Protein 4WKS (pdb70)

Structure (mmCIF, N/CA/C/O backbone):
data_4WKS
#
_entry.id   4WKS
#
_cell.length_a   121.862
_cell.length_b   167.471
_cell.length_c   94.450
_cell.angle_alpha   90.00
_cell.angle_beta   90.00
_cell.angle_gamma   90.00
#
_symmetry.space_group_name_H-M   'C 2 2 21'
#
loop_
_entity.id
_entity.type
_entity.pdbx_description
1 polymer 'Acyl-homoserine lactone acylase PvdQ'
2 polymer 'Acyl-homoserine lactone acylase PvdQ'
3 non-polymer 'ethylboronic acid'
4 water water
#
loop_
_atom_site.group_PDB
_atom_site.id
_atom_site.type_symbol
_atom_site.label_atom_id
_atom_site.label_alt_id
_atom_site.label_comp_id
_atom_site.label_asym_id
_atom_site.label_entity_id
_atom_site.label_seq_id
_atom_site.pdbx_PDB_ins_code
_atom_site.Cartn_x
_atom_site.Cartn_y
_atom_site.Cartn_z
_atom_site.occupancy
_atom_site.B_iso_or_equiv
_atom_site.auth_seq_id
_atom_site.auth_comp_id
_atom_site.auth_asym_id
_atom_site.auth_atom_id
_atom_site.pdbx_PDB_model_num
ATOM 1 N N . SER A 1 1 ? 25.005 23.915 1.623 1.00 16.88 217 SER C N 1
ATOM 2 C CA . SER A 1 1 ? 25.472 23.371 2.872 1.00 19.34 217 SER C CA 1
ATOM 3 C C . SER A 1 1 ? 24.844 21.999 3.099 1.00 17.41 217 SER C C 1
ATOM 4 O O . SER A 1 1 ? 23.685 21.766 2.721 1.00 17.97 217 SER C O 1
ATOM 7 N N . ASN A 1 2 ? 25.572 21.141 3.828 1.00 17.52 218 ASN C N 1
ATOM 8 C CA . ASN A 1 2 ? 24.992 19.882 4.303 1.00 19.40 218 ASN C CA 1
ATOM 9 C C . ASN A 1 2 ? 25.139 19.838 5.813 1.00 17.75 218 ASN C C 1
ATOM 10 O O . ASN A 1 2 ? 26.108 20.381 6.369 1.00 16.30 218 ASN C O 1
ATOM 15 N N . ALA A 1 3 ? 24.247 19.103 6.480 1.00 15.00 219 ALA C N 1
ATOM 16 C CA . ALA A 1 3 ? 24.461 18.822 7.900 1.00 16.43 219 ALA C CA 1
ATOM 17 C C . ALA A 1 3 ? 23.784 17.496 8.231 1.00 15.93 219 ALA C C 1
ATOM 18 O O . ALA A 1 3 ? 22.693 17.199 7.718 1.00 17.18 219 ALA C O 1
ATOM 20 N N . ILE A 1 4 ? 24.415 16.744 9.127 1.00 17.39 220 ILE C N 1
ATOM 21 C CA . ILE A 1 4 ? 23.810 15.490 9.596 1.00 17.14 220 ILE C CA 1
ATOM 22 C C . ILE A 1 4 ? 24.025 15.397 11.094 1.00 18.97 220 ILE C C 1
ATOM 23 O O . ILE A 1 4 ? 25.204 15.452 11.560 1.00 18.89 220 ILE C O 1
ATOM 28 N N . ALA A 1 5 ? 22.940 15.222 11.861 1.00 17.36 221 ALA C N 1
ATOM 29 C CA . ALA A 1 5 ? 23.094 14.966 13.299 1.00 16.77 221 ALA C CA 1
ATOM 30 C C . ALA A 1 5 ? 22.584 13.540 13.570 1.00 17.08 221 ALA C C 1
ATOM 31 O O . ALA A 1 5 ? 21.533 13.178 13.040 1.00 20.47 221 ALA C O 1
ATOM 33 N N . VAL A 1 6 ? 23.352 12.770 14.331 1.00 20.02 222 VAL C N 1
ATOM 34 C CA . VAL A 1 6 ? 23.005 11.384 14.628 1.00 18.71 222 VAL C CA 1
ATOM 35 C C . VAL A 1 6 ? 22.833 11.243 16.115 1.00 20.35 222 VAL C C 1
ATOM 36 O O . VAL A 1 6 ? 23.651 11.765 16.893 1.00 21.91 222 VAL C O 1
ATOM 40 N N . GLY A 1 7 ? 21.790 10.518 16.529 1.00 21.92 223 GLY C N 1
ATOM 41 C CA . GLY A 1 7 ? 21.603 10.301 17.955 1.00 25.20 223 GLY C CA 1
ATOM 42 C C . GLY A 1 7 ? 21.915 8.902 18.447 1.00 26.62 223 GLY C C 1
ATOM 43 O O . GLY A 1 7 ? 22.464 8.056 17.741 1.00 24.01 223 GLY C O 1
ATOM 44 N N . SER A 1 8 ? 21.518 8.656 19.693 1.00 24.53 224 SER C N 1
ATOM 45 C CA . SER A 1 8 ? 21.915 7.470 20.411 1.00 25.09 224 SER C CA 1
ATOM 46 C C . SER A 1 8 ? 21.368 6.166 19.806 1.00 26.26 224 SER C C 1
ATOM 47 O O . SER A 1 8 ? 21.945 5.140 20.029 1.00 29.66 224 SER C O 1
ATOM 50 N N . GLU A 1 9 ? 20.276 6.228 19.050 1.00 28.42 225 GLU C N 1
ATOM 51 C CA . GLU A 1 9 ? 19.712 5.038 18.430 1.00 31.20 225 GLU C CA 1
ATOM 52 C C . GLU A 1 9 ? 20.414 4.598 17.145 1.00 28.39 225 GLU C C 1
ATOM 53 O O . GLU A 1 9 ? 20.173 3.494 16.663 1.00 32.28 225 GLU C O 1
ATOM 59 N N . ARG A 1 10 ? 21.265 5.442 16.581 1.00 29.04 226 ARG C N 1
ATOM 60 C CA . ARG A 1 10 ? 21.971 5.065 15.355 1.00 29.93 226 ARG C CA 1
ATOM 61 C C . ARG A 1 10 ? 23.492 5.203 15.440 1.00 35.90 226 ARG C C 1
ATOM 62 O O . ARG A 1 10 ? 24.194 4.629 14.629 1.00 34.10 226 ARG C O 1
ATOM 70 N N . SER A 1 11 ? 24.031 5.980 16.386 1.00 28.78 227 SER C N 1
ATOM 71 C CA . SER A 1 11 ? 25.492 6.118 16.442 1.00 25.80 227 SER C CA 1
ATOM 72 C C . SER A 1 11 ? 26.140 4.824 16.951 1.00 28.58 227 SER C C 1
ATOM 73 O O . SER A 1 11 ? 25.568 4.096 17.772 1.00 31.63 227 SER C O 1
ATOM 76 N N . ALA A 1 12 ? 27.356 4.560 16.497 1.00 31.04 228 ALA C N 1
ATOM 77 C CA . ALA A 1 12 ? 28.057 3.365 16.887 1.00 30.30 228 ALA C CA 1
ATOM 78 C C . ALA A 1 12 ? 28.356 3.371 18.396 1.00 27.97 228 ALA C C 1
ATOM 79 O O . ALA A 1 12 ? 28.349 2.341 19.003 1.00 32.06 228 ALA C O 1
ATOM 81 N N . ASP A 1 13 ? 28.546 4.547 18.989 1.00 32.35 229 ASP C N 1
ATOM 82 C CA . ASP A 1 13 ? 28.872 4.622 20.404 1.00 36.88 229 ASP C CA 1
ATOM 83 C C . ASP A 1 13 ? 27.668 4.905 21.303 1.00 33.62 229 ASP C C 1
ATOM 84 O O . ASP A 1 13 ? 27.823 4.928 22.512 1.00 33.74 229 ASP C O 1
ATOM 89 N N . GLY A 1 14 ? 26.481 5.094 20.735 1.00 29.05 230 GLY C N 1
ATOM 90 C CA . GLY A 1 14 ? 25.305 5.382 21.549 1.00 29.31 230 GLY C CA 1
ATOM 91 C C . GLY A 1 14 ? 25.239 6.838 22.028 1.00 34.68 230 GLY C C 1
ATOM 92 O O . GLY A 1 14 ? 24.453 7.172 22.916 1.00 35.79 230 GLY C O 1
ATOM 93 N N . LYS A 1 15 ? 26.089 7.705 21.484 1.00 28.72 231 LYS C N 1
ATOM 94 C CA . LYS A 1 15 ? 26.088 9.119 21.892 1.00 27.54 231 LYS C CA 1
ATOM 95 C C . LYS A 1 15 ? 25.846 9.981 20.679 1.00 28.93 231 LYS C C 1
ATOM 96 O O . LYS A 1 15 ? 25.692 9.440 19.592 1.00 32.87 231 LYS C O 1
ATOM 102 N N . GLY A 1 16 ? 25.753 11.296 20.817 1.00 24.37 232 GLY C N 1
ATOM 103 C CA . GLY A 1 16 ? 25.491 12.079 19.612 1.00 19.82 232 GLY C CA 1
ATOM 104 C C . GLY A 1 16 ? 26.718 12.280 18.716 1.00 22.92 232 GLY C C 1
ATOM 105 O O . GLY A 1 16 ? 27.894 12.174 19.116 1.00 24.38 232 GLY C O 1
ATOM 106 N N . MET A 1 17 ? 26.442 12.621 17.484 1.00 20.15 233 MET C N 1
ATOM 107 C CA . MET A 1 17 ? 27.497 12.907 16.526 1.00 21.28 233 MET C CA 1
ATOM 108 C C . MET A 1 17 ? 26.957 13.975 15.543 1.00 20.41 233 MET C C 1
ATOM 109 O O . MET A 1 17 ? 25.775 13.956 15.190 1.00 20.87 233 MET C O 1
ATOM 114 N N . LEU A 1 18 ? 27.817 14.898 15.085 1.00 20.67 234 LEU C N 1
ATOM 115 C CA . LEU A 1 18 ? 27.366 15.910 14.132 1.00 17.47 234 LEU C CA 1
ATOM 116 C C . LEU A 1 18 ? 28.394 16.090 13.021 1.00 17.53 234 LEU C C 1
ATOM 117 O O . LEU A 1 18 ? 29.575 16.266 13.304 1.00 19.25 234 LEU C O 1
ATOM 122 N N . LEU A 1 19 ? 27.922 16.038 11.781 1.00 15.25 235 LEU C N 1
ATOM 123 C CA . LEU A 1 19 ? 28.743 16.458 10.619 1.00 17.87 235 LEU C CA 1
ATOM 124 C C . LEU A 1 19 ? 28.270 17.823 10.157 1.00 18.73 235 LEU C C 1
ATOM 125 O O . LEU A 1 19 ? 27.086 18.003 9.803 1.00 18.74 235 LEU C O 1
ATOM 130 N N . ALA A 1 20 ? 29.191 18.781 10.121 1.00 17.64 236 ALA C N 1
ATOM 131 C CA . ALA A 1 20 ? 28.929 20.112 9.624 1.00 17.06 236 ALA C CA 1
ATOM 132 C C . ALA A 1 20 ? 29.694 20.358 8.339 1.00 18.06 236 ALA C C 1
ATOM 133 O O . ALA A 1 20 ? 30.912 20.322 8.387 1.00 19.22 236 ALA C O 1
ATOM 135 N N . ASN A 1 21 ? 28.982 20.584 7.225 1.00 16.19 237 ASN C N 1
ATOM 136 C CA . ASN A 1 21 ? 29.614 20.814 5.915 1.00 15.81 237 ASN C CA 1
ATOM 137 C C . ASN A 1 21 ? 28.943 22.001 5.222 1.00 14.32 237 ASN C C 1
ATOM 138 O O . ASN A 1 21 ? 28.320 21.869 4.147 1.00 16.46 237 ASN C O 1
ATOM 143 N N . PRO A 1 22 ? 29.073 23.199 5.804 1.00 16.27 238 PRO C N 1
ATOM 144 C CA . PRO A 1 22 ? 28.601 24.388 5.089 1.00 17.61 238 PRO C CA 1
ATOM 145 C C . PRO A 1 22 ? 29.339 24.647 3.760 1.00 17.98 238 PRO C C 1
ATOM 146 O O . PRO A 1 22 ? 30.544 24.405 3.636 1.00 16.34 238 PRO C O 1
ATOM 150 N N . HIS A 1 23 ? 28.589 25.136 2.784 1.00 15.53 239 HIS C N 1
ATOM 151 C CA . HIS A 1 23 ? 29.184 25.468 1.474 1.00 15.24 239 HIS C CA 1
ATOM 152 C C . HIS A 1 23 ? 29.091 26.982 1.300 1.00 17.32 239 HIS C C 1
ATOM 153 O O . HIS A 1 23 ? 28.002 27.519 1.057 1.00 19.76 239 HIS C O 1
ATOM 160 N N . PHE A 1 24 ? 30.231 27.682 1.452 1.00 16.23 240 PHE C N 1
ATOM 161 C CA A PHE A 1 24 ? 30.243 29.137 1.525 0.49 16.00 240 PHE C CA 1
ATOM 162 C CA B PHE A 1 24 ? 30.216 29.138 1.486 0.51 14.45 240 PHE C CA 1
ATOM 163 C C . PHE A 1 24 ? 31.394 29.656 0.659 1.00 13.87 240 PHE C C 1
ATOM 164 O O . PHE A 1 24 ? 32.232 28.893 0.168 1.00 16.89 240 PHE C O 1
ATOM 179 N N . PRO A 1 25 ? 31.408 30.961 0.382 1.00 15.99 241 PRO C N 1
ATOM 180 C CA . PRO A 1 25 ? 32.483 31.473 -0.486 1.00 15.24 241 PRO C CA 1
ATOM 181 C C . PRO A 1 25 ? 33.881 31.253 0.106 1.00 14.87 241 PRO C C 1
ATOM 182 O O . PRO A 1 25 ? 34.059 31.264 1.301 1.00 16.97 241 PRO C O 1
ATOM 186 N N . TRP A 1 26 ? 34.853 31.154 -0.799 1.00 14.24 242 TRP C N 1
ATOM 187 C CA . TRP A 1 26 ? 36.252 31.005 -0.418 1.00 12.82 242 TRP C CA 1
ATOM 188 C C . TRP A 1 26 ? 36.926 32.355 -0.229 1.00 15.74 242 TRP C C 1
ATOM 189 O O . TRP A 1 26 ? 38.108 32.399 0.145 1.00 18.40 242 TRP C O 1
ATOM 200 N N . ASN A 1 27 ? 36.200 33.446 -0.460 1.00 15.68 243 ASN C N 1
ATOM 201 C CA . ASN A 1 27 ? 36.759 34.810 -0.295 1.00 17.54 243 ASN C CA 1
ATOM 202 C C . ASN A 1 27 ? 35.671 35.748 0.192 1.00 18.59 243 ASN C C 1
ATOM 203 O O . ASN A 1 27 ? 34.504 35.435 0.032 1.00 19.71 243 ASN C O 1
ATOM 208 N N . GLY A 1 28 ? 36.066 36.932 0.667 1.00 17.52 244 GLY C N 1
ATOM 209 C CA . GLY A 1 28 ? 35.074 37.947 0.948 1.00 16.80 244 GLY C CA 1
ATOM 210 C C . GLY A 1 28 ? 34.459 37.915 2.315 1.00 14.83 244 GLY C C 1
ATOM 211 O O . GLY A 1 28 ? 34.960 37.278 3.253 1.00 15.46 244 GLY C O 1
ATOM 212 N N . ALA A 1 29 ? 33.275 38.583 2.390 1.00 12.86 245 ALA C N 1
ATOM 213 C CA . ALA A 1 29 ? 32.663 38.845 3.692 1.00 14.80 245 ALA C CA 1
ATOM 214 C C . ALA A 1 29 ? 32.015 37.625 4.332 1.00 16.14 245 ALA C C 1
ATOM 215 O O . ALA A 1 29 ? 31.604 37.714 5.506 1.00 16.29 245 ALA C O 1
ATOM 217 N N . MET A 1 30 ? 31.913 36.516 3.596 1.00 14.94 246 MET C N 1
ATOM 218 C CA . MET A 1 30 ? 31.405 35.282 4.194 1.00 11.84 246 MET C CA 1
ATOM 219 C C . MET A 1 30 ? 32.491 34.182 4.284 1.00 12.90 246 MET C C 1
ATOM 220 O O . MET A 1 30 ? 32.201 33.026 4.348 1.00 14.00 246 MET C O 1
ATOM 225 N N . ARG A 1 31 ? 33.758 34.591 4.377 1.00 11.90 247 ARG C N 1
ATOM 226 C CA A ARG A 1 31 ? 34.855 33.628 4.488 0.36 13.09 247 ARG C CA 1
ATOM 227 C CA B ARG A 1 31 ? 34.847 33.630 4.489 0.64 13.29 247 ARG C CA 1
ATOM 228 C C . ARG A 1 31 ? 34.998 33.168 5.930 1.00 13.87 247 ARG C C 1
ATOM 229 O O . ARG A 1 31 ? 35.374 33.948 6.780 1.00 13.42 247 ARG C O 1
ATOM 244 N N . PHE A 1 32 ? 34.721 31.903 6.227 1.00 12.20 248 PHE C N 1
ATOM 245 C CA . PHE A 1 32 ? 34.848 31.410 7.608 1.00 12.87 248 PHE C CA 1
ATOM 246 C C . PHE A 1 32 ? 36.282 31.496 8.192 1.00 12.25 248 PHE C C 1
ATOM 247 O O . PHE A 1 32 ? 37.271 31.449 7.446 1.00 13.61 248 PHE C O 1
ATOM 255 N N . TYR A 1 33 ? 36.320 31.623 9.523 1.00 13.30 249 TYR C N 1
ATOM 256 C CA . TYR A 1 33 ? 37.573 31.724 10.237 1.00 13.10 249 TYR C CA 1
ATOM 257 C C . TYR A 1 33 ? 37.473 30.889 11.512 1.00 12.47 249 TYR C C 1
ATOM 258 O O . TYR A 1 33 ? 36.489 31.044 12.258 1.00 14.00 249 TYR C O 1
ATOM 267 N N . GLN A 1 34 ? 38.486 30.026 11.774 1.00 13.18 250 GLN C N 1
ATOM 268 C CA . GLN A 1 34 ? 38.420 29.189 12.989 1.00 12.61 250 GLN C CA 1
ATOM 269 C C . GLN A 1 34 ? 38.832 29.928 14.250 1.00 15.01 250 GLN C C 1
ATOM 270 O O . GLN A 1 34 ? 39.810 30.679 14.236 1.00 15.04 250 GLN C O 1
ATOM 276 N N . MET A 1 35 ? 38.108 29.723 15.349 1.00 13.63 251 MET C N 1
ATOM 277 C CA . MET A 1 35 ? 38.623 30.277 16.609 1.00 12.91 251 MET C CA 1
ATOM 278 C C . MET A 1 35 ? 37.943 29.526 17.772 1.00 14.34 251 MET C C 1
ATOM 279 O O . MET A 1 35 ? 36.892 28.891 17.612 1.00 16.73 251 MET C O 1
ATOM 284 N N . HIS A 1 36 ? 38.616 29.539 18.917 1.00 14.50 252 HIS C N 1
ATOM 285 C CA . HIS A 1 36 ? 38.119 28.939 20.168 1.00 15.07 252 HIS C CA 1
ATOM 286 C C . HIS A 1 36 ? 38.045 30.075 21.209 1.00 16.52 252 HIS C C 1
ATOM 287 O O . HIS A 1 36 ? 39.012 30.845 21.335 1.00 15.18 252 HIS C O 1
ATOM 294 N N . LEU A 1 37 ? 36.882 30.209 21.874 1.00 13.82 253 LEU C N 1
ATOM 295 C CA . LEU A 1 37 ? 36.617 31.344 22.780 1.00 16.41 253 LEU C CA 1
ATOM 296 C C . LEU A 1 37 ? 36.350 30.800 24.177 1.00 17.80 253 LEU C C 1
ATOM 297 O O . LEU A 1 37 ? 35.533 29.840 24.335 1.00 16.21 253 LEU C O 1
ATOM 302 N N . THR A 1 38 ? 37.024 31.364 25.177 1.00 14.95 254 THR C N 1
ATOM 303 C CA . THR A 1 38 ? 36.790 30.942 26.569 1.00 17.94 254 THR C CA 1
ATOM 304 C C . THR A 1 38 ? 36.721 32.098 27.557 1.00 18.53 254 THR C C 1
ATOM 305 O O . THR A 1 38 ? 37.656 32.929 27.607 1.00 18.44 254 THR C O 1
ATOM 309 N N . ILE A 1 39 ? 35.625 32.186 28.348 1.00 15.32 255 ILE C N 1
ATOM 310 C CA . ILE A 1 39 ? 35.619 33.026 29.510 1.00 14.84 255 ILE C CA 1
ATOM 311 C C . ILE A 1 39 ? 35.457 32.007 30.657 1.00 17.87 255 ILE C C 1
ATOM 312 O O . ILE A 1 39 ? 34.388 31.416 30.787 1.00 18.33 255 ILE C O 1
ATOM 317 N N . PRO A 1 40 ? 36.530 31.654 31.344 1.00 19.77 256 PRO C N 1
ATOM 318 C CA . PRO A 1 40 ? 36.515 30.474 32.222 1.00 17.42 256 PRO C CA 1
ATOM 319 C C . PRO A 1 40 ? 35.376 30.503 33.206 1.00 19.61 256 PRO C C 1
ATOM 320 O O . PRO A 1 40 ? 35.077 31.563 33.806 1.00 20.35 256 PRO C O 1
ATOM 324 N N . GLY A 1 41 ? 34.674 29.367 33.274 1.00 20.93 257 GLY C N 1
ATOM 325 C CA . GLY A 1 41 ? 33.544 29.260 34.192 1.00 22.39 257 GLY C CA 1
ATOM 326 C C . GLY A 1 41 ? 32.213 29.440 33.484 1.00 22.39 257 GLY C C 1
ATOM 327 O O . GLY A 1 41 ? 31.169 29.018 34.041 1.00 24.92 257 GLY C O 1
ATOM 328 N N . ARG A 1 42 ? 32.165 30.125 32.340 1.00 22.07 258 ARG C N 1
ATOM 329 C CA . ARG A 1 42 ? 30.859 30.353 31.740 1.00 19.78 258 ARG C CA 1
ATOM 330 C C . ARG A 1 42 ? 30.780 30.369 30.232 1.00 17.26 258 ARG C C 1
ATOM 331 O O . ARG A 1 42 ? 29.650 30.463 29.641 1.00 21.29 258 ARG C O 1
ATOM 339 N N . LEU A 1 43 ? 31.922 30.266 29.521 1.00 16.26 259 LEU C N 1
ATOM 340 C CA . LEU A 1 43 ? 31.863 30.249 28.045 1.00 16.43 259 LEU C CA 1
ATOM 341 C C . LEU A 1 43 ? 33.039 29.420 27.570 1.00 20.45 259 LEU C C 1
ATOM 342 O O . LEU A 1 43 ? 34.176 29.693 27.990 1.00 18.17 259 LEU C O 1
ATOM 347 N N . ASP A 1 44 ? 32.811 28.371 26.781 1.00 17.17 260 ASP C N 1
ATOM 348 C CA . ASP A 1 44 ? 33.950 27.621 26.237 1.00 14.95 260 ASP C CA 1
ATOM 349 C C . ASP A 1 44 ? 33.470 26.951 24.981 1.00 19.37 260 ASP C C 1
ATOM 350 O O . ASP A 1 44 ? 32.753 25.911 25.053 1.00 19.21 260 ASP C O 1
ATOM 355 N N . VAL A 1 45 ? 33.796 27.584 23.832 1.00 15.18 261 VAL C N 1
ATOM 356 C CA . VAL A 1 45 ? 33.172 27.143 22.577 1.00 14.87 261 VAL C CA 1
ATOM 357 C C . VAL A 1 45 ? 34.194 27.257 21.464 1.00 16.03 261 VAL C C 1
ATOM 358 O O . VAL A 1 45 ? 35.025 28.154 21.483 1.00 14.90 261 VAL C O 1
ATOM 362 N N . MET A 1 46 ? 34.152 26.353 20.515 1.00 14.18 262 MET C N 1
ATOM 363 C CA . MET A 1 46 ? 35.102 26.401 19.395 1.00 15.06 262 MET C CA 1
ATOM 364 C C . MET A 1 46 ? 34.422 26.130 18.070 1.00 17.39 262 MET C C 1
ATOM 365 O O . MET A 1 46 ? 33.463 25.378 18.032 1.00 17.12 262 MET C O 1
ATOM 370 N N . GLY A 1 47 ? 34.873 26.764 16.984 1.00 13.57 263 GLY C N 1
ATOM 371 C CA . GLY A 1 47 ? 34.280 26.474 15.687 1.00 14.27 263 GLY C CA 1
ATOM 372 C C . GLY A 1 47 ? 34.774 27.493 14.708 1.00 17.18 263 GLY C C 1
ATOM 373 O O . GLY A 1 47 ? 35.976 27.783 14.651 1.00 15.79 263 GLY C O 1
ATOM 374 N N . ALA A 1 48 ? 33.874 28.041 13.916 1.00 14.33 264 ALA C N 1
ATOM 375 C CA . ALA A 1 48 ? 34.307 29.008 12.927 1.00 15.48 264 ALA C CA 1
ATOM 376 C C . ALA A 1 48 ? 33.264 30.130 12.847 1.00 16.59 264 ALA C C 1
ATOM 377 O O . ALA A 1 48 ? 32.071 29.936 13.206 1.00 15.21 264 ALA C O 1
ATOM 379 N N . SER A 1 49 ? 33.740 31.296 12.426 1.00 16.67 265 SER C N 1
ATOM 380 C CA . SER A 1 49 ? 32.905 32.494 12.437 1.00 16.27 265 SER C CA 1
ATOM 381 C C . SER A 1 49 ? 33.099 33.259 11.130 1.00 15.13 265 SER C C 1
ATOM 382 O O . SER A 1 49 ? 34.002 32.985 10.390 1.00 16.94 265 SER C O 1
ATOM 385 N N . LEU A 1 50 ? 32.212 34.230 10.889 1.00 17.56 266 LEU C N 1
ATOM 386 C CA . LEU A 1 50 ? 32.302 35.047 9.688 1.00 15.99 266 LEU C CA 1
ATOM 387 C C . LEU A 1 50 ? 33.038 36.320 10.016 1.00 16.38 266 LEU C C 1
ATOM 388 O O . LEU A 1 50 ? 33.087 36.728 11.143 1.00 17.89 266 LEU C O 1
ATOM 393 N N . PRO A 1 51 ? 33.647 36.978 9.002 1.00 13.06 267 PRO C N 1
ATOM 394 C CA . PRO A 1 51 ? 34.487 38.177 9.234 1.00 13.64 267 PRO C CA 1
ATOM 395 C C . PRO A 1 51 ? 33.769 39.292 9.989 1.00 15.80 267 PRO C C 1
ATOM 396 O O . PRO A 1 51 ? 32.655 39.689 9.621 1.00 17.49 267 PRO C O 1
ATOM 400 N N . GLY A 1 52 ? 34.395 39.753 11.087 1.00 15.74 268 GLY C N 1
ATOM 401 C CA . GLY A 1 52 ? 33.896 40.890 11.824 1.00 16.47 268 GLY C CA 1
ATOM 402 C C . GLY A 1 52 ? 32.990 40.503 12.982 1.00 17.79 268 GLY C C 1
ATOM 403 O O . GLY A 1 52 ? 32.565 41.395 13.716 1.00 19.28 268 GLY C O 1
ATOM 404 N N . LEU A 1 53 ? 32.635 39.225 13.101 1.00 14.77 269 LEU C N 1
ATOM 405 C CA . LEU A 1 53 ? 31.656 38.806 14.178 1.00 15.81 269 LEU C CA 1
ATOM 406 C C . LEU A 1 53 ? 32.422 38.219 15.374 1.00 17.43 269 LEU C C 1
ATOM 407 O O . LEU A 1 53 ? 33.172 37.233 15.231 1.00 20.03 269 LEU C O 1
ATOM 412 N N . PRO A 1 54 ? 32.237 38.778 16.589 1.00 17.15 270 PRO C N 1
ATOM 413 C CA . PRO A 1 54 ? 33.006 38.301 17.740 1.00 15.76 270 PRO C CA 1
ATOM 414 C C . PRO A 1 54 ? 32.308 37.143 18.441 1.00 15.20 270 PRO C C 1
ATOM 415 O O . PRO A 1 54 ? 32.220 37.199 19.699 1.00 16.69 270 PRO C O 1
ATOM 419 N N . VAL A 1 55 ? 31.762 36.204 17.651 1.00 17.10 271 VAL C N 1
ATOM 420 C CA . VAL A 1 55 ? 31.050 35.038 18.170 1.00 15.99 271 VAL C CA 1
ATOM 421 C C . VAL A 1 55 ? 31.340 33.875 17.272 1.00 15.03 271 VAL C C 1
ATOM 422 O O . VAL A 1 55 ? 31.741 34.091 16.124 1.00 20.61 271 VAL C O 1
ATOM 426 N N . VAL A 1 56 ? 31.164 32.655 17.780 1.00 14.89 272 VAL C N 1
ATOM 427 C CA . VAL A 1 56 ? 31.333 31.447 16.965 1.00 13.57 272 VAL C CA 1
ATOM 428 C C . VAL A 1 56 ? 30.016 31.149 16.254 1.00 15.24 272 VAL C C 1
ATOM 429 O O . VAL A 1 56 ? 28.944 31.038 16.901 1.00 14.20 272 VAL C O 1
ATOM 433 N N . ASN A 1 57 ? 30.045 30.975 14.942 1.00 13.87 273 ASN C N 1
ATOM 434 C CA . ASN A 1 57 ? 28.778 30.736 14.235 1.00 15.15 273 ASN C CA 1
ATOM 435 C C . ASN A 1 57 ? 28.388 29.254 14.056 1.00 12.93 273 ASN C C 1
ATOM 436 O O . ASN A 1 57 ? 27.194 28.936 14.065 1.00 15.50 273 ASN C O 1
ATOM 441 N N . ILE A 1 58 ? 29.400 28.392 13.828 1.00 14.41 274 ILE C N 1
ATOM 442 C CA . ILE A 1 58 ? 29.229 26.921 13.709 1.00 13.98 274 ILE C CA 1
ATOM 443 C C . ILE A 1 58 ? 30.284 26.336 14.629 1.00 14.84 274 ILE C C 1
ATOM 444 O O . ILE A 1 58 ? 31.442 26.748 14.546 1.00 15.31 274 ILE C O 1
ATOM 449 N N . GLY A 1 59 ? 29.920 25.438 15.540 1.00 13.84 275 GLY C N 1
ATOM 450 C CA . GLY A 1 59 ? 30.957 25.011 16.461 1.00 14.43 275 GLY C CA 1
ATOM 451 C C . GLY A 1 59 ? 30.503 23.982 17.413 1.00 16.29 275 GLY C C 1
ATOM 452 O O . GLY A 1 59 ? 29.600 23.233 17.128 1.00 16.66 275 GLY C O 1
ATOM 453 N N . PHE A 1 60 ? 31.221 23.873 18.514 1.00 15.52 276 PHE C N 1
ATOM 454 C CA . PHE A 1 60 ? 30.919 22.864 19.506 1.00 17.77 276 PHE C CA 1
ATOM 455 C C . PHE A 1 60 ? 31.426 23.327 20.870 1.00 18.83 276 PHE C C 1
ATOM 456 O O . PHE A 1 60 ? 32.257 24.226 20.996 1.00 17.22 276 PHE C O 1
ATOM 464 N N . SER A 1 61 ? 30.887 22.692 21.900 1.00 17.01 277 SER C N 1
ATOM 465 C CA . SER A 1 61 ? 31.321 22.930 23.288 1.00 19.76 277 SER C CA 1
ATOM 466 C C . SER A 1 61 ? 31.388 21.570 24.010 1.00 21.94 277 SER C C 1
ATOM 467 O O . SER A 1 61 ? 31.424 20.528 23.360 1.00 20.36 277 SER C O 1
ATOM 470 N N . ARG A 1 62 ? 31.470 21.547 25.340 1.00 19.02 278 ARG C N 1
ATOM 471 C CA . ARG A 1 62 ? 31.780 20.312 26.005 1.00 21.46 278 ARG C CA 1
ATOM 472 C C . ARG A 1 62 ? 30.767 19.183 25.718 1.00 23.15 278 ARG C C 1
ATOM 473 O O . ARG A 1 62 ? 31.154 18.005 25.609 1.00 23.50 278 ARG C O 1
ATOM 481 N N . HIS A 1 63 ? 29.496 19.531 25.560 1.00 21.52 279 HIS C N 1
ATOM 482 C CA . HIS A 1 63 ? 28.484 18.480 25.455 1.00 22.46 279 HIS C CA 1
ATOM 483 C C . HIS A 1 63 ? 27.634 18.654 24.190 1.00 20.26 279 HIS C C 1
ATOM 484 O O . HIS A 1 63 ? 26.639 17.935 24.024 1.00 22.61 279 HIS C O 1
ATOM 491 N N . LEU A 1 64 ? 27.976 19.627 23.332 1.00 18.15 280 LEU C N 1
ATOM 492 C CA . LEU A 1 64 ? 27.047 20.042 22.256 1.00 19.76 280 LEU C CA 1
ATOM 493 C C . LEU A 1 64 ? 27.822 20.380 21.011 1.00 19.38 280 LEU C C 1
ATOM 494 O O . LEU A 1 64 ? 28.876 20.969 21.119 1.00 17.96 280 LEU C O 1
ATOM 499 N N . ALA A 1 65 ? 27.288 20.059 19.840 1.00 16.64 281 ALA C N 1
ATOM 500 C CA . ALA A 1 65 ? 27.811 20.558 18.578 1.00 15.62 281 ALA C CA 1
ATOM 501 C C . ALA A 1 65 ? 26.641 21.023 17.725 1.00 16.31 281 ALA C C 1
ATOM 502 O O . ALA A 1 65 ? 25.583 20.413 17.778 1.00 17.27 281 ALA C O 1
ATOM 504 N N . TRP A 1 66 ? 26.839 22.091 16.966 1.00 15.90 282 TRP C N 1
ATOM 505 C CA . TRP A 1 66 ? 25.729 22.625 16.128 1.00 15.23 282 TRP C CA 1
ATOM 506 C C . TRP A 1 66 ? 26.255 23.197 14.845 1.00 15.25 282 TRP C C 1
ATOM 507 O O . TRP A 1 66 ? 27.448 23.607 14.758 1.00 17.85 282 TRP C O 1
ATOM 518 N N . THR A 1 67 ? 25.348 23.244 13.836 1.00 14.31 283 THR C N 1
ATOM 519 C CA . THR A 1 67 ? 25.737 23.881 12.583 1.00 14.81 283 THR C CA 1
ATOM 520 C C . THR A 1 67 ? 24.495 24.409 11.928 1.00 15.86 283 THR C C 1
ATOM 521 O O . THR A 1 67 ? 23.395 24.344 12.526 1.00 15.76 283 THR C O 1
ATOM 525 N N . HIS A 1 68 ? 24.685 24.974 10.738 1.00 13.48 284 HIS C N 1
ATOM 526 C CA . HIS A 1 68 ? 23.606 25.621 10.039 1.00 13.30 284 HIS C CA 1
ATOM 527 C C . HIS A 1 68 ? 23.640 25.284 8.565 1.00 18.03 284 HIS C C 1
ATOM 528 O O . HIS A 1 68 ? 24.692 24.995 7.993 1.00 16.88 284 HIS C O 1
ATOM 535 N N . THR A 1 69 ? 22.471 25.368 7.951 1.00 14.26 285 THR C N 1
ATOM 536 C CA . THR A 1 69 ? 22.420 25.268 6.501 1.00 14.24 285 THR C CA 1
ATOM 537 C C . THR A 1 69 ? 21.419 26.329 6.019 1.00 16.39 285 THR C C 1
ATOM 538 O O . THR A 1 69 ? 20.487 26.645 6.738 1.00 17.01 285 THR C O 1
ATOM 542 N N . VAL A 1 70 ? 21.628 26.896 4.824 1.00 14.56 286 VAL C N 1
ATOM 543 C CA . VAL A 1 70 ? 20.664 27.866 4.305 1.00 13.71 286 VAL C CA 1
ATOM 544 C C . VAL A 1 70 ? 19.304 27.207 4.101 1.00 18.45 286 VAL C C 1
ATOM 545 O O . VAL A 1 70 ? 19.200 26.114 3.552 1.00 17.28 286 VAL C O 1
ATOM 549 N N . ASP A 1 71 ? 18.253 27.902 4.540 1.00 16.51 287 ASP C N 1
ATOM 550 C CA . ASP A 1 71 ? 16.946 27.257 4.530 1.00 15.28 287 ASP C CA 1
ATOM 551 C C . ASP A 1 71 ? 16.171 27.702 3.272 1.00 19.05 287 ASP C C 1
ATOM 552 O O . ASP A 1 71 ? 16.646 28.490 2.471 1.00 20.18 287 ASP C O 1
ATOM 557 N N . THR A 1 72 ? 14.998 27.131 3.116 1.00 17.98 288 THR C N 1
ATOM 558 C CA . THR A 1 72 ? 14.156 27.431 1.940 1.00 19.30 288 THR C CA 1
ATOM 559 C C . THR A 1 72 ? 13.047 28.419 2.283 1.00 18.78 288 THR C C 1
ATOM 560 O O . THR A 1 72 ? 12.230 28.760 1.433 1.00 23.45 288 THR C O 1
ATOM 564 N N . SER A 1 73 ? 12.970 28.838 3.528 1.00 18.08 289 SER C N 1
ATOM 565 C CA . SER A 1 73 ? 11.939 29.815 3.940 1.00 18.23 289 SER C CA 1
ATOM 566 C C . SER A 1 73 ? 12.173 31.170 3.347 1.00 18.06 289 SER C C 1
ATOM 567 O O . SER A 1 73 ? 13.302 31.535 2.968 1.00 19.33 289 SER C O 1
ATOM 570 N N . SER A 1 74 ? 11.085 31.952 3.244 1.00 17.91 290 SER C N 1
ATOM 571 C CA . SER A 1 74 ? 11.189 33.288 2.706 1.00 17.79 290 SER C CA 1
ATOM 572 C C . SER A 1 74 ? 11.502 34.205 3.866 1.00 19.16 290 SER C C 1
ATOM 573 O O . SER A 1 74 ? 10.941 34.038 4.967 1.00 21.07 290 SER C O 1
ATOM 576 N N . HIS A 1 75 ? 12.426 35.163 3.644 1.00 14.73 291 HIS C N 1
ATOM 577 C CA . HIS A 1 75 ? 12.746 36.080 4.715 1.00 13.98 291 HIS C CA 1
ATOM 578 C C . HIS A 1 75 ? 12.413 37.514 4.367 1.00 14.56 291 HIS C C 1
ATOM 579 O O . HIS A 1 75 ? 12.889 38.462 4.977 1.00 16.56 291 HIS C O 1
ATOM 586 N N . PHE A 1 76 ? 11.562 37.652 3.356 1.00 14.89 292 PHE C N 1
ATOM 587 C CA . PHE A 1 76 ? 11.086 38.963 2.906 1.00 15.38 292 PHE C CA 1
ATOM 588 C C . PHE A 1 76 ? 9.784 38.691 2.186 1.00 16.99 292 PHE C C 1
ATOM 589 O O . PHE A 1 76 ? 9.471 37.549 1.867 1.00 16.58 292 PHE C O 1
ATOM 597 N N . THR A 1 77 ? 9.017 39.752 1.912 1.00 16.26 293 THR C N 1
ATOM 598 C CA . THR A 1 77 ? 7.979 39.598 0.883 1.00 14.23 293 THR C CA 1
ATOM 599 C C . THR A 1 77 ? 8.067 40.769 -0.078 1.00 14.47 293 THR C C 1
ATOM 600 O O . THR A 1 77 ? 8.492 41.861 0.312 1.00 17.97 293 THR C O 1
ATOM 604 N N . LEU A 1 78 ? 7.615 40.559 -1.323 1.00 16.37 294 LEU C N 1
ATOM 605 C CA . LEU A 1 78 ? 7.440 41.652 -2.263 1.00 15.16 294 LEU C CA 1
ATOM 606 C C . LEU A 1 78 ? 5.995 42.105 -2.129 1.00 17.57 294 LEU C C 1
ATOM 607 O O . LEU A 1 78 ? 5.135 41.281 -1.781 1.00 20.18 294 LEU C O 1
ATOM 612 N N . TYR A 1 79 ? 5.760 43.363 -2.397 1.00 15.66 295 TYR C N 1
ATOM 613 C CA . TYR A 1 79 ? 4.381 43.897 -2.424 1.00 14.99 295 TYR C CA 1
ATOM 614 C C . TYR A 1 79 ? 4.177 44.536 -3.782 1.00 16.52 295 TYR C C 1
ATOM 615 O O . TYR A 1 79 ? 4.885 45.457 -4.134 1.00 15.18 295 TYR C O 1
ATOM 624 N N . ARG A 1 80 ? 3.162 44.075 -4.513 1.00 15.32 296 ARG C N 1
ATOM 625 C CA . ARG A 1 80 ? 2.801 44.718 -5.754 1.00 14.55 296 ARG C CA 1
ATOM 626 C C . ARG A 1 80 ? 1.969 45.958 -5.439 1.00 16.96 296 ARG C C 1
ATOM 627 O O . ARG A 1 80 ? 0.888 45.845 -4.805 1.00 18.25 296 ARG C O 1
ATOM 635 N N . LEU A 1 81 ? 2.458 47.131 -5.820 1.00 16.34 297 LEU C N 1
ATOM 636 C CA . LEU A 1 81 ? 1.762 48.365 -5.519 1.00 17.13 297 LEU C CA 1
ATOM 637 C C . LEU A 1 81 ? 0.817 48.711 -6.651 1.00 19.69 297 LEU C C 1
ATOM 638 O O . LEU A 1 81 ? 1.160 48.525 -7.817 1.00 20.52 297 LEU C O 1
ATOM 643 N N . ALA A 1 82 ? -0.369 49.234 -6.313 1.00 17.85 298 ALA C N 1
ATOM 644 C CA . ALA A 1 82 ? -1.245 49.837 -7.282 1.00 21.52 298 ALA C CA 1
ATOM 645 C C . ALA A 1 82 ? -0.978 51.340 -7.357 1.00 19.24 298 ALA C C 1
ATOM 646 O O . ALA A 1 82 ? -1.176 52.051 -6.386 1.00 23.38 298 ALA C O 1
ATOM 648 N N . LEU A 1 83 ? -0.429 51.799 -8.469 1.00 20.02 299 LEU C N 1
ATOM 649 C CA . LEU A 1 83 ? -0.038 53.196 -8.515 1.00 25.56 299 LEU C CA 1
ATOM 650 C C . LEU A 1 83 ? -1.289 54.088 -8.724 1.00 24.94 299 LEU C C 1
ATOM 651 O O . LEU A 1 83 ? -2.328 53.695 -9.320 1.00 25.22 299 LEU C O 1
ATOM 656 N N . ASP A 1 84 ? -1.201 55.286 -8.178 1.00 24.43 300 ASP C N 1
ATOM 657 C CA . ASP A 1 84 ? -2.207 56.332 -8.386 1.00 23.61 300 ASP C CA 1
ATOM 658 C C . ASP A 1 84 ? -2.218 56.619 -9.859 1.00 27.43 300 ASP C C 1
ATOM 659 O O . ASP A 1 84 ? -1.207 56.965 -10.449 1.00 26.47 300 ASP C O 1
ATOM 664 N N . PRO A 1 85 ? -3.402 56.490 -10.496 1.00 30.13 301 PRO C N 1
ATOM 665 C CA . PRO A 1 85 ? -3.373 56.709 -11.943 1.00 27.20 301 PRO C CA 1
ATOM 666 C C . PRO A 1 85 ? -2.964 58.148 -12.409 1.00 39.90 301 PRO C C 1
ATOM 667 O O . PRO A 1 85 ? -2.507 58.317 -13.526 1.00 42.38 301 PRO C O 1
ATOM 671 N N . LYS A 1 86 ? -3.044 59.140 -11.533 1.00 32.85 302 LYS C N 1
ATOM 672 C CA . LYS A 1 86 ? -2.548 60.487 -11.825 1.00 34.00 302 LYS C CA 1
ATOM 673 C C . LYS A 1 86 ? -1.071 60.778 -11.548 1.00 41.70 302 LYS C C 1
ATOM 674 O O . LYS A 1 86 ? -0.601 61.878 -11.870 1.00 38.80 302 LYS C O 1
ATOM 680 N N . ASP A 1 87 ? -0.339 59.833 -10.935 1.00 34.17 303 ASP C N 1
ATOM 681 C CA . ASP A 1 87 ? 0.987 60.144 -10.397 1.00 32.70 303 ASP C CA 1
ATOM 682 C C . ASP A 1 87 ? 1.670 58.848 -9.997 1.00 21.94 303 ASP C C 1
ATOM 683 O O . ASP A 1 87 ? 1.278 58.234 -8.992 1.00 25.14 303 ASP C O 1
ATOM 688 N N . PRO A 1 88 ? 2.652 58.424 -10.765 1.00 25.38 304 PRO C N 1
ATOM 689 C CA . PRO A 1 88 ? 3.351 57.159 -10.547 1.00 24.36 304 PRO C CA 1
ATOM 690 C C . PRO A 1 88 ? 4.308 57.168 -9.377 1.00 22.09 304 PRO C C 1
ATOM 691 O O . PRO A 1 88 ? 4.971 56.153 -9.160 1.00 21.35 304 PRO C O 1
ATOM 695 N N . ARG A 1 89 ? 4.380 58.288 -8.654 1.00 21.94 305 ARG C N 1
ATOM 696 C CA . ARG A 1 89 ? 5.149 58.328 -7.417 1.00 23.04 305 ARG C CA 1
ATOM 697 C C . ARG A 1 89 ? 4.213 58.292 -6.223 1.00 20.74 305 ARG C C 1
ATOM 698 O O . ARG A 1 89 ? 4.637 58.514 -5.126 1.00 21.51 305 ARG C O 1
ATOM 706 N N . ARG A 1 90 ? 2.937 57.972 -6.470 1.00 18.15 306 ARG C N 1
ATOM 707 C CA . ARG A 1 90 ? 1.986 57.706 -5.392 1.00 24.50 306 ARG C CA 1
ATOM 708 C C . ARG A 1 90 ? 1.333 56.309 -5.607 1.00 19.68 306 ARG C C 1
ATOM 709 O O . ARG A 1 90 ? 1.228 55.858 -6.723 1.00 21.43 306 ARG C O 1
ATOM 717 N N . TYR A 1 91 ? 0.945 55.676 -4.519 1.00 20.79 307 TYR C N 1
ATOM 718 C CA . TYR A 1 91 ? 0.389 54.326 -4.620 1.00 23.48 307 TYR C CA 1
ATOM 719 C C . TYR A 1 91 ? -0.841 54.239 -3.704 1.00 23.55 307 TYR C C 1
ATOM 720 O O . TYR A 1 91 ? -1.026 55.036 -2.796 1.00 21.48 307 TYR C O 1
ATOM 729 N N . LEU A 1 92 ? -1.724 53.300 -4.025 1.00 21.15 308 LEU C N 1
ATOM 730 C CA . LEU A 1 92 ? -3.037 53.248 -3.336 1.00 20.42 308 LEU C CA 1
ATOM 731 C C . LEU A 1 92 ? -3.100 52.127 -2.305 1.00 21.12 308 LEU C C 1
ATOM 732 O O . LEU A 1 92 ? -2.749 50.987 -2.635 1.00 24.65 308 LEU C O 1
ATOM 737 N N . VAL A 1 93 ? -3.586 52.417 -1.088 1.00 21.63 309 VAL C N 1
ATOM 738 C CA . VAL A 1 93 ? -3.784 51.380 -0.097 1.00 19.92 309 VAL C CA 1
ATOM 739 C C . VAL A 1 93 ? -5.183 51.599 0.424 1.00 20.91 309 VAL C C 1
ATOM 740 O O . VAL A 1 93 ? -5.522 52.736 0.859 1.00 21.61 309 VAL C O 1
ATOM 744 N N . ASP A 1 94 ? -6.037 50.575 0.310 1.00 21.95 310 ASP C N 1
ATOM 745 C CA . ASP A 1 94 ? -7.454 50.780 0.612 1.00 20.30 310 ASP C CA 1
ATOM 746 C C . ASP A 1 94 ? -8.060 51.986 -0.127 1.00 20.01 310 ASP C C 1
ATOM 747 O O . ASP A 1 94 ? -8.874 52.750 0.397 1.00 20.64 310 ASP C O 1
ATOM 752 N N . GLY A 1 95 ? -7.613 52.188 -1.376 1.00 19.82 311 GLY C N 1
ATOM 753 C CA . GLY A 1 95 ? -8.198 53.220 -2.218 1.00 20.38 311 GLY C CA 1
ATOM 754 C C . GLY A 1 95 ? -7.661 54.617 -1.957 1.00 20.48 311 GLY C C 1
ATOM 755 O O . GLY A 1 95 ? -8.080 55.550 -2.643 1.00 20.99 311 GLY C O 1
ATOM 756 N N . ARG A 1 96 ? -6.752 54.728 -0.980 1.00 22.50 312 ARG C N 1
ATOM 757 C CA . ARG A 1 96 ? -6.258 56.036 -0.575 1.00 26.03 312 ARG C CA 1
ATOM 758 C C . ARG A 1 96 ? -4.858 56.214 -1.176 1.00 23.11 312 ARG C C 1
ATOM 759 O O . ARG A 1 96 ? -4.026 55.313 -1.100 1.00 22.30 312 ARG C O 1
ATOM 767 N N . SER A 1 97 ? -4.654 57.347 -1.820 1.00 25.23 313 SER C N 1
ATOM 768 C CA . SER A 1 97 ? -3.370 57.619 -2.452 1.00 23.80 313 SER C CA 1
ATOM 769 C C . SER A 1 97 ? -2.303 58.160 -1.455 1.00 23.65 313 SER C C 1
ATOM 770 O O . SER A 1 97 ? -2.501 59.242 -0.786 1.00 27.04 313 SER C O 1
ATOM 773 N N . LEU A 1 98 ? -1.180 57.443 -1.392 1.00 20.63 314 LEU C N 1
ATOM 774 C CA . LEU A 1 98 ? -0.081 57.733 -0.455 1.00 20.03 314 LEU C CA 1
ATOM 775 C C . LEU A 1 98 ? 1.141 58.137 -1.287 1.00 21.99 314 LEU C C 1
ATOM 776 O O . LEU A 1 98 ? 1.414 57.566 -2.360 1.00 22.01 314 LEU C O 1
ATOM 781 N N . PRO A 1 99 ? 1.919 59.117 -0.792 1.00 26.16 315 PRO C N 1
ATOM 782 C CA . PRO A 1 99 ? 3.169 59.455 -1.487 1.00 23.49 315 PRO C CA 1
ATOM 783 C C . PRO A 1 99 ? 4.300 58.501 -1.139 1.00 21.07 315 PRO C C 1
ATOM 784 O O . PRO A 1 99 ? 4.442 58.064 0.006 1.00 21.45 315 PRO C O 1
ATOM 788 N N . LEU A 1 100 ? 5.093 58.131 -2.141 1.00 20.26 316 LEU C N 1
ATOM 789 C CA . LEU A 1 100 ? 6.409 57.510 -1.833 1.00 20.41 316 LEU C CA 1
ATOM 790 C C . LEU A 1 100 ? 7.297 58.490 -1.082 1.00 22.86 316 LEU C C 1
ATOM 791 O O . LEU A 1 100 ? 7.236 59.703 -1.329 1.00 28.34 316 LEU C O 1
ATOM 796 N N . GLU A 1 101 ? 8.094 57.969 -0.162 1.00 19.08 317 GLU C N 1
ATOM 797 C CA . GLU A 1 101 ? 9.133 58.784 0.460 1.00 22.12 317 GLU C CA 1
ATOM 798 C C . GLU A 1 101 ? 10.388 58.728 -0.441 1.00 25.99 317 GLU C C 1
ATOM 799 O O . GLU A 1 101 ? 10.630 57.721 -1.081 1.00 25.62 317 GLU C O 1
ATOM 805 N N . GLU A 1 102 ? 11.162 59.795 -0.491 1.00 27.27 318 GLU C N 1
ATOM 806 C CA . GLU A 1 102 ? 12.382 59.754 -1.290 1.00 28.36 318 GLU C CA 1
ATOM 807 C C . GLU A 1 102 ? 13.559 60.009 -0.341 1.00 30.08 318 GLU C C 1
ATOM 808 O O . GLU A 1 102 ? 13.567 61.020 0.335 1.00 36.53 318 GLU C O 1
ATOM 814 N N . LYS A 1 103 ? 14.491 59.076 -0.222 1.00 24.73 319 LYS C N 1
ATOM 815 C CA . LYS A 1 103 ? 15.651 59.275 0.674 1.00 25.69 319 LYS C CA 1
ATOM 816 C C . LYS A 1 103 ? 16.872 59.381 -0.253 1.00 29.34 319 LYS C C 1
ATOM 817 O O . LYS A 1 103 ? 17.131 58.446 -0.982 1.00 28.45 319 LYS C O 1
ATOM 823 N N . SER A 1 104 ? 17.610 60.492 -0.254 1.00 25.08 320 SER C N 1
ATOM 824 C CA A SER A 1 104 ? 18.739 60.570 -1.173 0.53 24.88 320 SER C CA 1
ATOM 825 C CA B SER A 1 104 ? 18.735 60.606 -1.176 0.47 26.63 320 SER C CA 1
ATOM 826 C C . SER A 1 104 ? 20.024 60.209 -0.453 1.00 25.82 320 SER C C 1
ATOM 827 O O . SER A 1 104 ? 20.180 60.521 0.723 1.00 25.93 320 SER C O 1
ATOM 832 N N . VAL A 1 105 ? 20.928 59.497 -1.148 1.00 21.23 321 VAL C N 1
ATOM 833 C CA . VAL A 1 105 ? 22.243 59.225 -0.574 1.00 22.06 321 VAL C CA 1
ATOM 834 C C . VAL A 1 105 ? 23.271 59.867 -1.479 1.00 19.86 321 VAL C C 1
ATOM 835 O O . VAL A 1 105 ? 23.039 60.078 -2.644 1.00 22.17 321 VAL C O 1
ATOM 839 N N . ALA A 1 106 ? 24.409 60.219 -0.904 1.00 19.97 322 ALA C N 1
ATOM 840 C CA . ALA A 1 106 ? 25.460 60.890 -1.660 1.00 23.74 322 ALA C CA 1
ATOM 841 C C . ALA A 1 106 ? 26.726 60.017 -1.594 1.00 23.56 322 ALA C C 1
ATOM 842 O O . ALA A 1 106 ? 27.144 59.587 -0.514 1.00 26.46 322 ALA C O 1
ATOM 844 N N . ILE A 1 107 ? 27.311 59.760 -2.770 1.00 20.33 323 ILE C N 1
ATOM 845 C CA . ILE A 1 107 ? 28.466 58.860 -2.853 1.00 20.10 323 ILE C CA 1
ATOM 846 C C . ILE A 1 107 ? 29.625 59.616 -3.481 1.00 20.34 323 ILE C C 1
ATOM 847 O O . ILE A 1 107 ? 29.420 60.356 -4.436 1.00 22.83 323 ILE C O 1
ATOM 852 N N . GLU A 1 108 ? 30.835 59.376 -3.000 1.00 19.70 324 GLU C N 1
ATOM 853 C CA . GLU A 1 108 ? 32.018 59.987 -3.658 1.00 22.84 324 GLU C CA 1
ATOM 854 C C . GLU A 1 108 ? 32.596 59.010 -4.644 1.00 18.34 324 GLU C C 1
ATOM 855 O O . GLU A 1 108 ? 32.747 57.832 -4.308 1.00 19.12 324 GLU C O 1
ATOM 861 N N . VAL A 1 109 ? 32.982 59.520 -5.819 1.00 20.04 325 VAL C N 1
ATOM 862 C CA . VAL A 1 109 ? 33.474 58.637 -6.860 1.00 20.97 325 VAL C CA 1
ATOM 863 C C . VAL A 1 109 ? 34.827 59.135 -7.339 1.00 20.73 325 VAL C C 1
ATOM 864 O O . VAL A 1 109 ? 34.975 60.307 -7.675 1.00 24.58 325 VAL C O 1
ATOM 868 N N . ARG A 1 110 ? 35.808 58.244 -7.334 1.00 20.38 326 ARG C N 1
ATOM 869 C CA . ARG A 1 110 ? 37.146 58.605 -7.863 1.00 22.20 326 ARG C CA 1
ATOM 870 C C . ARG A 1 110 ? 37.160 58.456 -9.387 1.00 27.16 326 ARG C C 1
ATOM 871 O O . ARG A 1 110 ? 36.871 57.368 -9.918 1.00 26.91 326 ARG C O 1
ATOM 879 N N . GLY A 1 111 ? 37.496 59.542 -10.068 1.00 29.76 327 GLY C N 1
ATOM 880 C CA . GLY A 1 111 ? 37.474 59.585 -11.537 1.00 32.96 327 GLY C CA 1
ATOM 881 C C . GLY A 1 111 ? 38.780 59.171 -12.218 1.00 35.96 327 GLY C C 1
ATOM 882 O O . GLY A 1 111 ? 39.799 58.887 -11.577 1.00 34.51 327 GLY C O 1
ATOM 883 N N . ALA A 1 112 ? 38.736 59.136 -13.550 1.00 42.38 328 ALA C N 1
ATOM 884 C CA . ALA A 1 112 ? 39.906 58.813 -14.379 1.00 45.35 328 ALA C CA 1
ATOM 885 C C . ALA A 1 112 ? 41.065 59.752 -14.085 1.00 43.01 328 ALA C C 1
ATOM 886 O O . ALA A 1 112 ? 42.230 59.363 -14.156 1.00 42.78 328 ALA C O 1
ATOM 888 N N . ASP A 1 113 ? 40.734 61.003 -13.782 1.00 45.56 329 ASP C N 1
ATOM 889 C CA . ASP A 1 113 ? 41.745 62.000 -13.434 1.00 41.66 329 ASP C CA 1
ATOM 890 C C . ASP A 1 113 ? 42.246 61.888 -11.981 1.00 46.76 329 ASP C C 1
ATOM 891 O O . ASP A 1 113 ? 43.127 62.639 -11.594 1.00 45.83 329 ASP C O 1
ATOM 896 N N . GLY A 1 114 ? 41.681 60.973 -11.189 1.00 43.27 330 GLY C N 1
ATOM 897 C CA . GLY A 1 114 ? 42.042 60.848 -9.766 1.00 39.27 330 GLY C CA 1
ATOM 898 C C . GLY A 1 114 ? 41.315 61.760 -8.770 1.00 39.39 330 GLY C C 1
ATOM 899 O O . GLY A 1 114 ? 41.532 61.673 -7.553 1.00 40.19 330 GLY C O 1
ATOM 900 N N . LYS A 1 115 ? 40.461 62.649 -9.272 1.00 35.28 331 LYS C N 1
ATOM 901 C CA . LYS A 1 115 ? 39.722 63.559 -8.390 1.00 30.58 331 LYS C CA 1
ATOM 902 C C . LYS A 1 115 ? 38.410 62.899 -7.955 1.00 33.93 331 LYS C C 1
ATOM 903 O O . LYS A 1 115 ? 37.908 61.988 -8.649 1.00 33.82 331 LYS C O 1
ATOM 909 N N . LEU A 1 116 ? 37.862 63.380 -6.839 1.00 29.14 332 LEU C N 1
ATOM 910 C CA . LEU A 1 116 ? 36.573 62.880 -6.372 1.00 30.62 332 LEU C CA 1
ATOM 911 C C . LEU A 1 116 ? 35.459 63.741 -6.905 1.00 32.58 332 LEU C C 1
ATOM 912 O O . LEU A 1 116 ? 35.594 64.960 -7.004 1.00 37.72 332 LEU C O 1
ATOM 917 N N . SER A 1 117 ? 34.354 63.102 -7.266 1.00 27.92 333 SER C N 1
ATOM 918 C CA A SER A 1 117 ? 33.118 63.794 -7.614 0.40 30.94 333 SER C CA 1
ATOM 919 C CA B SER A 1 117 ? 33.140 63.847 -7.567 0.60 31.95 333 SER C CA 1
ATOM 920 C C . SER A 1 117 ? 32.029 63.263 -6.724 1.00 27.05 333 SER C C 1
ATOM 921 O O . SER A 1 117 ? 32.114 62.139 -6.280 1.00 27.26 333 SER C O 1
ATOM 926 N N . ARG A 1 118 ? 31.007 64.064 -6.490 1.00 30.83 334 ARG C N 1
ATOM 927 C CA . ARG A 1 118 ? 29.872 63.647 -5.650 1.00 28.89 334 ARG C CA 1
ATOM 928 C C . ARG A 1 118 ? 28.701 63.192 -6.536 1.00 28.29 334 ARG C C 1
ATOM 929 O O . ARG A 1 118 ? 28.300 63.909 -7.451 1.00 30.93 334 ARG C O 1
ATOM 937 N N . VAL A 1 119 ? 28.183 61.987 -6.295 1.00 24.57 335 VAL C N 1
ATOM 938 C CA . VAL A 1 119 ? 27.007 61.490 -7.012 1.00 27.72 335 VAL C CA 1
ATOM 939 C C . VAL A 1 119 ? 25.857 61.390 -6.010 1.00 25.51 335 VAL C C 1
ATOM 940 O O . VAL A 1 119 ? 26.030 60.737 -4.965 1.00 25.63 335 VAL C O 1
ATOM 944 N N . GLU A 1 120 ? 24.677 61.950 -6.335 1.00 25.36 336 GLU C N 1
ATOM 945 C CA . GLU A 1 120 ? 23.525 61.783 -5.442 1.00 24.47 336 GLU C CA 1
ATOM 946 C C . GLU A 1 120 ? 22.543 60.845 -6.098 1.00 22.77 336 GLU C C 1
ATOM 947 O O . GLU A 1 120 ? 22.387 60.890 -7.306 1.00 26.96 336 GLU C O 1
ATOM 953 N N . HIS A 1 121 ? 21.848 60.078 -5.281 1.00 20.68 337 HIS C N 1
ATOM 954 C CA . HIS A 1 121 ? 20.931 59.056 -5.803 1.00 18.81 337 HIS C CA 1
ATOM 955 C C . HIS A 1 121 ? 19.719 58.987 -4.900 1.00 18.89 337 HIS C C 1
ATOM 956 O O . HIS A 1 121 ? 19.875 58.891 -3.695 1.00 23.48 337 HIS C O 1
ATOM 963 N N . LYS A 1 122 ? 18.526 58.983 -5.505 1.00 20.94 338 LYS C N 1
ATOM 964 C CA . LYS A 1 122 ? 17.244 58.883 -4.807 1.00 21.53 338 LYS C CA 1
ATOM 965 C C . LYS A 1 122 ? 16.780 57.477 -4.609 1.00 20.01 338 LYS C C 1
ATOM 966 O O . LYS A 1 122 ? 16.705 56.719 -5.571 1.00 21.33 338 LYS C O 1
ATOM 972 N N . VAL A 1 123 ? 16.468 57.106 -3.362 1.00 16.98 339 VAL C N 1
ATOM 973 C CA . VAL A 1 123 ? 15.907 55.760 -3.098 1.00 15.88 339 VAL C CA 1
ATOM 974 C C . VAL A 1 123 ? 14.433 55.953 -2.734 1.00 19.15 339 VAL C C 1
ATOM 975 O O . VAL A 1 123 ? 14.128 56.521 -1.696 1.00 22.17 339 VAL C O 1
ATOM 979 N N . TYR A 1 124 ? 13.528 55.493 -3.577 1.00 17.42 340 TYR C N 1
ATOM 980 C CA . TYR A 1 124 ? 12.113 55.567 -3.272 1.00 15.92 340 TYR C CA 1
ATOM 981 C C . TYR A 1 124 ? 11.653 54.473 -2.348 1.00 19.47 340 TYR C C 1
ATOM 982 O O . TYR A 1 124 ? 11.977 53.294 -2.543 1.00 18.70 340 TYR C O 1
ATOM 991 N N . GLN A 1 125 ? 10.792 54.863 -1.377 1.00 17.60 341 GLN C N 1
ATOM 992 C CA A GLN A 1 125 ? 10.351 53.959 -0.322 0.49 18.81 341 GLN C CA 1
ATOM 993 C CA B GLN A 1 125 ? 10.347 53.904 -0.369 0.51 13.92 341 GLN C CA 1
ATOM 994 C C . GLN A 1 125 ? 8.839 54.073 -0.141 1.00 17.05 341 GLN C C 1
ATOM 995 O O . GLN A 1 125 ? 8.288 55.168 -0.247 1.00 19.67 341 GLN C O 1
ATOM 1006 N N . SER A 1 126 ? 8.218 52.939 0.103 1.00 20.33 342 SER C N 1
ATOM 1007 C CA . SER A 1 126 ? 6.786 52.834 0.459 1.00 20.82 342 SER C CA 1
ATOM 1008 C C . SER A 1 126 ? 6.727 52.496 1.940 1.00 17.65 342 SER C C 1
ATOM 1009 O O . SER A 1 126 ? 7.743 52.234 2.591 1.00 18.62 342 SER C O 1
ATOM 1012 N N . ILE A 1 127 ? 5.487 52.391 2.465 1.00 18.20 343 ILE C N 1
ATOM 1013 C CA . ILE A 1 127 ? 5.286 51.928 3.831 1.00 18.32 343 ILE C CA 1
ATOM 1014 C C . ILE A 1 127 ? 5.824 50.529 4.085 1.00 16.94 343 ILE C C 1
ATOM 1015 O O . ILE A 1 127 ? 6.113 50.185 5.233 1.00 21.07 343 ILE C O 1
ATOM 1020 N N . TYR A 1 128 ? 6.041 49.751 3.003 1.00 17.72 344 TYR C N 1
ATOM 1021 C CA . TYR A 1 128 ? 6.551 48.368 3.113 1.00 15.81 344 TYR C CA 1
ATOM 1022 C C . TYR A 1 128 ? 8.087 48.311 3.100 1.00 18.45 344 TYR C C 1
ATOM 1023 O O . TYR A 1 128 ? 8.683 47.386 3.668 1.00 19.91 344 TYR C O 1
ATOM 1032 N N . GLY A 1 129 ? 8.695 49.290 2.438 1.00 17.04 345 GLY C N 1
ATOM 1033 C CA . GLY A 1 129 ? 10.137 49.192 2.139 1.00 15.21 345 GLY C CA 1
ATOM 1034 C C . GLY A 1 129 ? 10.441 49.796 0.782 1.00 15.20 345 GLY C C 1
ATOM 1035 O O . GLY A 1 129 ? 9.601 50.407 0.128 1.00 15.77 345 GLY C O 1
ATOM 1036 N N . PRO A 1 130 ? 11.694 49.704 0.361 1.00 16.44 346 PRO C N 1
ATOM 1037 C CA . PRO A 1 130 ? 12.121 50.355 -0.895 1.00 14.21 346 PRO C CA 1
ATOM 1038 C C . PRO A 1 130 ? 11.537 49.649 -2.124 1.00 13.37 346 PRO C C 1
ATOM 1039 O O . PRO A 1 130 ? 11.265 48.412 -2.089 1.00 15.16 346 PRO C O 1
ATOM 1043 N N . LEU A 1 131 ? 11.409 50.408 -3.189 1.00 14.39 347 LEU C N 1
ATOM 1044 C CA . LEU A 1 131 ? 10.961 49.855 -4.447 1.00 13.03 347 LEU C CA 1
ATOM 1045 C C . LEU A 1 131 ? 12.109 49.102 -5.136 1.00 14.62 347 LEU C C 1
ATOM 1046 O O . LEU A 1 131 ? 13.305 49.443 -4.913 1.00 15.96 347 LEU C O 1
ATOM 1051 N N . VAL A 1 132 ? 11.750 48.102 -5.944 1.00 13.80 348 VAL C N 1
ATOM 1052 C CA . VAL A 1 132 ? 12.784 47.310 -6.649 1.00 13.68 348 VAL C CA 1
ATOM 1053 C C . VAL A 1 132 ? 12.277 47.098 -8.050 1.00 16.50 348 VAL C C 1
ATOM 1054 O O . VAL A 1 132 ? 11.047 46.878 -8.285 1.00 17.78 348 VAL C O 1
ATOM 1058 N N . VAL A 1 133 ? 13.197 47.117 -8.991 1.00 17.24 349 VAL C N 1
ATOM 1059 C CA A VAL A 1 133 ? 12.890 46.884 -10.404 0.73 17.72 349 VAL C CA 1
ATOM 1060 C CA B VAL A 1 133 ? 12.814 46.763 -10.341 0.27 18.26 349 VAL C CA 1
ATOM 1061 C C . VAL A 1 133 ? 13.731 45.716 -10.966 1.00 17.79 349 VAL C C 1
ATOM 1062 O O . VAL A 1 133 ? 14.990 45.736 -10.845 1.00 20.96 349 VAL C O 1
ATOM 1069 N N . TRP A 1 134 ? 13.065 44.741 -11.614 1.00 20.88 350 TRP C N 1
ATOM 1070 C CA . TRP A 1 134 ? 13.697 43.667 -12.381 1.00 23.61 350 TRP C CA 1
ATOM 1071 C C . TRP A 1 134 ? 13.127 43.798 -13.786 1.00 20.90 350 TRP C C 1
ATOM 1072 O O . TRP A 1 134 ? 11.975 43.431 -14.023 1.00 21.03 350 TRP C O 1
ATOM 1083 N N . PRO A 1 135 ? 13.862 44.440 -14.712 1.00 19.07 351 PRO C N 1
ATOM 1084 C CA . PRO A 1 135 ? 13.283 44.749 -16.017 1.00 20.98 351 PRO C CA 1
ATOM 1085 C C . PRO A 1 135 ? 12.696 43.531 -16.694 1.00 20.23 351 PRO C C 1
ATOM 1086 O O . PRO A 1 135 ? 13.376 42.494 -16.747 1.00 22.92 351 PRO C O 1
ATOM 1090 N N . GLY A 1 136 ? 11.430 43.659 -17.088 1.00 22.70 352 GLY C N 1
ATOM 1091 C CA . GLY A 1 136 ? 10.757 42.569 -17.765 1.00 27.23 352 GLY C CA 1
ATOM 1092 C C . GLY A 1 136 ? 10.005 41.621 -16.838 1.00 35.79 352 GLY C C 1
ATOM 1093 O O . GLY A 1 136 ? 9.362 40.666 -17.312 1.00 33.45 352 GLY C O 1
ATOM 1094 N N . LYS A 1 137 ? 10.068 41.867 -15.522 1.00 26.55 353 LYS C N 1
ATOM 1095 C CA . LYS A 1 137 ? 9.375 40.986 -14.562 1.00 22.34 353 LYS C CA 1
ATOM 1096 C C . LYS A 1 137 ? 8.761 41.833 -13.439 1.00 22.98 353 LYS C C 1
ATOM 1097 O O . LYS A 1 137 ? 7.558 41.734 -13.195 1.00 28.07 353 LYS C O 1
ATOM 1103 N N . LEU A 1 138 ? 9.598 42.623 -12.760 1.00 20.29 354 LEU C N 1
ATOM 1104 C CA . LEU A 1 138 ? 9.070 43.573 -11.771 1.00 19.65 354 LEU C CA 1
ATOM 1105 C C . LEU A 1 138 ? 9.333 44.998 -12.232 1.00 20.94 354 LEU C C 1
ATOM 1106 O O . LEU A 1 138 ? 10.343 45.599 -11.864 1.00 21.12 354 LEU C O 1
ATOM 1111 N N . ASP A 1 139 ? 8.463 45.515 -13.074 1.00 20.93 355 ASP C N 1
ATOM 1112 C CA . ASP A 1 139 ? 8.732 46.828 -13.655 1.00 17.69 355 ASP C CA 1
ATOM 1113 C C . ASP A 1 139 ? 8.162 47.935 -12.743 1.00 19.26 355 ASP C C 1
ATOM 1114 O O . ASP A 1 139 ? 7.485 47.659 -11.760 1.00 24.54 355 ASP C O 1
ATOM 1119 N N . TRP A 1 140 ? 8.512 49.191 -13.021 1.00 19.43 356 TRP C N 1
ATOM 1120 C CA . TRP A 1 140 ? 7.811 50.298 -12.395 1.00 17.99 356 TRP C CA 1
ATOM 1121 C C . TRP A 1 140 ? 7.244 51.067 -13.576 1.00 22.56 356 TRP C C 1
ATOM 1122 O O . TRP A 1 140 ? 7.951 51.799 -14.270 1.00 23.33 356 TRP C O 1
ATOM 1133 N N . ASN A 1 141 ? 5.936 50.873 -13.819 1.00 20.60 357 ASN C N 1
ATOM 1134 C CA . ASN A 1 141 ? 5.303 51.558 -14.969 1.00 20.71 357 ASN C CA 1
ATOM 1135 C C . ASN A 1 141 ? 4.252 52.524 -14.470 1.00 23.71 357 ASN C C 1
ATOM 1136 O O . ASN A 1 141 ? 4.370 52.982 -13.341 1.00 24.74 357 ASN C O 1
ATOM 1141 N N . ARG A 1 142 ? 3.210 52.880 -15.267 1.00 23.48 358 ARG C N 1
ATOM 1142 C CA . ARG A 1 142 ? 2.224 53.812 -14.734 1.00 23.98 358 ARG C CA 1
ATOM 1143 C C . ARG A 1 142 ? 1.106 53.125 -13.950 1.00 23.69 358 ARG C C 1
ATOM 1144 O O . ARG A 1 142 ? 0.254 53.811 -13.398 1.00 27.71 358 ARG C O 1
ATOM 1152 N N . SER A 1 143 ? 1.126 51.772 -13.901 1.00 23.02 359 SER C N 1
ATOM 1153 C CA . SER A 1 143 ? 0.070 51.003 -13.236 1.00 25.58 359 SER C CA 1
ATOM 1154 C C . SER A 1 143 ? 0.503 50.352 -11.950 1.00 22.88 359 SER C C 1
ATOM 1155 O O . SER A 1 143 ? -0.278 50.265 -11.019 1.00 21.95 359 SER C O 1
ATOM 1158 N N . GLU A 1 144 ? 1.741 49.858 -11.959 1.00 23.18 360 GLU C N 1
ATOM 1159 C CA . GLU A 1 144 ? 2.249 49.090 -10.850 1.00 20.39 360 GLU C CA 1
ATOM 1160 C C . GLU A 1 144 ? 3.723 49.290 -10.612 1.00 19.29 360 GLU C C 1
ATOM 1161 O O . GLU A 1 144 ? 4.473 49.669 -11.523 1.00 20.10 360 GLU C O 1
ATOM 1167 N N . ALA A 1 145 ? 4.098 49.040 -9.372 1.00 15.76 361 ALA C N 1
ATOM 1168 C CA . ALA A 1 145 ? 5.522 48.903 -8.994 1.00 16.13 361 ALA C CA 1
ATOM 1169 C C . ALA A 1 145 ? 5.614 47.859 -7.892 1.00 16.03 361 ALA C C 1
ATOM 1170 O O . ALA A 1 145 ? 4.592 47.359 -7.412 1.00 17.12 361 ALA C O 1
ATOM 1172 N N . TYR A 1 146 ? 6.839 47.553 -7.447 1.00 14.23 362 TYR C N 1
ATOM 1173 C CA . TYR A 1 146 ? 7.033 46.522 -6.441 1.00 14.31 362 TYR C CA 1
ATOM 1174 C C . TYR A 1 146 ? 7.885 47.063 -5.331 1.00 17.35 362 TYR C C 1
ATOM 1175 O O . TYR A 1 146 ? 8.913 47.670 -5.580 1.00 16.99 362 TYR C O 1
ATOM 1184 N N . ALA A 1 147 ? 7.462 46.837 -4.094 1.00 15.49 363 ALA C N 1
ATOM 1185 C CA . ALA A 1 147 ? 8.285 47.207 -2.924 1.00 13.88 363 ALA C CA 1
ATOM 1186 C C . ALA A 1 147 ? 8.694 45.922 -2.189 1.00 16.52 363 ALA C C 1
ATOM 1187 O O . ALA A 1 147 ? 8.092 44.864 -2.357 1.00 17.85 363 ALA C O 1
ATOM 1189 N N . LEU A 1 148 ? 9.754 45.974 -1.381 1.00 15.55 364 LEU C N 1
ATOM 1190 C CA . LEU A 1 148 ? 10.258 44.769 -0.752 1.00 14.15 364 LEU C CA 1
ATOM 1191 C C . LEU A 1 148 ? 10.365 45.001 0.768 1.00 16.49 364 LEU C C 1
ATOM 1192 O O . LEU A 1 148 ? 11.002 45.950 1.179 1.00 17.10 364 LEU C O 1
ATOM 1197 N N . ARG A 1 149 ? 9.680 44.178 1.568 1.00 14.01 365 ARG C N 1
ATOM 1198 C CA . ARG A 1 149 ? 9.822 44.270 3.045 1.00 15.67 365 ARG C CA 1
ATOM 1199 C C . ARG A 1 149 ? 10.706 43.147 3.544 1.00 14.06 365 ARG C C 1
ATOM 1200 O O . ARG A 1 149 ? 10.375 41.994 3.409 1.00 14.77 365 ARG C O 1
ATOM 1208 N N . ASP A 1 150 ? 11.884 43.488 4.086 1.00 15.66 366 ASP C N 1
ATOM 1209 C CA . ASP A 1 150 ? 12.863 42.492 4.549 1.00 15.15 366 ASP C CA 1
ATOM 1210 C C . ASP A 1 150 ? 12.691 42.248 6.061 1.00 14.29 366 ASP C C 1
ATOM 1211 O O . ASP A 1 150 ? 12.733 43.197 6.821 1.00 19.19 366 ASP C O 1
ATOM 1216 N N . ALA A 1 151 ? 12.419 41.002 6.460 1.00 15.71 367 ALA C N 1
ATOM 1217 C CA . ALA A 1 151 ? 12.089 40.769 7.860 1.00 16.13 367 ALA C CA 1
ATOM 1218 C C . ALA A 1 151 ? 13.307 40.941 8.752 1.00 19.43 367 ALA C C 1
ATOM 1219 O O . ALA A 1 151 ? 13.184 41.315 9.883 1.00 20.32 367 ALA C O 1
ATOM 1221 N N . ASN A 1 152 ? 14.490 40.792 8.202 1.00 16.06 368 ASN C N 1
ATOM 1222 C CA . ASN A 1 152 ? 15.680 40.917 9.104 1.00 15.93 368 ASN C CA 1
ATOM 1223 C C . ASN A 1 152 ? 16.179 42.354 9.266 1.00 18.41 368 ASN C C 1
ATOM 1224 O O . ASN A 1 152 ? 17.046 42.603 10.079 1.00 16.57 368 ASN C O 1
ATOM 1229 N N . LEU A 1 153 ? 15.633 43.335 8.537 1.00 18.86 369 LEU C N 1
ATOM 1230 C CA . LEU A 1 153 ? 16.015 44.704 8.836 1.00 18.46 369 LEU C CA 1
ATOM 1231 C C . LEU A 1 153 ? 15.736 45.129 10.267 1.00 21.74 369 LEU C C 1
ATOM 1232 O O . LEU A 1 153 ? 16.490 45.951 10.805 1.00 26.60 369 LEU C O 1
ATOM 1237 N N . GLU A 1 154 ? 14.697 44.589 10.896 1.00 19.18 370 GLU C N 1
ATOM 1238 C CA . GLU A 1 154 ? 14.455 44.916 12.314 1.00 20.63 370 GLU C CA 1
ATOM 1239 C C . GLU A 1 154 ? 14.957 43.815 13.301 1.00 21.54 370 GLU C C 1
ATOM 1240 O O . GLU A 1 154 ? 14.668 43.852 14.503 1.00 21.78 370 GLU C O 1
ATOM 1246 N N . ASN A 1 155 ? 15.735 42.888 12.781 1.00 19.23 371 ASN C N 1
ATOM 1247 C CA . ASN A 1 155 ? 16.289 41.835 13.628 1.00 15.26 371 ASN C CA 1
ATOM 1248 C C . ASN A 1 155 ? 17.578 42.364 14.275 1.00 19.77 371 ASN C C 1
ATOM 1249 O O . ASN A 1 155 ? 18.693 42.138 13.762 1.00 17.43 371 ASN C O 1
ATOM 1254 N N . THR A 1 156 ? 17.393 43.086 15.388 1.00 15.32 372 THR C N 1
ATOM 1255 C CA . THR A 1 156 ? 18.549 43.551 16.140 1.00 14.81 372 THR C CA 1
ATOM 1256 C C . THR A 1 156 ? 19.105 42.490 17.099 1.00 16.67 372 THR C C 1
ATOM 1257 O O . THR A 1 156 ? 20.067 42.790 17.855 1.00 16.47 372 THR C O 1
ATOM 1261 N N . ARG A 1 157 ? 18.606 41.273 17.001 1.00 14.67 373 ARG C N 1
ATOM 1262 C CA . ARG A 1 157 ? 18.915 40.204 17.965 1.00 15.92 373 ARG C CA 1
ATOM 1263 C C . ARG A 1 157 ? 19.980 39.229 17.446 1.00 14.35 373 ARG C C 1
ATOM 1264 O O . ARG A 1 157 ? 20.307 38.270 18.123 1.00 15.34 373 ARG C O 1
ATOM 1272 N N . VAL A 1 158 ? 20.451 39.461 16.229 1.00 15.03 374 VAL C N 1
ATOM 1273 C CA . VAL A 1 158 ? 21.292 38.469 15.572 1.00 14.64 374 VAL C CA 1
ATOM 1274 C C . VAL A 1 158 ? 22.622 38.186 16.280 1.00 15.68 374 VAL C C 1
ATOM 1275 O O . VAL A 1 158 ? 22.987 37.021 16.428 1.00 16.26 374 VAL C O 1
ATOM 1279 N N . LEU A 1 159 ? 23.333 39.215 16.761 1.00 15.03 375 LEU C N 1
ATOM 1280 C CA . LEU A 1 159 ? 24.583 38.918 17.483 1.00 17.03 375 LEU C CA 1
ATOM 1281 C C . LEU A 1 159 ? 24.288 38.268 18.842 1.00 15.97 375 LEU C C 1
ATOM 1282 O O . LEU A 1 159 ? 25.006 37.320 19.250 1.00 16.00 375 LEU C O 1
ATOM 1287 N N . GLN A 1 160 ? 23.283 38.807 19.546 1.00 14.95 376 GLN C N 1
ATOM 1288 C CA . GLN A 1 160 ? 22.872 38.229 20.788 1.00 15.09 376 GLN C CA 1
ATOM 1289 C C . GLN A 1 160 ? 22.539 36.750 20.608 1.00 12.93 376 GLN C C 1
ATOM 1290 O O . GLN A 1 160 ? 22.781 35.951 21.523 1.00 14.71 376 GLN C O 1
ATOM 1296 N N . GLN A 1 161 ? 21.933 36.398 19.462 1.00 13.70 377 GLN C N 1
ATOM 1297 C CA . GLN A 1 161 ? 21.516 35.025 19.282 1.00 15.63 377 GLN C CA 1
ATOM 1298 C C . GLN A 1 161 ? 22.674 34.033 19.214 1.00 14.68 377 GLN C C 1
ATOM 1299 O O . GLN A 1 161 ? 22.608 32.944 19.818 1.00 15.82 377 GLN C O 1
ATOM 1305 N N . TRP A 1 162 ? 23.752 34.434 18.553 1.00 14.44 378 TRP C N 1
ATOM 1306 C CA . TRP A 1 162 ? 24.882 33.510 18.542 1.00 13.42 378 TRP C CA 1
ATOM 1307 C C . TRP A 1 162 ? 25.681 33.616 19.831 1.00 15.17 378 TRP C C 1
ATOM 1308 O O . TRP A 1 162 ? 26.273 32.599 20.257 1.00 16.91 378 TRP C O 1
ATOM 1319 N N . TYR A 1 163 ? 25.724 34.789 20.457 1.00 14.77 379 TYR C N 1
ATOM 1320 C CA . TYR A 1 163 ? 26.308 34.833 21.817 1.00 16.51 379 TYR C CA 1
ATOM 1321 C C . TYR A 1 163 ? 25.599 33.803 22.727 1.00 16.91 379 TYR C C 1
ATOM 1322 O O . TYR A 1 163 ? 26.247 33.031 23.490 1.00 15.70 379 TYR C O 1
ATOM 1331 N N . SER A 1 164 ? 24.263 33.719 22.607 1.00 15.12 380 SER C N 1
ATOM 1332 C CA . SER A 1 164 ? 23.528 32.791 23.436 1.00 16.13 380 SER C CA 1
ATOM 1333 C C . SER A 1 164 ? 23.749 31.349 23.026 1.00 14.54 380 SER C C 1
ATOM 1334 O O . SER A 1 164 ? 23.932 30.478 23.889 1.00 16.36 380 SER C O 1
ATOM 1337 N N . ILE A 1 165 ? 23.748 31.104 21.707 1.00 15.14 381 ILE C N 1
ATOM 1338 C CA . ILE A 1 165 ? 24.080 29.758 21.236 1.00 14.33 381 ILE C CA 1
ATOM 1339 C C . ILE A 1 165 ? 25.470 29.315 21.761 1.00 16.98 381 ILE C C 1
ATOM 1340 O O . ILE A 1 165 ? 25.647 28.152 22.177 1.00 17.25 381 ILE C O 1
ATOM 1345 N N . ASN A 1 166 ? 26.407 30.257 21.783 1.00 15.90 382 ASN C N 1
ATOM 1346 C CA . ASN A 1 166 ? 27.757 29.920 22.268 1.00 15.97 382 ASN C CA 1
ATOM 1347 C C . ASN A 1 166 ? 27.801 29.489 23.747 1.00 18.52 382 ASN C C 1
ATOM 1348 O O . ASN A 1 166 ? 28.751 28.802 24.144 1.00 20.13 382 ASN C O 1
ATOM 1353 N N . GLN A 1 167 ? 26.761 29.858 24.513 1.00 16.26 383 GLN C N 1
ATOM 1354 C CA . GLN A 1 167 ? 26.636 29.489 25.933 1.00 15.37 383 GLN C CA 1
ATOM 1355 C C . GLN A 1 167 ? 25.796 28.232 26.168 1.00 17.10 383 GLN C C 1
ATOM 1356 O O . GLN A 1 167 ? 25.634 27.822 27.328 1.00 20.26 383 GLN C O 1
ATOM 1362 N N . ALA A 1 168 ? 25.221 27.660 25.092 1.00 18.87 384 ALA C N 1
ATOM 1363 C CA . ALA A 1 168 ? 24.270 26.550 25.279 1.00 19.13 384 ALA C CA 1
ATOM 1364 C C . ALA A 1 168 ? 24.967 25.289 25.795 1.00 22.43 384 ALA C C 1
ATOM 1365 O O . ALA A 1 168 ? 26.104 24.981 25.342 1.00 20.58 384 ALA C O 1
ATOM 1367 N N . SER A 1 169 ? 24.278 24.558 26.687 1.00 21.65 385 SER C N 1
ATOM 1368 C CA . SER A 1 169 ? 24.861 23.351 27.241 1.00 21.40 385 SER C CA 1
ATOM 1369 C C . SER A 1 169 ? 24.567 22.092 26.428 1.00 25.44 385 SER C C 1
ATOM 1370 O O . SER A 1 169 ? 25.458 21.288 26.171 1.00 25.54 385 SER C O 1
ATOM 1373 N N . ASP A 1 170 ? 23.327 21.890 26.030 1.00 22.96 386 ASP C N 1
ATOM 1374 C CA . ASP A 1 170 ? 22.951 20.670 25.328 1.00 22.07 386 ASP C CA 1
ATOM 1375 C C . ASP A 1 170 ? 21.852 21.032 24.366 1.00 19.91 386 ASP C C 1
ATOM 1376 O O . ASP A 1 170 ? 21.593 22.197 24.173 1.00 21.20 386 ASP C O 1
ATOM 1381 N N . VAL A 1 171 ? 21.251 20.032 23.725 1.00 18.51 387 VAL C N 1
ATOM 1382 C CA . VAL A 1 171 ? 20.321 20.290 22.637 1.00 21.40 387 VAL C CA 1
ATOM 1383 C C . VAL A 1 171 ? 19.031 20.928 23.185 1.00 21.27 387 VAL C C 1
ATOM 1384 O O . VAL A 1 171 ? 18.532 21.844 22.547 1.00 19.88 387 VAL C O 1
ATOM 1388 N N . ALA A 1 172 ? 18.564 20.520 24.364 1.00 22.85 388 ALA C N 1
ATOM 1389 C CA . ALA A 1 172 ? 17.351 21.138 24.928 1.00 21.10 388 ALA C CA 1
ATOM 1390 C C . ALA A 1 172 ? 17.622 22.625 25.191 1.00 22.80 388 ALA C C 1
ATOM 1391 O O . ALA A 1 172 ? 16.774 23.460 24.956 1.00 22.28 388 ALA C O 1
ATOM 1393 N N . ASP A 1 173 ? 18.813 22.926 25.698 1.00 22.51 389 ASP C N 1
ATOM 1394 C CA . ASP A 1 173 ? 19.149 24.297 26.043 1.00 22.65 389 ASP C CA 1
ATOM 1395 C C . ASP A 1 173 ? 19.304 25.155 24.755 1.00 20.77 389 ASP C C 1
ATOM 1396 O O . ASP A 1 173 ? 18.844 26.289 24.699 1.00 20.17 389 ASP C O 1
ATOM 1401 N N . LEU A 1 174 ? 19.915 24.582 23.730 1.00 19.01 390 LEU C N 1
ATOM 1402 C CA . LEU A 1 174 ? 20.075 25.281 22.454 1.00 15.95 390 LEU C CA 1
ATOM 1403 C C . LEU A 1 174 ? 18.683 25.612 21.895 1.00 18.54 390 LEU C C 1
ATOM 1404 O O . LEU A 1 174 ? 18.433 26.737 21.464 1.00 18.67 390 LEU C O 1
ATOM 1409 N N . ARG A 1 175 ? 17.764 24.631 21.966 1.00 20.84 391 ARG C N 1
ATOM 1410 C CA . ARG A 1 175 ? 16.425 24.872 21.411 1.00 20.84 391 ARG C CA 1
ATOM 1411 C C . ARG A 1 175 ? 15.693 25.977 22.175 1.00 18.78 391 ARG C C 1
ATOM 1412 O O . ARG A 1 175 ? 15.163 26.895 21.562 1.00 20.78 391 ARG C O 1
ATOM 1420 N N . ARG A 1 176 ? 15.768 25.966 23.501 1.00 18.75 392 ARG C N 1
ATOM 1421 C CA . ARG A 1 176 ? 15.168 27.053 24.315 1.00 19.10 392 ARG C CA 1
ATOM 1422 C C . ARG A 1 176 ? 15.751 28.413 23.927 1.00 18.43 392 ARG C C 1
ATOM 1423 O O . ARG A 1 176 ? 14.997 29.390 23.804 1.00 22.08 392 ARG C O 1
ATOM 1431 N N . ARG A 1 177 ? 17.085 28.464 23.764 1.00 16.63 393 ARG C N 1
ATOM 1432 C CA . ARG A 1 177 ? 17.761 29.742 23.524 1.00 16.40 393 ARG C CA 1
ATOM 1433 C C . ARG A 1 177 ? 17.399 30.327 22.163 1.00 18.91 393 ARG C C 1
ATOM 1434 O O . ARG A 1 177 ? 17.350 31.532 22.012 1.00 19.04 393 ARG C O 1
ATOM 1442 N N . VAL A 1 178 ? 17.200 29.468 21.155 1.00 17.64 394 VAL C N 1
ATOM 1443 C CA . VAL A 1 178 ? 16.889 29.943 19.839 1.00 18.42 394 VAL C CA 1
ATOM 1444 C C . VAL A 1 178 ? 15.409 30.283 19.767 1.00 20.72 394 VAL C C 1
ATOM 1445 O O . VAL A 1 178 ? 15.031 31.325 19.246 1.00 20.20 394 VAL C O 1
ATOM 1449 N N . GLU A 1 179 ? 14.577 29.451 20.358 1.00 18.92 395 GLU C N 1
ATOM 1450 C CA . GLU A 1 179 ? 13.116 29.744 20.308 1.00 19.92 395 GLU C CA 1
ATOM 1451 C C . GLU A 1 179 ? 12.782 30.988 21.120 1.00 24.07 395 GLU C C 1
ATOM 1452 O O . GLU A 1 179 ? 11.829 31.703 20.786 1.00 23.13 395 GLU C O 1
ATOM 1458 N N . ALA A 1 180 ? 13.600 31.296 22.127 1.00 19.75 396 ALA C N 1
ATOM 1459 C CA . ALA A 1 180 ? 13.301 32.433 22.988 1.00 23.72 396 ALA C CA 1
ATOM 1460 C C . ALA A 1 180 ? 13.614 33.755 22.282 1.00 26.09 396 ALA C C 1
ATOM 1461 O O . ALA A 1 180 ? 12.840 34.714 22.381 1.00 28.95 396 ALA C O 1
ATOM 1463 N N . LEU A 1 181 ? 14.726 33.815 21.556 1.00 19.34 397 LEU C N 1
ATOM 1464 C CA . LEU A 1 181 ? 15.176 35.087 20.997 1.00 15.49 397 LEU C CA 1
ATOM 1465 C C . LEU A 1 181 ? 14.812 35.271 19.505 1.00 17.79 397 LEU C C 1
ATOM 1466 O O . LEU A 1 181 ? 14.648 36.407 19.052 1.00 17.62 397 LEU C O 1
ATOM 1471 N N . GLN A 1 182 ? 14.703 34.160 18.771 1.00 15.37 398 GLN C N 1
ATOM 1472 C CA . GLN A 1 182 ? 14.379 34.177 17.336 1.00 14.93 398 GLN C CA 1
ATOM 1473 C C . GLN A 1 182 ? 15.228 35.226 16.604 1.00 17.81 398 GLN C C 1
ATOM 1474 O O . GLN A 1 182 ? 14.733 36.087 15.826 1.00 17.01 398 GLN C O 1
ATOM 1480 N N . GLY A 1 183 ? 16.526 35.097 16.789 1.00 17.76 399 GLY C N 1
ATOM 1481 C CA . GLY A 1 183 ? 17.436 36.031 16.125 1.00 15.78 399 GLY C CA 1
ATOM 1482 C C . GLY A 1 183 ? 18.170 35.444 14.918 1.00 14.77 399 GLY C C 1
ATOM 1483 O O . GLY A 1 183 ? 19.054 36.111 14.353 1.00 15.87 399 GLY C O 1
ATOM 1484 N N . ILE A 1 184 ? 17.891 34.183 14.575 1.00 14.97 400 ILE C N 1
ATOM 1485 C CA . ILE A 1 184 ? 18.592 33.561 13.410 1.00 16.55 400 ILE C CA 1
ATOM 1486 C C . ILE A 1 184 ? 18.034 34.076 12.086 1.00 16.17 400 ILE C C 1
ATOM 1487 O O . ILE A 1 184 ? 16.840 33.914 11.807 1.00 17.08 400 ILE C O 1
ATOM 1492 N N . PRO A 1 185 ? 18.858 34.718 11.239 1.00 14.00 401 PRO C N 1
ATOM 1493 C CA . PRO A 1 185 ? 18.248 35.368 10.068 1.00 14.38 401 PRO C CA 1
ATOM 1494 C C . PRO A 1 185 ? 17.786 34.436 8.947 1.00 18.78 401 PRO C C 1
ATOM 1495 O O . PRO A 1 185 ? 16.686 34.667 8.423 1.00 18.86 401 PRO C O 1
ATOM 1499 N N . TRP A 1 186 ? 18.574 33.466 8.512 1.00 15.87 402 TRP C N 1
ATOM 1500 C CA . TRP A 1 186 ? 18.182 32.806 7.270 1.00 16.26 402 TRP C CA 1
ATOM 1501 C C . TRP A 1 186 ? 18.760 31.376 7.131 1.00 15.38 402 TRP C C 1
ATOM 1502 O O . TRP A 1 186 ? 18.951 30.910 6.016 1.00 17.36 402 TRP C O 1
ATOM 1513 N N . VAL A 1 187 ? 19.044 30.724 8.267 1.00 15.34 403 VAL C N 1
ATOM 1514 C CA . VAL A 1 187 ? 19.510 29.324 8.248 1.00 14.20 403 VAL C CA 1
ATOM 1515 C C . VAL A 1 187 ? 18.680 28.415 9.158 1.00 14.28 403 VAL C C 1
ATOM 1516 O O . VAL A 1 187 ? 18.075 28.847 10.176 1.00 14.96 403 VAL C O 1
ATOM 1520 N N . ASN A 1 188 ? 18.664 27.135 8.763 1.00 15.18 404 ASN C N 1
ATOM 1521 C CA . ASN A 1 188 ? 18.319 26.017 9.652 1.00 15.67 404 ASN C CA 1
ATOM 1522 C C . ASN A 1 188 ? 19.425 25.814 10.694 1.00 17.18 404 ASN C C 1
ATOM 1523 O O . ASN A 1 188 ? 20.552 26.235 10.473 1.00 17.00 404 ASN C O 1
ATOM 1528 N N . THR A 1 189 ? 19.094 25.129 11.778 1.00 16.00 405 THR C N 1
ATOM 1529 C CA . THR A 1 189 ? 20.043 24.794 12.813 1.00 16.55 405 THR C CA 1
ATOM 1530 C C . THR A 1 189 ? 19.936 23.309 13.011 1.00 17.98 405 THR C C 1
ATOM 1531 O O . THR A 1 189 ? 18.820 22.767 13.193 1.00 18.23 405 THR C O 1
ATOM 1535 N N . LEU A 1 190 ? 21.098 22.627 12.991 1.00 16.43 406 LEU C N 1
ATOM 1536 C CA . LEU A 1 190 ? 21.115 21.182 13.312 1.00 15.80 406 LEU C CA 1
ATOM 1537 C C . LEU A 1 190 ? 22.159 20.966 14.402 1.00 16.92 406 LEU C C 1
ATOM 1538 O O . LEU A 1 190 ? 23.192 21.639 14.421 1.00 18.33 406 LEU C O 1
ATOM 1543 N N . ALA A 1 191 ? 21.878 20.060 15.332 1.00 17.53 407 ALA C N 1
ATOM 1544 C CA . ALA A 1 191 ? 22.754 19.884 16.488 1.00 14.60 407 ALA C CA 1
ATOM 1545 C C . ALA A 1 191 ? 22.655 18.487 17.067 1.00 18.34 407 ALA C C 1
ATOM 1546 O O . ALA A 1 191 ? 21.683 17.779 16.856 1.00 20.05 407 ALA C O 1
ATOM 1548 N N . ALA A 1 192 ? 23.695 18.071 17.757 1.00 17.94 408 ALA C N 1
ATOM 1549 C CA . ALA A 1 192 ? 23.661 16.822 18.505 1.00 17.97 408 ALA C CA 1
ATOM 1550 C C . ALA A 1 192 ? 24.325 17.077 19.841 1.00 17.56 408 ALA C C 1
ATOM 1551 O O . ALA A 1 192 ? 25.225 17.917 19.914 1.00 19.37 408 ALA C O 1
ATOM 1553 N N . ASP A 1 193 ? 23.940 16.308 20.844 1.00 20.39 409 ASP C N 1
ATOM 1554 C CA . ASP A 1 193 ? 24.650 16.398 22.112 1.00 20.38 409 ASP C CA 1
ATOM 1555 C C . ASP A 1 193 ? 25.163 15.052 22.605 1.00 22.46 409 ASP C C 1
ATOM 1556 O O . ASP A 1 193 ? 24.894 13.983 22.057 1.00 21.67 409 ASP C O 1
ATOM 1561 N N . GLU A 1 194 ? 25.960 15.115 23.649 1.00 20.56 410 GLU C N 1
ATOM 1562 C CA . GLU A 1 194 ? 26.584 13.926 24.188 1.00 23.99 410 GLU C CA 1
ATOM 1563 C C . GLU A 1 194 ? 25.553 12.865 24.612 1.00 27.80 410 GLU C C 1
ATOM 1564 O O . GLU A 1 194 ? 25.774 11.679 24.438 1.00 29.35 410 GLU C O 1
ATOM 1570 N N . GLN A 1 195 ? 24.413 13.319 25.114 1.00 23.71 411 GLN C N 1
ATOM 1571 C CA . GLN A 1 195 ? 23.362 12.414 25.608 1.00 29.73 411 GLN C CA 1
ATOM 1572 C C . GLN A 1 195 ? 22.700 11.663 24.442 1.00 30.51 411 GLN C C 1
ATOM 1573 O O . GLN A 1 195 ? 21.996 10.663 24.648 1.00 31.54 411 GLN C O 1
ATOM 1579 N N . GLY A 1 196 ? 22.885 12.143 23.229 1.00 25.69 412 GLY C N 1
ATOM 1580 C CA . GLY A 1 196 ? 22.423 11.411 22.065 1.00 29.12 412 GLY C CA 1
ATOM 1581 C C . GLY A 1 196 ? 21.143 11.941 21.444 1.00 26.03 412 GLY C C 1
ATOM 1582 O O . GLY A 1 196 ? 20.430 11.222 20.733 1.00 25.91 412 GLY C O 1
ATOM 1583 N N . ASN A 1 197 ? 20.858 13.219 21.667 1.00 23.95 413 ASN C N 1
ATOM 1584 C CA . ASN A 1 197 ? 19.720 13.868 21.002 1.00 21.67 413 ASN C CA 1
ATOM 1585 C C . ASN A 1 197 ? 20.199 14.463 19.686 1.00 24.63 413 ASN C C 1
ATOM 1586 O O . ASN A 1 197 ? 21.292 15.026 19.639 1.00 22.47 413 ASN C O 1
ATOM 1591 N N . ALA A 1 198 ? 19.401 14.292 18.619 1.00 22.02 414 ALA C N 1
ATOM 1592 C CA . ALA A 1 198 ? 19.636 14.929 17.335 1.00 21.91 414 ALA C CA 1
ATOM 1593 C C . ALA A 1 198 ? 18.499 15.930 17.039 1.00 25.55 414 ALA C C 1
ATOM 1594 O O . ALA A 1 198 ? 17.306 15.596 17.080 1.00 24.29 414 ALA C O 1
ATOM 1596 N N . LEU A 1 199 ? 18.878 17.167 16.759 1.00 20.31 415 LEU C N 1
ATOM 1597 C CA . LEU A 1 199 ? 17.879 18.235 16.595 1.00 17.95 415 LEU C CA 1
ATOM 1598 C C . LEU A 1 199 ? 17.950 18.906 15.243 1.00 19.89 415 LEU C C 1
ATOM 1599 O O . LEU A 1 199 ? 19.044 19.212 14.765 1.00 18.67 415 LEU C O 1
ATOM 1604 N N . TYR A 1 200 ? 16.762 19.144 14.651 1.00 20.63 416 TYR C N 1
ATOM 1605 C CA . TYR A 1 200 ? 16.677 19.993 13.464 1.00 21.04 416 TYR C CA 1
ATOM 1606 C C . TYR A 1 200 ? 15.705 21.120 13.806 1.00 22.26 416 TYR C C 1
ATOM 1607 O O . TYR A 1 200 ? 14.623 20.851 14.349 1.00 20.04 416 TYR C O 1
ATOM 1616 N N . MET A 1 201 ? 16.086 22.366 13.498 1.00 18.20 417 MET C N 1
ATOM 1617 C CA . MET A 1 201 ? 15.172 23.518 13.677 1.00 21.37 417 MET C CA 1
ATOM 1618 C C . MET A 1 201 ? 15.185 24.332 12.400 1.00 18.95 417 MET C C 1
ATOM 1619 O O . MET A 1 201 ? 16.246 24.737 11.930 1.00 18.04 417 MET C O 1
ATOM 1624 N N . ASN A 1 202 ? 13.993 24.664 11.897 1.00 16.85 418 ASN C N 1
ATOM 1625 C CA . ASN A 1 202 ? 13.902 25.624 10.821 1.00 18.33 418 ASN C CA 1
ATOM 1626 C C . ASN A 1 202 ? 13.447 26.923 11.526 1.00 21.02 418 ASN C C 1
ATOM 1627 O O . ASN A 1 202 ? 12.362 27.481 11.281 1.00 21.88 418 ASN C O 1
ATOM 1632 N N . GLN A 1 203 ? 14.268 27.375 12.459 1.00 18.68 419 GLN C N 1
ATOM 1633 C CA . GLN A 1 203 ? 13.909 28.500 13.368 1.00 17.94 419 GLN C CA 1
ATOM 1634 C C . GLN A 1 203 ? 14.663 29.743 12.977 1.00 21.41 419 GLN C C 1
ATOM 1635 O O . GLN A 1 203 ? 15.798 29.987 13.408 1.00 19.90 419 GLN C O 1
ATOM 1641 N N . SER A 1 204 ? 14.043 30.522 12.114 1.00 17.16 420 SER C N 1
ATOM 1642 C CA . SER A 1 204 ? 14.666 31.705 11.576 1.00 16.59 420 SER C CA 1
ATOM 1643 C C . SER A 1 204 ? 13.558 32.791 11.551 1.00 16.46 420 SER C C 1
ATOM 1644 O O . SER A 1 204 ? 12.468 32.585 12.077 1.00 18.93 420 SER C O 1
ATOM 1647 N N . VAL A 1 205 ? 13.896 33.930 10.931 1.00 15.94 421 VAL C N 1
ATOM 1648 C CA . VAL A 1 205 ? 13.050 35.113 10.967 1.00 16.00 421 VAL C CA 1
ATOM 1649 C C . VAL A 1 205 ? 12.279 35.142 9.658 1.00 17.77 421 VAL C C 1
ATOM 1650 O O . VAL A 1 205 ? 12.852 35.332 8.581 1.00 17.68 421 VAL C O 1
ATOM 1654 N N . VAL A 1 206 ? 10.972 34.886 9.758 1.00 15.93 422 VAL C N 1
ATOM 1655 C CA . VAL A 1 206 ? 10.167 34.602 8.569 1.00 16.40 422 VAL C CA 1
ATOM 1656 C C . VAL A 1 206 ? 8.916 35.460 8.682 1.00 16.11 422 VAL C C 1
ATOM 1657 O O . VAL A 1 206 ? 8.195 35.411 9.710 1.00 15.73 422 VAL C O 1
ATOM 1661 N N . PRO A 1 207 ? 8.595 36.222 7.620 1.00 15.22 423 PRO C N 1
ATOM 1662 C CA . PRO A 1 207 ? 7.316 36.985 7.660 1.00 17.78 423 PRO C CA 1
ATOM 1663 C C . PRO A 1 207 ? 6.092 36.115 7.967 1.00 18.83 423 PRO C C 1
ATOM 1664 O O . PRO A 1 207 ? 5.959 34.990 7.470 1.00 17.55 423 PRO C O 1
ATOM 1668 N N . TYR A 1 208 ? 5.211 36.624 8.819 1.00 18.48 424 TYR C N 1
ATOM 1669 C CA . TYR A 1 208 ? 4.060 35.867 9.259 1.00 17.22 424 TYR C CA 1
ATOM 1670 C C . TYR A 1 208 ? 2.745 36.327 8.611 1.00 18.49 424 TYR C C 1
ATOM 1671 O O . TYR A 1 208 ? 2.458 37.505 8.643 1.00 20.24 424 TYR C O 1
ATOM 1680 N N . LEU A 1 209 ? 2.086 35.412 7.946 1.00 17.88 425 LEU C N 1
ATOM 1681 C CA . LEU A 1 209 ? 0.665 35.638 7.538 1.00 21.43 425 LEU C CA 1
ATOM 1682 C C . LEU A 1 209 ? -0.189 34.548 8.139 1.00 22.54 425 LEU C C 1
ATOM 1683 O O . LEU A 1 209 ? 0.123 33.372 7.993 1.00 24.99 425 LEU C O 1
ATOM 1688 N N . LYS A 1 210 ? -1.292 34.923 8.746 1.00 25.25 426 LYS C N 1
ATOM 1689 C CA . LYS A 1 210 ? -2.258 33.940 9.236 1.00 26.51 426 LYS C CA 1
ATOM 1690 C C . LYS A 1 210 ? -2.783 33.110 8.078 1.00 27.47 426 LYS C C 1
ATOM 1691 O O . LYS A 1 210 ? -2.801 33.572 6.952 1.00 24.77 426 LYS C O 1
ATOM 1697 N N . PRO A 1 211 ? -3.143 31.852 8.339 1.00 31.91 427 PRO C N 1
ATOM 1698 C CA . PRO A 1 211 ? -3.409 30.922 7.235 1.00 38.11 427 PRO C CA 1
ATOM 1699 C C . PRO A 1 211 ? -4.483 31.410 6.264 1.00 36.12 427 PRO C C 1
ATOM 1700 O O . PRO A 1 211 ? -4.337 31.213 5.060 1.00 33.99 427 PRO C O 1
ATOM 1704 N N . GLU A 1 212 ? -5.514 32.075 6.768 1.00 28.93 428 GLU C N 1
ATOM 1705 C CA . GLU A 1 212 ? -6.574 32.556 5.883 1.00 35.29 428 GLU C CA 1
ATOM 1706 C C . GLU A 1 212 ? -6.093 33.693 4.959 1.00 37.96 428 GLU C C 1
ATOM 1707 O O . GLU A 1 212 ? -6.646 33.893 3.864 1.00 36.44 428 GLU C O 1
ATOM 1713 N N . LEU A 1 213 ? -5.013 34.382 5.319 1.00 28.21 429 LEU C N 1
ATOM 1714 C CA . LEU A 1 213 ? -4.544 35.474 4.471 1.00 25.67 429 LEU C CA 1
ATOM 1715 C C . LEU A 1 213 ? -3.716 34.975 3.325 1.00 29.44 429 LEU C C 1
ATOM 1716 O O . LEU A 1 213 ? -3.501 35.700 2.348 1.00 35.45 429 LEU C O 1
ATOM 1721 N N . ILE A 1 214 ? -3.166 33.776 3.448 1.00 29.54 430 ILE C N 1
ATOM 1722 C CA . ILE A 1 214 ? -2.138 33.384 2.470 1.00 29.85 430 ILE C CA 1
ATOM 1723 C C . ILE A 1 214 ? -2.730 33.278 1.078 1.00 28.30 430 ILE C C 1
ATOM 1724 O O . ILE A 1 214 ? -2.245 33.947 0.153 1.00 31.15 430 ILE C O 1
ATOM 1729 N N . PRO A 1 215 ? -3.850 32.539 0.898 1.00 29.05 431 PRO C N 1
ATOM 1730 C CA . PRO A 1 215 ? -4.341 32.555 -0.485 1.00 26.92 431 PRO C CA 1
ATOM 1731 C C . PRO A 1 215 ? -4.924 33.932 -0.899 1.00 37.76 431 PRO C C 1
ATOM 1732 O O . PRO A 1 215 ? -4.759 34.359 -2.048 1.00 41.06 431 PRO C O 1
ATOM 1736 N N . ALA A 1 216 ? -5.534 34.656 0.033 1.00 25.25 432 ALA C N 1
ATOM 1737 C CA . ALA A 1 216 ? -6.088 35.983 -0.270 1.00 27.71 432 ALA C CA 1
ATOM 1738 C C . ALA A 1 216 ? -5.007 37.002 -0.703 1.00 21.76 432 ALA C C 1
ATOM 1739 O O . ALA A 1 216 ? -5.245 37.822 -1.593 1.00 25.94 432 ALA C O 1
ATOM 1741 N N . CYS A 1 217 ? -3.863 36.962 -0.052 1.00 19.53 433 CYS C N 1
ATOM 1742 C CA . CYS A 1 217 ? -2.871 38.018 -0.247 1.00 19.64 433 CYS C CA 1
ATOM 1743 C C . CYS A 1 217 ? -1.866 37.725 -1.337 1.00 21.16 433 CYS C C 1
ATOM 1744 O O . CYS A 1 217 ? -1.135 38.617 -1.722 1.00 19.65 433 CYS C O 1
ATOM 1747 N N . ALA A 1 218 ? -1.761 36.470 -1.751 1.00 21.36 434 ALA C N 1
ATOM 1748 C CA . ALA A 1 218 ? -0.708 36.099 -2.742 1.00 19.69 434 ALA C CA 1
ATOM 1749 C C . ALA A 1 218 ? -0.946 36.714 -4.114 1.00 21.82 434 ALA C C 1
ATOM 1750 O O . ALA A 1 218 ? -2.148 36.868 -4.543 1.00 22.91 434 ALA C O 1
ATOM 1752 N N . ILE A 1 219 ? 0.145 37.036 -4.812 1.00 22.47 435 ILE C N 1
ATOM 1753 C CA . ILE A 1 219 ? 0.065 37.307 -6.273 1.00 23.02 435 ILE C CA 1
ATOM 1754 C C . ILE A 1 219 ? 0.304 35.950 -6.986 1.00 25.97 435 ILE C C 1
ATOM 1755 O O . ILE A 1 219 ? 1.415 35.476 -7.020 1.00 23.73 435 ILE C O 1
ATOM 1760 N N . PRO A 1 220 ? -0.708 35.335 -7.580 1.00 24.90 436 PRO C N 1
ATOM 1761 C CA . PRO A 1 220 ? -0.600 33.902 -7.895 1.00 24.42 436 PRO C CA 1
ATOM 1762 C C . PRO A 1 220 ? 0.524 33.537 -8.895 1.00 23.54 436 PRO C C 1
ATOM 1763 O O . PRO A 1 220 ? 1.308 32.617 -8.648 1.00 27.65 436 PRO C O 1
ATOM 1767 N N . GLN A 1 221 ? 0.611 34.320 -9.952 1.00 26.43 437 GLN C N 1
ATOM 1768 C CA . GLN A 1 221 ? 1.616 34.101 -11.008 1.00 31.04 437 GLN C CA 1
ATOM 1769 C C . GLN A 1 221 ? 3.045 34.230 -10.462 1.00 33.08 437 GLN C C 1
ATOM 1770 O O . GLN A 1 221 ? 3.942 33.404 -10.806 1.00 29.35 437 GLN C O 1
ATOM 1776 N N . LEU A 1 222 ? 3.284 35.205 -9.578 1.00 20.93 438 LEU C N 1
ATOM 1777 C CA . LEU A 1 222 ? 4.621 35.349 -9.034 1.00 20.19 438 LEU C CA 1
ATOM 1778 C C . LEU A 1 222 ? 4.980 34.315 -7.962 1.00 22.68 438 LEU C C 1
ATOM 1779 O O . LEU A 1 222 ? 6.116 33.873 -7.864 1.00 24.35 438 LEU C O 1
ATOM 1784 N N . VAL A 1 223 ? 4.000 33.958 -7.135 1.00 21.57 439 VAL C N 1
ATOM 1785 C CA . VAL A 1 223 ? 4.235 32.940 -6.152 1.00 26.75 439 VAL C CA 1
ATOM 1786 C C . VAL A 1 223 ? 4.533 31.624 -6.886 1.00 26.31 439 VAL C C 1
ATOM 1787 O O . VAL A 1 223 ? 5.410 30.871 -6.448 1.00 32.40 439 VAL C O 1
ATOM 1791 N N . ALA A 1 224 ? 3.854 31.401 -8.016 1.00 30.03 440 ALA C N 1
ATOM 1792 C CA . ALA A 1 224 ? 4.076 30.188 -8.826 1.00 30.49 440 ALA C CA 1
ATOM 1793 C C . ALA A 1 224 ? 5.520 30.167 -9.333 1.00 34.98 440 ALA C C 1
ATOM 1794 O O . ALA A 1 224 ? 6.096 29.114 -9.557 1.00 40.64 440 ALA C O 1
ATOM 1796 N N . GLU A 1 225 ? 6.111 31.334 -9.529 1.00 37.19 441 GLU C N 1
ATOM 1797 C CA . GLU A 1 225 ? 7.532 31.422 -9.899 1.00 34.33 441 GLU C CA 1
ATOM 1798 C C . GLU A 1 225 ? 8.509 31.482 -8.724 1.00 40.21 441 GLU C C 1
ATOM 1799 O O . GLU A 1 225 ? 9.694 31.789 -8.911 1.00 42.87 441 GLU C O 1
ATOM 1805 N N . GLY A 1 226 ? 8.029 31.199 -7.520 1.00 34.25 442 GLY C N 1
ATOM 1806 C CA . GLY A 1 226 ? 8.872 31.234 -6.343 1.00 30.90 442 GLY C CA 1
ATOM 1807 C C . GLY A 1 226 ? 9.091 32.562 -5.621 1.00 35.63 442 GLY C C 1
ATOM 1808 O O . GLY A 1 226 ? 9.930 32.670 -4.727 1.00 36.32 442 GLY C O 1
ATOM 1809 N N . LEU A 1 227 ? 8.378 33.610 -6.002 1.00 25.07 443 LEU C N 1
ATOM 1810 C CA . LEU A 1 227 ? 8.596 34.898 -5.358 1.00 22.34 443 LEU C CA 1
ATOM 1811 C C . LEU A 1 227 ? 7.520 35.082 -4.296 1.00 20.72 443 LEU C C 1
ATOM 1812 O O . LEU A 1 227 ? 6.358 34.911 -4.624 1.00 22.55 443 LEU C O 1
ATOM 1817 N N . PRO A 1 228 ? 7.866 35.508 -3.092 1.00 18.83 444 PRO C N 1
ATOM 1818 C CA . PRO A 1 228 ? 6.877 35.715 -2.020 1.00 18.82 444 PRO C CA 1
ATOM 1819 C C . PRO A 1 228 ? 6.149 37.061 -2.193 1.00 22.68 444 PRO C C 1
ATOM 1820 O O . PRO A 1 228 ? 6.402 37.991 -1.439 1.00 26.13 444 PRO C O 1
ATOM 1824 N N . ALA A 1 229 ? 5.252 37.151 -3.175 1.00 19.47 445 ALA C N 1
ATOM 1825 C CA . ALA A 1 229 ? 4.692 38.412 -3.583 1.00 16.97 445 ALA C CA 1
ATOM 1826 C C . ALA A 1 229 ? 3.228 38.534 -3.070 1.00 19.88 445 ALA C C 1
ATOM 1827 O O . ALA A 1 229 ? 2.461 37.569 -3.229 1.00 19.91 445 ALA C O 1
ATOM 1829 N N . LEU A 1 230 ? 2.914 39.712 -2.523 1.00 17.13 446 LEU C N 1
ATOM 1830 C CA . LEU A 1 230 ? 1.619 39.990 -1.890 1.00 16.55 446 LEU C CA 1
ATOM 1831 C C . LEU A 1 230 ? 0.939 41.183 -2.495 1.00 18.41 446 LEU C C 1
ATOM 1832 O O . LEU A 1 230 ? 1.568 42.068 -3.129 1.00 17.86 446 LEU C O 1
ATOM 1837 N N . GLN A 1 231 ? -0.365 41.262 -2.226 1.00 16.86 447 GLN C N 1
ATOM 1838 C CA . GLN A 1 231 ? -1.173 42.389 -2.738 1.00 19.10 447 GLN C CA 1
ATOM 1839 C C . GLN A 1 231 ? -0.895 43.620 -1.855 1.00 24.93 447 GLN C C 1
ATOM 1840 O O . GLN A 1 231 ? -1.501 43.753 -0.764 1.00 26.05 447 GLN C O 1
ATOM 1846 N N . GLY A 1 232 ? -0.198 44.601 -2.389 1.00 16.97 448 GLY C N 1
ATOM 1847 C CA . GLY A 1 232 ? 0.191 45.768 -1.580 1.00 17.79 448 GLY C CA 1
ATOM 1848 C C . GLY A 1 232 ? -0.804 46.924 -1.629 1.00 19.58 448 GLY C C 1
ATOM 1849 O O . GLY A 1 232 ? -0.525 48.015 -1.105 1.00 20.17 448 GLY C O 1
ATOM 1850 N N . GLN A 1 233 ? -1.978 46.687 -2.237 1.00 16.16 449 GLN C N 1
ATOM 1851 C CA . GLN A 1 233 ? -3.002 47.737 -2.275 1.00 16.76 449 GLN C CA 1
ATOM 1852 C C . GLN A 1 233 ? -4.058 47.491 -1.183 1.00 18.01 449 GLN C C 1
ATOM 1853 O O . GLN A 1 233 ? -5.045 48.202 -1.126 1.00 19.75 449 GLN C O 1
ATOM 1859 N N . ASP A 1 234 ? -3.849 46.477 -0.341 1.00 17.75 450 ASP C N 1
ATOM 1860 C CA . ASP A 1 234 ? -4.917 46.002 0.610 1.00 19.42 450 ASP C CA 1
ATOM 1861 C C . ASP A 1 234 ? -4.229 46.019 1.984 1.00 21.59 450 ASP C C 1
ATOM 1862 O O . ASP A 1 234 ? -3.268 45.269 2.210 1.00 20.40 450 ASP C O 1
ATOM 1867 N N . SER A 1 235 ? -4.708 46.868 2.898 1.00 21.10 451 SER C N 1
ATOM 1868 C CA . SER A 1 235 ? -4.031 46.907 4.214 1.00 20.48 451 SER C CA 1
ATOM 1869 C C . SER A 1 235 ? -4.105 45.616 5.022 1.00 23.68 451 SER C C 1
ATOM 1870 O O . SER A 1 235 ? -3.307 45.399 5.985 1.00 23.18 451 SER C O 1
ATOM 1873 N N . ARG A 1 236 ? -5.017 44.754 4.652 1.00 20.00 452 ARG C N 1
ATOM 1874 C CA . ARG A 1 236 ? -5.168 43.478 5.334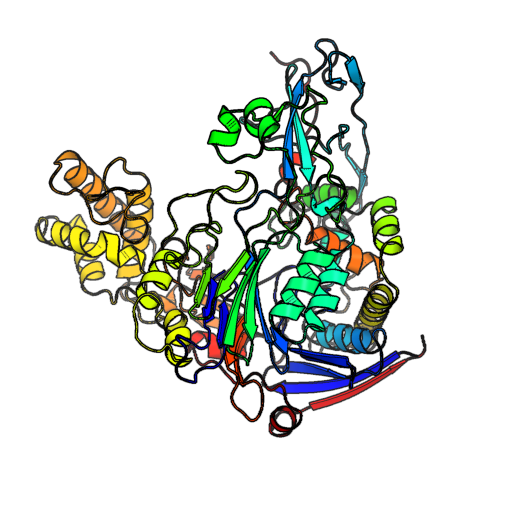 1.00 20.42 452 ARG C CA 1
ATOM 1875 C C . ARG A 1 236 ? -4.035 42.523 5.003 1.00 23.09 452 ARG C C 1
ATOM 1876 O O . ARG A 1 236 ? -3.927 41.451 5.637 1.00 22.48 452 ARG C O 1
ATOM 1884 N N . CYS A 1 237 ? -3.212 42.897 4.015 1.00 22.55 453 CYS C N 1
ATOM 1885 C CA . CYS A 1 237 ? -2.064 42.050 3.629 1.00 22.05 453 CYS C CA 1
ATOM 1886 C C . CYS A 1 237 ? -0.779 42.449 4.349 1.00 22.03 453 CYS C C 1
ATOM 1887 O O . CYS A 1 237 ? 0.314 41.952 4.014 1.00 20.81 453 CYS C O 1
ATOM 1890 N N . ALA A 1 238 ? -0.889 43.307 5.368 1.00 20.72 454 ALA C N 1
ATOM 1891 C CA . ALA A 1 238 ? 0.249 43.547 6.300 1.00 20.09 454 ALA C CA 1
ATOM 1892 C C . ALA A 1 238 ? 0.617 42.264 7.015 1.00 19.42 454 ALA C C 1
ATOM 1893 O O . ALA A 1 238 ? -0.235 41.463 7.331 1.00 20.79 454 ALA C O 1
ATOM 1895 N N . TRP A 1 239 ? 1.918 42.073 7.302 1.00 15.90 455 TRP C N 1
ATOM 1896 C CA . TRP A 1 239 ? 2.275 40.855 8.064 1.00 15.08 455 TRP C CA 1
ATOM 1897 C C . TRP A 1 239 ? 1.474 40.806 9.367 1.00 18.53 455 TRP C C 1
ATOM 1898 O O . TRP A 1 239 ? 1.269 41.810 10.025 1.00 20.02 455 TRP C O 1
ATOM 1909 N N . SER A 1 240 ? 1.069 39.599 9.714 1.00 21.03 456 SER C N 1
ATOM 1910 C CA . SER A 1 240 ? 0.258 39.389 10.904 1.00 20.62 456 SER C CA 1
ATOM 1911 C C . SER A 1 240 ? 1.003 39.582 12.206 1.00 20.40 456 SER C C 1
ATOM 1912 O O . SER A 1 240 ? 2.198 39.354 12.251 1.00 21.28 456 SER C O 1
ATOM 1915 N N . ARG A 1 241 ? 0.291 40.024 13.266 1.00 28.03 457 ARG C N 1
ATOM 1916 C CA . ARG A 1 241 ? 0.887 40.227 14.598 1.00 27.90 457 ARG C CA 1
ATOM 1917 C C . ARG A 1 241 ? 0.525 39.075 15.536 1.00 29.50 457 ARG C C 1
ATOM 1918 O O . ARG A 1 241 ? -0.610 38.572 15.512 1.00 31.38 457 ARG C O 1
ATOM 1926 N N . ASP A 1 242 ? 1.470 38.660 16.382 1.00 24.96 458 ASP C N 1
ATOM 1927 C CA . ASP A 1 242 ? 1.189 37.613 17.360 1.00 28.72 458 ASP C CA 1
ATOM 1928 C C . ASP A 1 242 ? 2.110 37.961 18.513 1.00 27.05 458 ASP C C 1
ATOM 1929 O O . ASP A 1 242 ? 3.288 38.092 18.285 1.00 27.39 458 ASP C O 1
ATOM 1934 N N . PRO A 1 243 ? 1.564 38.158 19.733 1.00 26.45 459 PRO C N 1
ATOM 1935 C CA . PRO A 1 243 ? 2.357 38.598 20.880 1.00 30.10 459 PRO C CA 1
ATOM 1936 C C . PRO A 1 243 ? 3.487 37.630 21.191 1.00 29.57 459 PRO C C 1
ATOM 1937 O O . PRO A 1 243 ? 4.473 38.020 21.829 1.00 31.69 459 PRO C O 1
ATOM 1941 N N . ALA A 1 244 ? 3.345 36.377 20.746 1.00 22.53 460 ALA C N 1
ATOM 1942 C CA . ALA A 1 244 ? 4.381 35.384 21.084 1.00 27.26 460 ALA C CA 1
ATOM 1943 C C . ALA A 1 244 ? 5.615 35.573 20.230 1.00 24.19 460 ALA C C 1
ATOM 1944 O O . ALA A 1 244 ? 6.697 35.111 20.583 1.00 26.45 460 ALA C O 1
ATOM 1946 N N . ALA A 1 245 ? 5.478 36.263 19.118 1.00 22.01 461 ALA C N 1
ATOM 1947 C CA . ALA A 1 245 ? 6.702 36.430 18.259 1.00 18.69 461 ALA C CA 1
ATOM 1948 C C . ALA A 1 245 ? 7.676 37.440 18.846 1.00 22.82 461 ALA C C 1
ATOM 1949 O O . ALA A 1 245 ? 7.268 38.461 19.420 1.00 23.70 461 ALA C O 1
ATOM 1951 N N . ALA A 1 246 ? 8.985 37.201 18.633 1.00 20.22 462 ALA C N 1
ATOM 1952 C CA . ALA A 1 246 ? 9.959 38.097 19.246 1.00 20.25 462 ALA C CA 1
ATOM 1953 C C . ALA A 1 246 ? 10.056 39.446 18.541 1.00 25.30 462 ALA C C 1
ATOM 1954 O O . ALA A 1 246 ? 10.705 40.376 19.049 1.00 26.91 462 ALA C O 1
ATOM 1956 N N . GLN A 1 247 ? 9.454 39.548 17.354 1.00 19.21 463 GLN C N 1
ATOM 1957 C CA . GLN A 1 247 ? 9.560 40.742 16.566 1.00 17.98 463 GLN C CA 1
ATOM 1958 C C . GLN A 1 247 ? 8.238 40.936 15.857 1.00 18.89 463 GLN C C 1
ATOM 1959 O O . GLN A 1 247 ? 7.638 39.951 15.377 1.00 19.39 463 GLN C O 1
ATOM 1965 N N . ALA A 1 248 ? 7.817 42.185 15.741 1.00 24.19 464 ALA C N 1
ATOM 1966 C CA . ALA A 1 248 ? 6.522 42.468 15.126 1.00 26.79 464 ALA C CA 1
ATOM 1967 C C . ALA A 1 248 ? 6.491 41.968 13.691 1.00 20.82 464 ALA C C 1
ATOM 1968 O O . ALA A 1 248 ? 7.368 42.297 12.885 1.00 23.00 464 ALA C O 1
ATOM 1970 N N . GLY A 1 249 ? 5.517 41.094 13.421 1.00 21.24 465 GLY C N 1
ATOM 1971 C CA . GLY A 1 249 ? 5.228 40.665 12.067 1.00 21.40 465 GLY C CA 1
ATOM 1972 C C . GLY A 1 249 ? 5.989 39.409 11.653 1.00 19.76 465 GLY C C 1
ATOM 1973 O O . GLY A 1 249 ? 5.840 38.948 10.516 1.00 18.12 465 GLY C O 1
ATOM 1974 N N . ILE A 1 250 ? 6.799 38.833 12.551 1.00 18.33 466 ILE C N 1
ATOM 1975 C CA . ILE A 1 250 ? 7.438 37.549 12.192 1.00 15.87 466 ILE C CA 1
ATOM 1976 C C . ILE A 1 250 ? 6.738 36.337 12.802 1.00 17.57 466 ILE C C 1
ATOM 1977 O O . ILE A 1 250 ? 5.789 36.438 13.647 1.00 17.72 466 ILE C O 1
ATOM 1982 N N . THR A 1 251 ? 7.065 35.178 12.271 1.00 18.46 467 THR C N 1
ATOM 1983 C CA . THR A 1 251 ? 6.338 33.964 12.666 1.00 17.12 467 THR C CA 1
ATOM 1984 C C . THR A 1 251 ? 6.735 33.501 14.046 1.00 19.59 467 THR C C 1
ATOM 1985 O O . THR A 1 251 ? 7.942 33.404 14.320 1.00 18.35 467 THR C O 1
ATOM 1989 N N . PRO A 1 252 ? 5.772 33.269 14.941 1.00 17.49 468 PRO C N 1
ATOM 1990 C CA . PRO A 1 252 ? 6.141 32.786 16.279 1.00 17.85 468 PRO C CA 1
ATOM 1991 C C . PRO A 1 252 ? 6.848 31.432 16.187 1.00 20.63 468 PRO C C 1
ATOM 1992 O O . PRO A 1 252 ? 6.603 30.620 15.277 1.00 19.74 468 PRO C O 1
ATOM 1996 N N . ALA A 1 253 ? 7.729 31.211 17.146 1.00 19.23 469 ALA C N 1
ATOM 1997 C CA . ALA A 1 253 ? 8.552 30.000 17.176 1.00 20.13 469 ALA C CA 1
ATOM 1998 C C . ALA A 1 253 ? 7.762 28.716 17.192 1.00 19.63 469 ALA C C 1
ATOM 1999 O O . ALA A 1 253 ? 8.173 27.770 16.568 1.00 24.42 469 ALA C O 1
ATOM 2001 N N . ALA A 1 254 ? 6.597 28.643 17.866 1.00 20.74 470 ALA C N 1
ATOM 2002 C CA . ALA A 1 254 ? 5.841 27.400 17.861 1.00 26.48 470 ALA C CA 1
ATOM 2003 C C . ALA A 1 254 ? 5.274 26.986 16.505 1.00 27.07 470 ALA C C 1
ATOM 2004 O O . ALA A 1 254 ? 4.826 25.844 16.330 1.00 29.16 470 ALA C O 1
ATOM 2006 N N . GLN A 1 255 ? 5.242 27.909 15.546 1.00 23.22 471 GLN C N 1
ATOM 2007 C CA . GLN A 1 255 ? 4.728 27.597 14.212 1.00 23.92 471 GLN C CA 1
ATOM 2008 C C . GLN A 1 255 ? 5.809 27.266 13.202 1.00 27.72 471 GLN C C 1
ATOM 2009 O O . GLN A 1 255 ? 5.534 27.162 11.998 1.00 31.17 471 GLN C O 1
ATOM 2015 N N . LEU A 1 256 ? 7.061 27.144 13.681 1.00 19.24 472 LEU C N 1
ATOM 2016 C CA . LEU A 1 256 ? 8.150 26.805 12.775 1.00 16.32 472 LEU C CA 1
ATOM 2017 C C . LEU A 1 256 ? 8.638 25.376 13.008 1.00 22.13 472 LEU C C 1
ATOM 2018 O O . LEU A 1 256 ? 8.583 24.875 14.124 1.00 25.32 472 LEU C O 1
ATOM 2023 N N . PRO A 1 257 ? 9.084 24.697 11.954 1.00 20.56 473 PRO C N 1
ATOM 2024 C CA . PRO A 1 257 ? 9.413 23.264 12.051 1.00 21.55 473 PRO C CA 1
ATOM 2025 C C . PRO A 1 257 ? 10.552 22.938 13.007 1.00 22.83 473 PRO C C 1
ATOM 2026 O O . PRO A 1 257 ? 11.603 23.588 12.989 1.00 23.32 473 PRO C O 1
ATOM 2030 N N . VAL A 1 258 ? 10.312 21.944 13.857 1.00 20.37 474 VAL C N 1
ATOM 2031 C CA . VAL A 1 258 ? 11.362 21.406 14.728 1.00 21.84 474 VAL C CA 1
ATOM 2032 C C . VAL A 1 258 ? 11.209 19.893 14.748 1.00 22.58 474 VAL C C 1
ATOM 2033 O O . VAL A 1 258 ? 10.081 19.391 14.803 1.00 26.06 474 VAL C O 1
ATOM 2037 N N . LEU A 1 259 ? 12.318 19.165 14.715 1.00 20.80 475 LEU C N 1
ATOM 2038 C CA . LEU A 1 259 ? 12.297 17.719 14.849 1.00 21.29 475 LEU C CA 1
ATOM 2039 C C . LEU A 1 259 ? 13.370 17.335 15.826 1.00 24.11 475 LEU C C 1
ATOM 2040 O O . LEU A 1 259 ? 14.535 17.728 15.637 1.00 23.35 475 LEU C O 1
ATOM 2045 N N . LEU A 1 260 ? 12.983 16.604 16.869 1.00 22.15 476 LEU C N 1
ATOM 2046 C CA . LEU A 1 260 ? 13.947 16.136 17.884 1.00 25.00 476 LEU C CA 1
ATOM 2047 C C . LEU A 1 260 ? 13.907 14.613 17.874 1.00 28.36 476 LEU C C 1
ATOM 2048 O O . LEU A 1 260 ? 12.866 14.021 18.169 1.00 28.91 476 LEU C O 1
ATOM 2053 N N . ARG A 1 261 ? 15.015 13.984 17.482 1.00 27.11 477 ARG C N 1
ATOM 2054 C CA . ARG A 1 261 ? 15.066 12.540 17.270 1.00 30.93 477 ARG C CA 1
ATOM 2055 C C . ARG A 1 261 ? 16.204 11.927 18.063 1.00 25.59 477 ARG C C 1
ATOM 2056 O O . ARG A 1 261 ? 17.101 12.633 18.537 1.00 27.45 477 ARG C O 1
ATOM 2064 N N . ARG A 1 262 ? 16.201 10.608 18.114 1.00 23.33 478 ARG C N 1
ATOM 2065 C CA . ARG A 1 262 ? 17.400 9.920 18.611 1.00 24.78 478 ARG C CA 1
ATOM 2066 C C . ARG A 1 262 ? 18.041 9.068 17.510 1.00 29.02 478 ARG C C 1
ATOM 2067 O O . ARG A 1 262 ? 19.076 8.443 17.756 1.00 27.88 478 ARG C O 1
ATOM 2075 N N . ASP A 1 263 ? 17.488 9.101 16.282 1.00 27.57 479 ASP C N 1
ATOM 2076 C CA . ASP A 1 263 ? 18.145 8.389 15.196 1.00 24.41 479 ASP C CA 1
ATOM 2077 C C . ASP A 1 263 ? 18.957 9.357 14.312 1.00 22.57 479 ASP C C 1
ATOM 2078 O O . ASP A 1 263 ? 20.190 9.375 14.443 1.00 23.90 479 ASP C O 1
ATOM 2083 N N . PHE A 1 264 ? 18.327 10.164 13.459 1.00 21.57 480 PHE C N 1
ATOM 2084 C CA . PHE A 1 264 ? 19.113 11.185 12.757 1.00 20.87 480 PHE C CA 1
ATOM 2085 C C . PHE A 1 264 ? 18.203 12.275 12.240 1.00 21.53 480 PHE C C 1
ATOM 2086 O O . PHE A 1 264 ? 16.997 12.108 12.179 1.00 21.95 480 PHE C O 1
ATOM 2094 N N . VAL A 1 265 ? 18.810 13.391 11.863 1.00 21.03 481 VAL C N 1
ATOM 2095 C CA . VAL A 1 265 ? 18.158 14.456 11.090 1.00 18.13 481 VAL C CA 1
ATOM 2096 C C . VAL A 1 265 ? 19.216 14.923 10.089 1.00 20.97 481 VAL C C 1
ATOM 2097 O O . VAL A 1 265 ? 20.441 14.864 10.368 1.00 21.88 481 VAL C O 1
ATOM 2101 N N . GLN A 1 266 ? 18.767 15.365 8.920 1.00 18.19 482 GLN C N 1
ATOM 2102 C CA . GLN A 1 266 ? 19.725 15.882 7.939 1.00 19.47 482 GLN C CA 1
ATOM 2103 C C . GLN A 1 266 ? 19.122 17.015 7.155 1.00 19.67 482 GLN C C 1
ATOM 2104 O O . GLN A 1 266 ? 17.904 17.174 7.106 1.00 18.65 482 GLN C O 1
ATOM 2110 N N . ASN A 1 267 ? 19.978 17.838 6.540 1.00 18.76 483 ASN C N 1
ATOM 2111 C CA . ASN A 1 267 ? 19.475 18.832 5.592 1.00 15.60 483 ASN C CA 1
ATOM 2112 C C . ASN A 1 267 ? 20.556 19.196 4.615 1.00 18.71 483 ASN C C 1
ATOM 2113 O O . ASN A 1 267 ? 21.691 19.413 5.010 1.00 18.87 483 ASN C O 1
ATOM 2118 N N . SER A 1 268 ? 20.165 19.295 3.346 1.00 16.75 484 SER C N 1
ATOM 2119 C CA . SER A 1 268 ? 21.042 19.789 2.295 1.00 18.46 484 SER C CA 1
ATOM 2120 C C . SER A 1 268 ? 20.341 20.871 1.480 1.00 20.64 484 SER C C 1
ATOM 2121 O O . SER A 1 268 ? 20.358 20.813 0.247 1.00 18.82 484 SER C O 1
ATOM 2124 N N . ASN A 1 269 ? 19.709 21.819 2.178 1.00 17.12 485 ASN C N 1
ATOM 2125 C CA . ASN A 1 269 ? 19.071 23.027 1.607 1.00 16.07 485 ASN C CA 1
ATOM 2126 C C . ASN A 1 269 ? 17.728 22.779 0.934 1.00 15.48 485 ASN C C 1
ATOM 2127 O O . ASN A 1 269 ? 17.216 23.655 0.271 1.00 19.53 485 ASN C O 1
ATOM 2132 N N . ASP A 1 270 ? 17.144 21.610 1.164 1.00 16.36 486 ASP C N 1
ATOM 2133 C CA . ASP A 1 270 ? 15.730 21.488 0.826 1.00 19.71 486 ASP C CA 1
ATOM 2134 C C . ASP A 1 270 ? 14.914 21.985 2.010 1.00 21.17 486 ASP C C 1
ATOM 2135 O O . ASP A 1 270 ? 15.464 22.411 3.053 1.00 19.71 486 ASP C O 1
ATOM 2140 N N . SER A 1 271 ? 13.600 21.930 1.872 1.00 20.01 487 SER C N 1
ATOM 2141 C CA . SER A 1 271 ? 12.718 22.356 2.961 1.00 18.46 487 SER C CA 1
ATOM 2142 C C . SER A 1 271 ? 12.791 21.393 4.154 1.00 17.80 487 SER C C 1
ATOM 2143 O O . SER A 1 271 ? 13.463 20.354 4.126 1.00 20.38 487 SER C O 1
ATOM 2146 N N . ALA A 1 272 ? 12.100 21.735 5.243 1.00 18.33 488 ALA C N 1
ATOM 2147 C CA . ALA A 1 272 ? 12.011 20.841 6.391 1.00 20.18 488 ALA C CA 1
ATOM 2148 C C . ALA A 1 272 ? 11.425 19.485 6.132 1.00 21.64 488 ALA C C 1
ATOM 2149 O O . ALA A 1 272 ? 11.605 18.566 6.924 1.00 21.92 488 ALA C O 1
ATOM 2151 N N . TRP A 1 273 ? 10.736 19.333 4.994 1.00 21.79 489 TRP C N 1
ATOM 2152 C CA . TRP A 1 273 ? 9.831 18.197 4.784 1.00 22.23 489 TRP C CA 1
ATOM 2153 C C . TRP A 1 273 ? 10.471 16.826 5.103 1.00 23.13 489 TRP C C 1
ATOM 2154 O O . TRP A 1 273 ? 9.951 16.102 5.971 1.00 24.20 489 TRP C O 1
ATOM 2165 N N . LEU A 1 274 ? 11.605 16.512 4.474 1.00 20.85 490 LEU C N 1
ATOM 2166 C CA . LEU A 1 274 ? 12.151 15.155 4.587 1.00 23.87 490 LEU C CA 1
ATOM 2167 C C . LEU A 1 274 ? 13.432 15.133 5.422 1.00 23.65 490 LEU C C 1
ATOM 2168 O O . LEU A 1 274 ? 14.324 14.273 5.231 1.00 23.02 490 LEU C O 1
ATOM 2173 N N . THR A 1 275 ? 13.482 16.019 6.405 1.00 20.09 491 THR C N 1
ATOM 2174 C CA . THR A 1 275 ? 14.564 16.006 7.387 1.00 19.08 491 THR C CA 1
ATOM 2175 C C . THR A 1 275 ? 14.855 14.635 7.903 1.00 21.40 491 THR C C 1
ATOM 2176 O O . THR A 1 275 ? 16.006 14.202 7.972 1.00 20.21 491 THR C O 1
ATOM 2180 N N . ASN A 1 276 ? 13.783 13.909 8.274 1.00 19.92 492 ASN C N 1
ATOM 2181 C CA . ASN A 1 276 ? 13.891 12.479 8.465 1.00 22.88 492 ASN C CA 1
ATOM 2182 C C . ASN A 1 276 ? 12.588 11.913 7.942 1.00 24.81 492 ASN C C 1
ATOM 2183 O O . ASN A 1 276 ? 11.512 12.211 8.467 1.00 26.56 492 ASN C O 1
ATOM 2188 N N . PRO A 1 277 ? 12.666 11.144 6.846 1.00 26.28 493 PRO C N 1
ATOM 2189 C CA . PRO A 1 277 ? 11.450 10.643 6.180 1.00 27.45 493 PRO C CA 1
ATOM 2190 C C . PRO A 1 277 ? 10.580 9.776 7.059 1.00 27.75 493 PRO C C 1
ATOM 2191 O O . PRO A 1 277 ? 9.464 9.524 6.637 1.00 32.01 493 PRO C O 1
ATOM 2195 N N . ALA A 1 278 ? 11.071 9.296 8.198 1.00 27.68 494 ALA C N 1
ATOM 2196 C CA . ALA A 1 278 ? 10.238 8.514 9.082 1.00 28.35 494 ALA C CA 1
ATOM 2197 C C . ALA A 1 278 ? 9.245 9.430 9.795 1.00 30.67 494 ALA C C 1
ATOM 2198 O O . ALA A 1 278 ? 8.233 8.961 10.298 1.00 33.92 494 ALA C O 1
ATOM 2200 N N . SER A 1 279 ? 9.522 10.735 9.831 1.00 29.46 495 SER C N 1
ATOM 2201 C CA . SER A 1 279 ? 8.619 11.703 10.473 1.00 26.29 495 SER C CA 1
ATOM 2202 C C . SER A 1 279 ? 8.540 13.003 9.653 1.00 28.42 495 SER C C 1
ATOM 2203 O O . SER A 1 279 ? 9.168 14.018 10.013 1.00 27.82 495 SER C O 1
ATOM 2206 N N . PRO A 1 280 ? 7.844 12.948 8.495 1.00 26.33 496 PRO C N 1
ATOM 2207 C CA . PRO A 1 280 ? 7.793 14.108 7.592 1.00 24.58 496 PRO C CA 1
ATOM 2208 C C . PRO A 1 280 ? 7.236 15.327 8.294 1.00 30.13 496 PRO C C 1
ATOM 2209 O O . PRO A 1 280 ? 6.347 15.192 9.152 1.00 29.54 496 PRO C O 1
ATOM 2213 N N . LEU A 1 281 ? 7.788 16.479 7.973 1.00 24.64 497 LEU C N 1
ATOM 2214 C CA . LEU A 1 281 ? 7.337 17.734 8.534 1.00 25.93 497 LEU C CA 1
ATOM 2215 C C . LEU A 1 281 ? 6.408 18.382 7.507 1.00 24.60 497 LEU C C 1
ATOM 2216 O O . LEU A 1 281 ? 6.853 18.769 6.431 1.00 24.00 497 LEU C O 1
ATOM 2221 N N . GLN A 1 282 ? 5.124 18.541 7.850 1.00 26.72 498 GLN C N 1
ATOM 2222 C CA . GLN A 1 282 ? 4.187 19.017 6.826 1.00 30.45 498 GLN C CA 1
ATOM 2223 C C . GLN A 1 282 ? 3.244 20.026 7.516 1.00 29.03 498 GLN C C 1
ATOM 2224 O O . GLN A 1 282 ? 3.161 20.059 8.739 1.00 30.70 498 GLN C O 1
ATOM 2230 N N . GLY A 1 283 ? 2.463 20.754 6.722 1.00 29.39 499 GLY C N 1
ATOM 2231 C CA . GLY A 1 283 ? 1.389 21.586 7.241 1.00 30.16 499 GLY C CA 1
ATOM 2232 C C . GLY A 1 283 ? 1.775 22.985 7.701 1.00 30.78 499 GLY C C 1
ATOM 2233 O O . GLY A 1 283 ? 1.059 23.627 8.477 1.00 28.11 499 GLY C O 1
ATOM 2234 N N . PHE A 1 284 ? 2.945 23.443 7.253 1.00 24.25 500 PHE C N 1
ATOM 2235 C CA . PHE A 1 284 ? 3.422 24.766 7.561 1.00 21.52 500 PHE C CA 1
ATOM 2236 C C . PHE A 1 284 ? 3.011 25.733 6.457 1.00 24.18 500 PHE C C 1
ATOM 2237 O O . PHE A 1 284 ? 2.604 25.316 5.370 1.00 25.99 500 PHE C O 1
ATOM 2245 N N . SER A 1 285 ? 3.127 27.017 6.772 1.00 25.58 501 SER C N 1
ATOM 2246 C CA . SER A 1 285 ? 2.916 28.091 5.817 1.00 26.79 501 SER C CA 1
ATOM 2247 C C . SER A 1 285 ? 3.816 27.860 4.630 1.00 29.04 501 SER C C 1
ATOM 2248 O O . SER A 1 285 ? 4.981 27.396 4.788 1.00 22.66 501 SER C O 1
ATOM 2251 N N . PRO A 1 286 ? 3.349 28.227 3.443 1.00 23.03 502 PRO C N 1
ATOM 2252 C CA . PRO A 1 286 ? 4.293 28.101 2.321 1.00 24.23 502 PRO C CA 1
ATOM 2253 C C . PRO A 1 286 ? 5.460 29.094 2.388 1.00 22.92 502 PRO C C 1
ATOM 2254 O O . PRO A 1 286 ? 6.412 28.928 1.608 1.00 23.67 502 PRO C O 1
ATOM 2258 N N . LEU A 1 287 ? 5.396 30.105 3.263 1.00 20.41 503 LEU C N 1
ATOM 2259 C CA . LEU A 1 287 ? 6.521 31.039 3.443 1.00 19.64 503 LEU C CA 1
ATOM 2260 C C . LEU A 1 287 ? 7.581 30.321 4.250 1.00 21.89 503 LEU C C 1
ATOM 2261 O O . LEU A 1 287 ? 8.723 30.764 4.297 1.00 19.65 503 LEU C O 1
ATOM 2266 N N . VAL A 1 288 ? 7.198 29.206 4.857 1.00 19.86 504 VAL C N 1
ATOM 2267 C CA . VAL A 1 288 ? 8.096 28.548 5.827 1.00 21.68 504 VAL C CA 1
ATOM 2268 C C . VAL A 1 288 ? 8.685 27.274 5.279 1.00 19.58 504 VAL C C 1
ATOM 2269 O O . VAL A 1 288 ? 9.908 27.148 5.204 1.00 21.17 504 VAL C O 1
ATOM 2273 N N . SER A 1 289 ? 7.825 26.330 4.841 1.00 19.71 505 SER C N 1
ATOM 2274 C CA . SER A 1 289 ? 8.315 25.042 4.344 1.00 18.43 505 SER C CA 1
ATOM 2275 C C . SER A 1 289 ? 7.240 24.455 3.410 1.00 21.92 505 SER C C 1
ATOM 2276 O O . SER A 1 289 ? 6.050 24.409 3.797 1.00 24.11 505 SER C O 1
ATOM 2279 N N . GLN A 1 290 ? 7.666 24.018 2.246 1.00 20.85 506 GLN C N 1
ATOM 2280 C CA . GLN A 1 290 ? 6.804 23.286 1.287 1.00 25.66 506 GLN C CA 1
ATOM 2281 C C . GLN A 1 290 ? 7.299 21.888 0.961 1.00 23.86 506 GLN C C 1
ATOM 2282 O O . GLN A 1 290 ? 8.513 21.609 1.027 1.00 24.24 506 GLN C O 1
ATOM 2288 N N . GLU A 1 291 ? 6.374 21.007 0.539 1.00 25.62 507 GLU C N 1
ATOM 2289 C CA A GLU A 1 291 ? 6.742 19.650 0.158 0.67 24.91 507 GLU C CA 1
ATOM 2290 C CA B GLU A 1 291 ? 6.758 19.645 0.136 0.33 25.68 507 GLU C CA 1
ATOM 2291 C C . GLU A 1 291 ? 7.192 19.596 -1.308 1.00 30.82 507 GLU C C 1
ATOM 2292 O O . GLU A 1 291 ? 6.417 19.206 -2.168 1.00 33.97 507 GLU C O 1
ATOM 2303 N N . LYS A 1 292 ? 8.442 19.958 -1.574 1.00 28.45 508 LYS C N 1
ATOM 2304 C CA . LYS A 1 292 ? 8.987 19.958 -2.935 1.00 29.22 508 LYS C CA 1
ATOM 2305 C C . LYS A 1 292 ? 9.945 18.779 -3.107 1.00 28.84 508 LYS C C 1
ATOM 2306 O O . LYS A 1 292 ? 10.576 18.322 -2.130 1.00 30.32 508 LYS C O 1
ATOM 2312 N N . PRO A 1 293 ? 10.131 18.327 -4.348 1.00 29.69 509 PRO C N 1
ATOM 2313 C CA . PRO A 1 293 ? 11.123 17.276 -4.594 1.00 30.84 509 PRO C CA 1
ATOM 2314 C C . PRO A 1 293 ? 12.496 17.622 -4.029 1.00 26.69 509 PRO C C 1
ATOM 2315 O O . PRO A 1 293 ? 12.962 18.735 -4.211 1.00 27.02 509 PRO C O 1
ATOM 2319 N N . ILE A 1 294 ? 13.135 16.699 -3.331 1.00 24.57 510 ILE C N 1
ATOM 2320 C CA . ILE A 1 294 ? 14.434 17.048 -2.747 1.00 24.18 510 ILE C CA 1
ATOM 2321 C C . ILE A 1 294 ? 15.531 16.937 -3.801 1.00 29.38 510 ILE C C 1
ATOM 2322 O O . ILE A 1 294 ? 15.406 16.181 -4.779 1.00 27.06 510 ILE C O 1
ATOM 2327 N N . GLY A 1 295 ? 16.596 17.698 -3.602 1.00 24.30 511 GLY C N 1
ATOM 2328 C CA . GLY A 1 295 ? 17.731 17.684 -4.515 1.00 25.86 511 GLY C CA 1
ATOM 2329 C C . GLY A 1 295 ? 18.652 16.488 -4.297 1.00 27.24 511 GLY C C 1
ATOM 2330 O O . GLY A 1 295 ? 18.479 15.703 -3.362 1.00 22.88 511 GLY C O 1
ATOM 2331 N N . PRO A 1 296 ? 19.606 16.289 -5.211 1.00 24.39 512 PRO C N 1
ATOM 2332 C CA . PRO A 1 296 ? 20.412 15.068 -5.208 1.00 21.62 512 PRO C CA 1
ATOM 2333 C C . PRO A 1 296 ? 21.341 14.974 -4.022 1.00 22.06 512 PRO C C 1
ATOM 2334 O O . PRO A 1 296 ? 21.662 13.865 -3.626 1.00 22.72 512 PRO C O 1
ATOM 2338 N N . ARG A 1 297 ? 21.771 16.089 -3.420 1.00 19.32 513 ARG C N 1
ATOM 2339 C CA . ARG A 1 297 ? 22.602 15.902 -2.219 1.00 17.05 513 ARG C CA 1
ATOM 2340 C C . ARG A 1 297 ? 21.810 15.279 -1.065 1.00 18.77 513 ARG C C 1
ATOM 2341 O O . ARG A 1 297 ? 22.325 14.418 -0.355 1.00 19.86 513 ARG C O 1
ATOM 2349 N N . ALA A 1 298 ? 20.592 15.742 -0.850 1.00 18.51 514 ALA C N 1
ATOM 2350 C CA . ALA A 1 298 ? 19.806 15.132 0.234 1.00 23.09 514 ALA C CA 1
ATOM 2351 C C . ALA A 1 298 ? 19.402 13.706 -0.123 1.00 21.48 514 ALA C C 1
ATOM 2352 O O . ALA A 1 298 ? 19.386 12.847 0.731 1.00 22.10 514 ALA C O 1
ATOM 2354 N N . ARG A 1 299 ? 19.077 13.460 -1.389 1.00 21.51 515 ARG C N 1
ATOM 2355 C CA . ARG A 1 299 ? 18.767 12.096 -1.792 1.00 22.20 515 ARG C CA 1
ATOM 2356 C C . ARG A 1 299 ? 19.989 11.202 -1.567 1.00 21.01 515 ARG C C 1
ATOM 2357 O O . ARG A 1 299 ? 19.860 10.075 -1.068 1.00 24.59 515 ARG C O 1
ATOM 2365 N N . TYR A 1 300 ? 21.181 11.691 -1.923 1.00 21.85 516 TYR C N 1
ATOM 2366 C CA . TYR A 1 300 ? 22.393 10.970 -1.570 1.00 23.13 516 TYR C CA 1
ATOM 2367 C C . TYR A 1 300 ? 22.504 10.666 -0.043 1.00 23.86 516 TYR C C 1
ATOM 2368 O O . TYR A 1 300 ? 22.665 9.527 0.388 1.00 25.12 516 TYR C O 1
ATOM 2377 N N . ALA A 1 301 ? 22.445 11.703 0.777 1.00 22.92 517 ALA C N 1
ATOM 2378 C CA . ALA A 1 301 ? 22.555 11.521 2.232 1.00 22.36 517 ALA C CA 1
ATOM 2379 C C . ALA A 1 301 ? 21.532 10.503 2.760 1.00 23.05 517 ALA C C 1
ATOM 2380 O O . ALA A 1 301 ? 21.897 9.571 3.507 1.00 25.58 517 ALA C O 1
ATOM 2382 N N . LEU A 1 302 ? 20.273 10.656 2.395 1.00 24.89 518 LEU C N 1
ATOM 2383 C CA . LEU A 1 302 ? 19.242 9.705 2.877 1.00 23.64 518 LEU C CA 1
ATOM 2384 C C . LEU A 1 302 ? 19.513 8.272 2.398 1.00 27.54 518 LEU C C 1
ATOM 2385 O O . LEU A 1 302 ? 19.293 7.320 3.170 1.00 27.19 518 LEU C O 1
ATOM 2390 N N . SER A 1 303 ? 20.064 8.119 1.189 1.00 25.78 519 SER C N 1
ATOM 2391 C CA . SER A 1 303 ? 20.442 6.774 0.698 1.00 28.84 519 SER C CA 1
ATOM 2392 C C . SER A 1 303 ? 21.528 6.123 1.577 1.00 29.99 519 SER C C 1
ATOM 2393 O O . SER A 1 303 ? 21.588 4.879 1.661 1.00 31.07 519 SER C O 1
ATOM 2396 N N . ARG A 1 304 ? 22.368 6.926 2.246 1.00 25.92 520 ARG C N 1
ATOM 2397 C CA . ARG A 1 304 ? 23.402 6.367 3.102 1.00 29.56 520 ARG C CA 1
ATOM 2398 C C . ARG A 1 304 ? 22.929 6.223 4.545 1.00 28.20 520 ARG C C 1
ATOM 2399 O O . ARG A 1 304 ? 23.431 5.386 5.252 1.00 29.12 520 ARG C O 1
ATOM 2407 N N . LEU A 1 305 ? 21.950 7.027 4.951 1.00 26.40 521 LEU C N 1
ATOM 2408 C CA . LEU A 1 305 ? 21.500 7.116 6.348 1.00 28.17 521 LEU C CA 1
ATOM 2409 C C . LEU A 1 305 ? 20.361 6.201 6.690 1.00 31.65 521 LEU C C 1
ATOM 2410 O O . LEU A 1 305 ? 20.166 5.850 7.852 1.00 31.83 521 LEU C O 1
ATOM 2415 N N . GLN A 1 306 ? 19.542 5.856 5.709 1.00 31.66 522 GLN C N 1
ATOM 2416 C CA . GLN A 1 306 ? 18.334 5.115 6.072 1.00 36.08 522 GLN C CA 1
ATOM 2417 C C . GLN A 1 306 ? 18.682 3.666 6.337 1.00 37.94 522 GLN C C 1
ATOM 2418 O O . GLN A 1 306 ? 19.685 3.185 5.881 1.00 37.83 522 GLN C O 1
ATOM 2424 N N . GLY A 1 307 ? 17.878 2.976 7.125 1.00 40.30 523 GLY C N 1
ATOM 2425 C CA . GLY A 1 307 ? 18.253 1.627 7.498 1.00 44.27 523 GLY C CA 1
ATOM 2426 C C . GLY A 1 307 ? 18.625 1.482 8.965 1.00 36.47 523 GLY C C 1
ATOM 2427 O O . GLY A 1 307 ? 18.398 2.382 9.770 1.00 37.64 523 GLY C O 1
ATOM 2428 N N . LYS A 1 308 ? 19.193 0.326 9.304 1.00 37.24 524 LYS C N 1
ATOM 2429 C CA . LYS A 1 308 ? 19.381 -0.075 10.704 1.00 37.93 524 LYS C CA 1
ATOM 2430 C C . LYS A 1 308 ? 20.831 -0.124 11.184 1.00 40.85 524 LYS C C 1
ATOM 2431 O O . LYS A 1 308 ? 21.084 -0.386 12.363 1.00 37.14 524 LYS C O 1
ATOM 2437 N N . GLN A 1 309 ? 21.799 0.077 10.299 1.00 36.51 525 GLN C N 1
ATOM 2438 C CA . GLN A 1 309 ? 23.169 -0.152 10.721 1.00 35.74 525 GLN C CA 1
ATOM 2439 C C . GLN A 1 309 ? 23.707 1.063 11.469 1.00 28.51 525 GLN C C 1
ATOM 2440 O O . GLN A 1 309 ? 23.363 2.180 11.133 1.00 30.78 525 GLN C O 1
ATOM 2446 N N . PRO A 1 310 ? 24.552 0.838 12.481 1.00 31.63 526 PRO C N 1
ATOM 2447 C CA . PRO A 1 310 ? 25.107 1.955 13.250 1.00 33.57 526 PRO C CA 1
ATOM 2448 C C . PRO A 1 310 ? 25.968 2.840 12.361 1.00 35.61 526 PRO C C 1
ATOM 2449 O O . PRO A 1 310 ? 26.601 2.342 11.434 1.00 33.12 526 PRO C O 1
ATOM 2453 N N . LEU A 1 311 ? 25.953 4.136 12.631 1.00 31.90 527 LEU C N 1
ATOM 2454 C CA . LEU A 1 311 ? 26.757 5.083 11.875 1.00 27.40 527 LEU C CA 1
ATOM 2455 C C . LEU A 1 311 ? 28.000 5.407 12.678 1.00 31.75 527 LEU C C 1
ATOM 2456 O O . LEU A 1 311 ? 27.906 5.788 13.852 1.00 29.56 527 LEU C O 1
ATOM 2461 N N . GLU A 1 312 ? 29.157 5.268 12.042 1.00 30.16 528 GLU C N 1
ATOM 2462 C CA . GLU A 1 312 ? 30.445 5.682 12.615 1.00 30.40 528 GLU C CA 1
ATOM 2463 C C . GLU A 1 312 ? 30.890 7.059 12.131 1.00 30.47 528 GLU C C 1
ATOM 2464 O O . GLU A 1 312 ? 30.429 7.521 11.080 1.00 28.44 528 GLU C O 1
ATOM 2470 N N . ALA A 1 313 ? 31.762 7.727 12.906 1.00 28.56 529 ALA C N 1
ATOM 2471 C CA . ALA A 1 313 ? 32.323 9.000 12.410 1.00 29.17 529 ALA C CA 1
ATOM 2472 C C . ALA A 1 313 ? 32.918 8.805 11.004 1.00 25.49 529 ALA C C 1
ATOM 2473 O O . ALA A 1 313 ? 32.742 9.635 10.120 1.00 25.38 529 ALA C O 1
ATOM 2475 N N . LYS A 1 314 ? 33.594 7.676 10.803 1.00 27.79 530 LYS C N 1
ATOM 2476 C CA . LYS A 1 314 ? 34.239 7.455 9.516 1.00 28.10 530 LYS C CA 1
ATOM 2477 C C . LYS A 1 314 ? 33.200 7.429 8.412 1.00 25.35 530 LYS C C 1
ATOM 2478 O O . LYS A 1 314 ? 33.444 7.921 7.310 1.00 25.62 530 LYS C O 1
ATOM 2484 N N . THR A 1 315 ? 32.023 6.880 8.714 1.00 26.80 531 THR C N 1
ATOM 2485 C CA . THR A 1 315 ? 30.973 6.838 7.698 1.00 27.62 531 THR C CA 1
ATOM 2486 C C . THR A 1 315 ? 30.588 8.235 7.240 1.00 28.25 531 THR C C 1
ATOM 2487 O O . THR A 1 315 ? 30.432 8.498 6.050 1.00 25.96 531 THR C O 1
ATOM 2491 N N . LEU A 1 316 ? 30.481 9.167 8.191 1.00 24.22 532 LEU C N 1
ATOM 2492 C CA . LEU A 1 316 ? 30.051 10.521 7.819 1.00 23.13 532 LEU C CA 1
ATOM 2493 C C . LEU A 1 316 ? 31.183 11.258 7.093 1.00 20.50 532 LEU C C 1
ATOM 2494 O O . LEU A 1 316 ? 30.949 11.985 6.133 1.00 20.60 532 LEU C O 1
ATOM 2499 N N . GLU A 1 317 ? 32.420 11.024 7.558 1.00 23.24 533 GLU C N 1
ATOM 2500 C CA . GLU A 1 317 ? 33.560 11.641 6.893 1.00 23.08 533 GLU C CA 1
ATOM 2501 C C . GLU A 1 317 ? 33.613 11.206 5.417 1.00 23.01 533 GLU C C 1
ATOM 2502 O O . GLU A 1 317 ? 33.819 12.044 4.503 1.00 22.06 533 GLU C O 1
ATOM 2508 N N . GLU A 1 318 ? 33.419 9.913 5.180 1.00 23.97 534 GLU C N 1
ATOM 2509 C CA . GLU A 1 318 ? 33.549 9.376 3.826 1.00 20.63 534 GLU C CA 1
ATOM 2510 C C . GLU A 1 318 ? 32.380 9.766 2.942 1.00 24.98 534 GLU C C 1
ATOM 2511 O O . GLU A 1 318 ? 32.536 9.784 1.714 1.00 26.21 534 GLU C O 1
ATOM 2517 N N . MET A 1 319 ? 31.238 10.141 3.522 1.00 23.53 535 MET C N 1
ATOM 2518 C CA . MET A 1 319 ? 30.189 10.735 2.689 1.00 22.17 535 MET C CA 1
ATOM 2519 C C . MET A 1 319 ? 30.678 12.012 2.017 1.00 21.91 535 MET C C 1
ATOM 2520 O O . MET A 1 319 ? 30.292 12.333 0.872 1.00 22.08 535 MET C O 1
ATOM 2525 N N . VAL A 1 320 ? 31.550 12.736 2.709 1.00 21.64 536 VAL C N 1
ATOM 2526 C CA . VAL A 1 320 ? 32.143 13.910 2.109 1.00 19.76 536 VAL C CA 1
ATOM 2527 C C . VAL A 1 320 ? 33.348 13.538 1.207 1.00 24.66 536 VAL C C 1
ATOM 2528 O O . VAL A 1 320 ? 33.442 13.969 0.060 1.00 25.13 536 VAL C O 1
ATOM 2532 N N . THR A 1 321 ? 34.272 12.740 1.705 1.00 23.00 537 THR C N 1
ATOM 2533 C CA . THR A 1 321 ? 35.506 12.553 0.947 1.00 21.58 537 THR C CA 1
ATOM 2534 C C . THR A 1 321 ? 35.381 11.589 -0.224 1.00 26.79 537 THR C C 1
ATOM 2535 O O . THR A 1 321 ? 36.326 11.477 -1.006 1.00 25.08 537 THR C O 1
ATOM 2539 N N . ALA A 1 322 ? 34.264 10.853 -0.316 1.00 22.95 538 ALA C N 1
ATOM 2540 C CA . ALA A 1 322 ? 34.078 9.988 -1.507 1.00 28.09 538 ALA C CA 1
ATOM 2541 C C . ALA A 1 322 ? 33.921 10.759 -2.810 1.00 23.80 538 ALA C C 1
ATOM 2542 O O . ALA A 1 322 ? 34.217 10.201 -3.864 1.00 24.76 538 ALA C O 1
ATOM 2544 N N . ASN A 1 323 ? 33.458 12.015 -2.757 1.00 22.33 539 ASN C N 1
ATOM 2545 C CA . ASN A 1 323 ? 33.209 12.851 -3.930 1.00 23.60 539 ASN C CA 1
ATOM 2546 C C . ASN A 1 323 ? 32.319 12.152 -4.963 1.00 23.27 539 ASN C C 1
ATOM 2547 O O . ASN A 1 323 ? 32.536 12.276 -6.165 1.00 25.24 539 ASN C O 1
ATOM 2552 N N . HIS A 1 324 ? 31.332 11.413 -4.475 1.00 24.71 540 HIS C N 1
ATOM 2553 C CA . HIS A 1 324 ? 30.527 10.623 -5.396 1.00 24.56 540 HIS C CA 1
ATOM 2554 C C . HIS A 1 324 ? 29.574 11.546 -6.102 1.00 24.35 540 HIS C C 1
ATOM 2555 O O . HIS A 1 324 ? 28.933 12.380 -5.445 1.00 24.75 540 HIS C O 1
ATOM 2562 N N . VAL A 1 325 ? 29.488 11.440 -7.434 1.00 23.40 541 VAL C N 1
ATOM 2563 C CA . VAL A 1 325 ? 28.559 12.246 -8.197 1.00 22.24 541 VAL C CA 1
ATOM 2564 C C . VAL A 1 325 ? 27.214 11.539 -8.227 1.00 25.49 541 VAL C C 1
ATOM 2565 O O . VAL A 1 325 ? 26.906 10.793 -9.151 1.00 24.08 541 VAL C O 1
ATOM 2569 N N . PHE A 1 326 ? 26.375 11.792 -7.210 1.00 23.82 542 PHE C N 1
ATOM 2570 C CA . PHE A 1 326 ? 25.171 10.957 -7.067 1.00 21.67 542 PHE C CA 1
ATOM 2571 C C . PHE A 1 326 ? 24.172 11.069 -8.240 1.00 22.30 542 PHE C C 1
ATOM 2572 O O . PHE A 1 326 ? 23.431 10.122 -8.521 1.00 24.35 542 PHE C O 1
ATOM 2580 N N . SER A 1 327 ? 24.171 12.187 -8.954 1.00 22.44 543 SER C N 1
ATOM 2581 C CA . SER A 1 327 ? 23.292 12.327 -10.117 1.00 25.83 543 SER C CA 1
ATOM 2582 C C . SER A 1 327 ? 23.625 11.272 -11.146 1.00 23.82 543 SER C C 1
ATOM 2583 O O . SER A 1 327 ? 22.759 10.845 -11.908 1.00 27.41 543 SER C O 1
ATOM 2586 N N . ALA A 1 328 ? 24.870 10.819 -11.166 1.00 27.26 544 ALA C N 1
ATOM 2587 C CA . ALA A 1 328 ? 25.190 9.733 -12.108 1.00 29.18 544 ALA C CA 1
ATOM 2588 C C . ALA A 1 328 ? 24.392 8.458 -11.826 1.00 37.56 544 ALA C C 1
ATOM 2589 O O . ALA A 1 328 ? 24.095 7.709 -12.753 1.00 35.16 544 ALA C O 1
ATOM 2591 N N . ASP A 1 329 ? 24.031 8.203 -10.567 1.00 28.11 545 ASP C N 1
ATOM 2592 C CA . ASP A 1 329 ? 23.249 7.001 -10.244 1.00 28.84 545 ASP C CA 1
ATOM 2593 C C . ASP A 1 329 ? 21.898 7.011 -10.969 1.00 28.42 545 ASP C C 1
ATOM 2594 O O . ASP A 1 329 ? 21.336 5.963 -11.299 1.00 32.50 545 ASP C O 1
ATOM 2599 N N . GLN A 1 330 ? 21.353 8.201 -11.177 1.00 29.05 546 GLN C N 1
ATOM 2600 C CA . GLN A 1 330 ? 20.051 8.304 -11.839 1.00 31.45 546 GLN C CA 1
ATOM 2601 C C . GLN A 1 330 ? 20.090 8.233 -13.363 1.00 33.46 546 GLN C C 1
ATOM 2602 O O . GLN A 1 330 ? 19.086 7.878 -13.992 1.00 33.30 546 GLN C O 1
ATOM 2608 N N . VAL A 1 331 ? 21.217 8.592 -13.969 1.00 30.25 547 VAL C N 1
ATOM 2609 C CA . VAL A 1 331 ? 21.196 8.727 -15.420 1.00 34.56 547 VAL C CA 1
ATOM 2610 C C . VAL A 1 331 ? 22.280 7.926 -16.131 1.00 30.07 547 VAL C C 1
ATOM 2611 O O . VAL A 1 331 ? 22.063 7.492 -17.234 1.00 33.54 547 VAL C O 1
ATOM 2615 N N . LEU A 1 332 ? 23.447 7.757 -15.504 1.00 32.05 548 LEU C N 1
ATOM 2616 C CA . LEU A 1 332 ? 24.562 7.076 -16.176 1.00 30.41 548 LEU C CA 1
ATOM 2617 C C . LEU A 1 332 ? 24.244 5.623 -16.620 1.00 32.67 548 LEU C C 1
ATOM 2618 O O . LEU A 1 332 ? 24.658 5.215 -17.711 1.00 31.59 548 LEU C O 1
ATOM 2623 N N . PRO A 1 333 ? 23.497 4.816 -15.821 1.00 35.02 549 PRO C N 1
ATOM 2624 C CA . PRO A 1 333 ? 23.244 3.455 -16.359 1.00 40.94 549 PRO C CA 1
ATOM 2625 C C . PRO A 1 333 ? 22.491 3.418 -17.715 1.00 37.29 549 PRO C C 1
ATOM 2626 O O . PRO A 1 333 ? 22.891 2.678 -18.630 1.00 34.78 549 PRO C O 1
ATOM 2630 N N . ASP A 1 334 ? 21.458 4.249 -17.873 1.00 35.77 550 ASP C N 1
ATOM 2631 C CA . ASP A 1 334 ? 20.736 4.309 -19.153 1.00 38.05 550 ASP C CA 1
ATOM 2632 C C . ASP A 1 334 ? 21.550 5.064 -20.206 1.00 36.48 550 ASP C C 1
ATOM 2633 O O . ASP A 1 334 ? 21.538 4.720 -21.373 1.00 38.64 550 ASP C O 1
ATOM 2638 N N . LEU A 1 335 ? 22.295 6.077 -19.793 1.00 38.01 551 LEU C N 1
ATOM 2639 C CA . LEU A 1 335 ? 23.158 6.742 -20.774 1.00 37.21 551 LEU C CA 1
ATOM 2640 C C . LEU A 1 335 ? 24.178 5.753 -21.399 1.00 38.17 551 LEU C C 1
ATOM 2641 O O . LEU A 1 335 ? 24.364 5.740 -22.615 1.00 36.29 551 LEU C O 1
ATOM 2646 N N . LEU A 1 336 ? 24.797 4.898 -20.581 1.00 36.91 552 LEU C N 1
ATOM 2647 C CA . LEU A 1 336 ? 25.762 3.909 -21.099 1.00 38.04 552 LEU C CA 1
ATOM 2648 C C . LEU A 1 336 ? 25.082 2.899 -22.001 1.00 38.93 552 LEU C C 1
ATOM 2649 O O . LEU A 1 336 ? 25.689 2.400 -22.933 1.00 39.48 552 LEU C O 1
ATOM 2654 N N . ARG A 1 337 ? 23.816 2.596 -21.746 1.00 37.19 553 ARG C N 1
ATOM 2655 C CA . ARG A 1 337 ? 23.104 1.666 -22.615 1.00 42.11 553 ARG C CA 1
ATOM 2656 C C . ARG A 1 337 ? 22.894 2.320 -23.981 1.00 41.86 553 ARG C C 1
ATOM 2657 O O . ARG A 1 337 ? 23.036 1.681 -25.042 1.00 41.18 553 ARG C O 1
ATOM 2665 N N . LEU A 1 338 ? 22.590 3.607 -23.966 1.00 45.24 554 LEU C N 1
ATOM 2666 C CA . LEU A 1 338 ? 22.465 4.362 -25.216 1.00 40.44 554 LEU C CA 1
ATOM 2667 C C . LEU A 1 338 ? 23.804 4.381 -25.980 1.00 46.04 554 LEU C C 1
ATOM 2668 O O . LEU A 1 338 ? 23.825 4.220 -27.201 1.00 42.73 554 LEU C O 1
ATOM 2673 N N . CYS A 1 339 ? 24.918 4.570 -25.272 1.00 44.49 555 CYS C N 1
ATOM 2674 C CA . CYS A 1 339 ? 26.244 4.454 -25.902 1.00 39.65 555 CYS C CA 1
ATOM 2675 C C . CYS A 1 339 ? 26.460 3.100 -26.577 1.00 42.07 555 CYS C C 1
ATOM 2676 O O . CYS A 1 339 ? 26.943 3.030 -27.745 1.00 43.72 555 CYS C O 1
ATOM 2679 N N . ARG A 1 340 ? 26.072 2.013 -25.900 1.00 41.74 556 ARG C N 1
ATOM 2680 C CA . ARG A 1 340 ? 26.247 0.676 -26.479 1.00 43.66 556 ARG C CA 1
ATOM 2681 C C . ARG A 1 340 ? 25.378 0.505 -27.739 1.00 45.15 556 ARG C C 1
ATOM 2682 O O . ARG A 1 340 ? 25.777 -0.169 -28.672 1.00 46.93 556 ARG C O 1
ATOM 2690 N N . ASP A 1 341 ? 24.209 1.140 -27.754 1.00 48.38 557 ASP C N 1
ATOM 2691 C CA . ASP A 1 341 ? 23.302 1.107 -28.905 1.00 50.84 557 ASP C CA 1
ATOM 2692 C C . ASP A 1 341 ? 23.795 1.919 -30.111 1.00 53.77 557 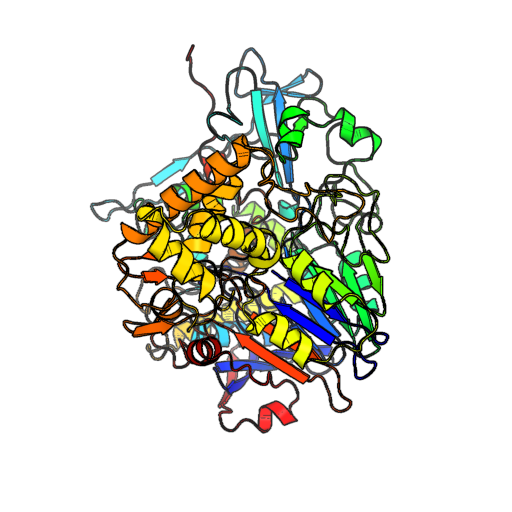ASP C C 1
ATOM 2693 O O . ASP A 1 341 ? 23.192 1.885 -31.194 1.00 49.39 557 ASP C O 1
ATOM 2698 N N . ASN A 1 342 ? 24.872 2.667 -29.923 1.00 53.70 558 ASN C N 1
ATOM 2699 C CA . ASN A 1 342 ? 25.350 3.568 -30.971 1.00 58.81 558 ASN C CA 1
ATOM 2700 C C . ASN A 1 342 ? 26.852 3.457 -31.201 1.00 52.71 558 ASN C C 1
ATOM 2701 O O . ASN A 1 342 ? 27.529 4.453 -31.384 1.00 53.43 558 ASN C O 1
ATOM 2706 N N . GLN A 1 343 ? 27.381 2.242 -31.194 1.00 51.54 559 GLN C N 1
ATOM 2707 C CA . GLN A 1 343 ? 28.828 2.085 -31.243 1.00 55.01 559 GLN C CA 1
ATOM 2708 C C . GLN A 1 343 ? 29.384 2.446 -32.616 1.00 63.52 559 GLN C C 1
ATOM 2709 O O . GLN A 1 343 ? 30.602 2.563 -32.791 1.00 68.12 559 GLN C O 1
ATOM 2715 N N . GLY A 1 344 ? 28.486 2.631 -33.579 1.00 56.48 560 GLY C N 1
ATOM 2716 C CA . GLY A 1 344 ? 28.884 3.015 -34.915 1.00 63.36 560 GLY C CA 1
ATOM 2717 C C . GLY A 1 344 ? 28.969 4.515 -35.121 1.00 64.73 560 GLY C C 1
ATOM 2718 O O . GLY A 1 344 ? 29.461 4.954 -36.162 1.00 65.13 560 GLY C O 1
ATOM 2719 N N . GLU A 1 345 ? 28.489 5.301 -34.153 1.00 60.30 561 GLU C N 1
ATOM 2720 C CA . GLU A 1 345 ? 28.491 6.759 -34.289 1.00 51.90 561 GLU C CA 1
ATOM 2721 C C . GLU A 1 345 ? 29.813 7.297 -33.804 1.00 55.83 561 GLU C C 1
ATOM 2722 O O . GLU A 1 345 ? 30.065 7.410 -32.593 1.00 54.66 561 GLU C O 1
ATOM 2724 N N . LYS A 1 346 ? 30.657 7.638 -34.770 1.00 59.28 562 LYS C N 1
ATOM 2725 C CA . LYS A 1 346 ? 32.022 8.075 -34.507 1.00 60.80 562 LYS C CA 1
ATOM 2726 C C . LYS A 1 346 ? 32.053 9.310 -33.619 1.00 62.23 562 LYS C C 1
ATOM 2727 O O . LYS A 1 346 ? 32.943 9.457 -32.781 1.00 62.20 562 LYS C O 1
ATOM 2729 N N . SER A 1 347 ? 31.072 10.193 -33.778 1.00 58.82 563 SER C N 1
ATOM 2730 C CA . SER A 1 347 ? 31.054 11.411 -32.980 1.00 54.63 563 SER C CA 1
ATOM 2731 C C . SER A 1 347 ? 30.859 11.125 -31.493 1.00 52.03 563 SER C C 1
ATOM 2732 O O . SER A 1 347 ? 31.115 11.986 -30.671 1.00 53.33 563 SER C O 1
ATOM 2735 N N . LEU A 1 348 ? 30.419 9.925 -31.128 1.00 53.56 564 LEU C N 1
ATOM 2736 C CA . LEU A 1 348 ? 30.132 9.661 -29.715 1.00 48.32 564 LEU C CA 1
ATOM 2737 C C . LEU A 1 348 ? 31.177 8.813 -29.025 1.00 48.99 564 LEU C C 1
ATOM 2738 O O . LEU A 1 348 ? 31.129 8.653 -27.800 1.00 46.21 564 LEU C O 1
ATOM 2743 N N . ALA A 1 349 ? 32.080 8.238 -29.812 1.00 50.16 565 ALA C N 1
ATOM 2744 C CA . ALA A 1 349 ? 33.009 7.228 -29.330 1.00 50.86 565 ALA C CA 1
ATOM 2745 C C . ALA A 1 349 ? 33.859 7.714 -28.152 1.00 47.77 565 ALA C C 1
ATOM 2746 O O . ALA A 1 349 ? 34.025 7.008 -27.147 1.00 47.97 565 ALA C O 1
ATOM 2748 N N . ARG A 1 350 ? 34.385 8.927 -28.243 1.00 51.29 566 ARG C N 1
ATOM 2749 C CA . ARG A 1 350 ? 35.263 9.358 -27.170 1.00 54.91 566 ARG C CA 1
ATOM 2750 C C . ARG A 1 350 ? 34.474 9.639 -25.892 1.00 49.68 566 ARG C C 1
ATOM 2751 O O . ARG A 1 350 ? 34.943 9.320 -24.799 1.00 47.09 566 ARG C O 1
ATOM 2759 N N . ALA A 1 351 ? 33.284 10.222 -26.019 1.00 40.43 567 ALA C N 1
ATOM 2760 C CA . ALA A 1 3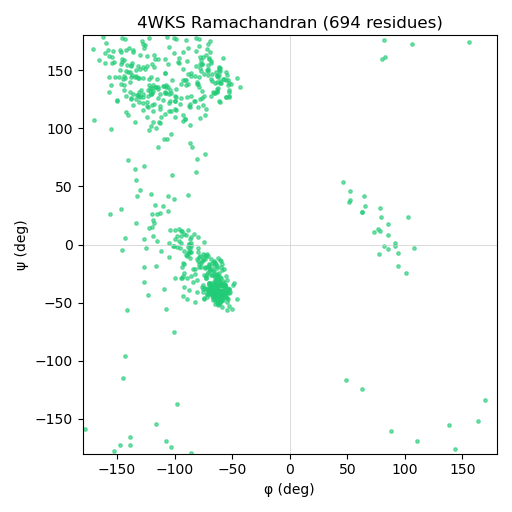51 ? 32.488 10.474 -24.823 1.00 42.01 567 ALA C CA 1
ATOM 2761 C C . ALA A 1 351 ? 32.042 9.147 -24.199 1.00 40.42 567 ALA C C 1
ATOM 2762 O O . ALA A 1 351 ? 32.099 8.970 -22.983 1.00 38.15 567 ALA C O 1
ATOM 2764 N N . CYS A 1 352 ? 31.605 8.202 -25.029 1.00 38.86 568 CYS C N 1
ATOM 2765 C CA . CYS A 1 352 ? 31.125 6.946 -24.474 1.00 45.73 568 CYS C CA 1
ATOM 2766 C C . CYS A 1 352 ? 32.271 6.231 -23.743 1.00 47.65 568 CYS C C 1
ATOM 2767 O O . CYS A 1 352 ? 32.083 5.713 -22.632 1.00 41.73 568 CYS C O 1
ATOM 2770 N N . ALA A 1 353 ? 33.473 6.278 -24.312 1.00 40.59 569 ALA C N 1
ATOM 2771 C CA . ALA A 1 353 ? 34.613 5.611 -23.688 1.00 41.56 569 ALA C CA 1
ATOM 2772 C C . ALA A 1 353 ? 35.000 6.293 -22.370 1.00 42.98 569 ALA C C 1
ATOM 2773 O O . ALA A 1 353 ? 35.287 5.625 -21.365 1.00 43.44 569 ALA C O 1
ATOM 2775 N N . ALA A 1 354 ? 34.989 7.622 -22.370 1.00 38.67 570 ALA C N 1
ATOM 2776 C CA . ALA A 1 354 ? 35.260 8.373 -21.131 1.00 38.27 570 ALA C CA 1
ATOM 2777 C C . ALA A 1 354 ? 34.211 8.094 -20.056 1.00 35.75 570 ALA C C 1
ATOM 2778 O O . ALA A 1 354 ? 34.541 7.925 -18.892 1.00 31.93 570 ALA C O 1
ATOM 2780 N N . LEU A 1 355 ? 32.948 8.035 -20.455 1.00 35.67 571 LEU C N 1
ATOM 2781 C CA . LEU A 1 355 ? 31.876 7.841 -19.482 1.00 34.68 571 LEU C CA 1
ATOM 2782 C C . LEU A 1 355 ? 31.931 6.427 -18.877 1.00 38.32 571 LEU C C 1
ATOM 2783 O O . LEU A 1 355 ? 31.619 6.229 -17.688 1.00 35.48 571 LEU C O 1
ATOM 2788 N N . ALA A 1 356 ? 32.311 5.463 -19.712 1.00 37.90 572 ALA C N 1
ATOM 2789 C CA . ALA A 1 356 ? 32.404 4.064 -19.316 1.00 37.87 572 ALA C CA 1
ATOM 2790 C C . ALA A 1 356 ? 33.553 3.830 -18.329 1.00 37.61 572 ALA C C 1
ATOM 2791 O O . ALA A 1 356 ? 33.434 2.997 -17.413 1.00 37.80 572 ALA C O 1
ATOM 2793 N N . GLN A 1 357 ? 34.661 4.540 -18.549 1.00 38.39 573 GLN C N 1
ATOM 2794 C CA . GLN A 1 357 ? 35.889 4.436 -17.735 1.00 40.91 573 GLN C CA 1
ATOM 2795 C C . GLN A 1 357 ? 35.712 5.088 -16.368 1.00 36.09 573 GLN C C 1
ATOM 2796 O O . GLN A 1 357 ? 36.352 4.697 -15.406 1.00 36.03 573 GLN C O 1
ATOM 2802 N N . TRP A 1 358 ? 34.842 6.095 -16.319 1.00 33.63 574 TRP C N 1
ATOM 2803 C CA . TRP A 1 358 ? 34.752 7.036 -15.197 1.00 29.60 574 TRP C CA 1
ATOM 2804 C C . TRP A 1 358 ? 34.409 6.362 -13.860 1.00 29.07 574 TRP C C 1
ATOM 2805 O O . TRP A 1 358 ? 33.558 5.459 -13.850 1.00 34.65 574 TRP C O 1
ATOM 2816 N N . ASP A 1 359 ? 35.062 6.799 -12.766 1.00 31.53 575 ASP C N 1
ATOM 2817 C CA . ASP A 1 359 ? 34.818 6.263 -11.415 1.00 32.04 575 ASP C CA 1
ATOM 2818 C C . ASP A 1 359 ? 33.570 6.849 -10.752 1.00 27.15 575 ASP C C 1
ATOM 2819 O O . ASP A 1 359 ? 33.291 6.526 -9.579 1.00 30.60 575 ASP C O 1
ATOM 2824 N N . ARG A 1 360 ? 32.826 7.641 -11.522 1.00 26.92 576 ARG C N 1
ATOM 2825 C CA . ARG A 1 360 ? 31.564 8.306 -11.120 1.00 26.38 576 ARG C CA 1
ATOM 2826 C C . ARG A 1 360 ? 31.795 9.296 -9.974 1.00 25.73 576 ARG C C 1
ATOM 2827 O O . ARG A 1 360 ? 30.898 9.614 -9.221 1.00 26.44 576 ARG C O 1
ATOM 2835 N N . GLY A 1 361 ? 33.004 9.832 -9.907 1.00 25.14 577 GLY C N 1
ATOM 2836 C CA . GLY A 1 361 ? 33.358 10.733 -8.839 1.00 25.16 577 GLY C CA 1
ATOM 2837 C C . GLY A 1 361 ? 33.952 12.031 -9.326 1.00 25.77 577 GLY C C 1
ATOM 2838 O O . GLY A 1 361 ? 34.193 12.241 -10.525 1.00 26.45 577 GLY C O 1
ATOM 2839 N N . ALA A 1 362 ? 34.189 12.918 -8.357 1.00 23.24 578 ALA C N 1
ATOM 2840 C CA . ALA A 1 362 ? 34.837 14.196 -8.601 1.00 23.45 578 ALA C CA 1
ATOM 2841 C C . ALA A 1 362 ? 36.111 14.244 -7.750 1.00 26.50 578 ALA C C 1
ATOM 2842 O O . ALA A 1 362 ? 36.413 15.266 -7.105 1.00 24.88 578 ALA C O 1
ATOM 2844 N N . ASN A 1 363 ? 36.842 13.127 -7.747 1.00 25.81 579 ASN C N 1
ATOM 2845 C CA . ASN A 1 363 ? 38.185 13.038 -7.146 1.00 27.58 579 ASN C CA 1
ATOM 2846 C C . ASN A 1 363 ? 39.258 13.706 -8.009 1.00 24.43 579 ASN C C 1
ATOM 2847 O O . ASN A 1 363 ? 39.024 13.983 -9.161 1.00 26.57 579 ASN C O 1
ATOM 2852 N N . LEU A 1 364 ? 40.409 14.021 -7.414 1.00 24.67 580 LEU C N 1
ATOM 2853 C CA . LEU A 1 364 ? 41.512 14.586 -8.188 1.00 26.64 580 LEU C CA 1
ATOM 2854 C C . LEU A 1 364 ? 41.838 13.716 -9.398 1.00 26.12 580 LEU C C 1
ATOM 2855 O O . LEU A 1 364 ? 42.112 14.239 -10.478 1.00 28.03 580 LEU C O 1
ATOM 2860 N N . ASP A 1 365 ? 41.766 12.394 -9.243 1.00 27.95 581 ASP C N 1
ATOM 2861 C CA . ASP A 1 365 ? 42.201 11.481 -10.319 1.00 29.29 581 ASP C CA 1
ATOM 2862 C C . ASP A 1 365 ? 41.024 11.031 -11.218 1.00 27.63 581 ASP C C 1
ATOM 2863 O O . ASP A 1 365 ? 41.188 10.216 -12.124 1.00 32.92 581 ASP C O 1
ATOM 2868 N N . SER A 1 366 ? 39.819 11.537 -10.933 1.00 30.86 582 SER C N 1
ATOM 2869 C CA . SER A 1 366 ? 38.696 11.202 -11.803 1.00 32.12 582 SER C CA 1
ATOM 2870 C C . SER A 1 366 ? 38.959 11.671 -13.240 1.00 35.94 582 SER C C 1
ATOM 2871 O O . SER A 1 366 ? 39.491 12.767 -13.474 1.00 31.55 582 SER C O 1
ATOM 2874 N N . GLY A 1 367 ? 38.594 10.825 -14.208 1.00 34.80 583 GLY C N 1
ATOM 2875 C CA . GLY A 1 367 ? 38.863 11.102 -15.601 1.00 31.98 583 GLY C CA 1
ATOM 2876 C C . GLY A 1 367 ? 37.862 12.045 -16.245 1.00 32.91 583 GLY C C 1
ATOM 2877 O O . GLY A 1 367 ? 36.878 12.476 -15.599 1.00 32.65 583 GLY C O 1
ATOM 2878 N N . SER A 1 3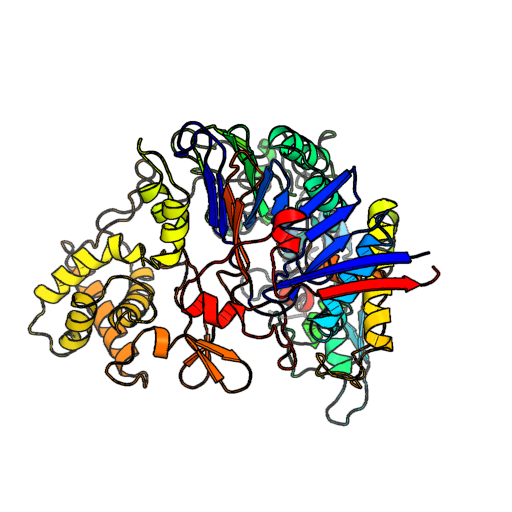68 ? 38.104 12.359 -17.523 1.00 33.29 584 SER C N 1
ATOM 2879 C CA . SER A 1 368 ? 37.282 13.302 -18.260 1.00 36.34 584 SER C CA 1
ATOM 2880 C C . SER A 1 368 ? 35.803 12.895 -18.390 1.00 33.26 584 SER C C 1
ATOM 2881 O O . SER A 1 368 ? 34.989 13.701 -18.776 1.00 33.49 584 SER C O 1
ATOM 2884 N N . GLY A 1 369 ? 35.461 11.651 -18.088 1.00 37.10 585 GLY C N 1
ATOM 2885 C CA . GLY A 1 369 ? 34.059 11.283 -17.995 1.00 28.65 585 GLY C CA 1
ATOM 2886 C C . GLY A 1 369 ? 33.247 12.239 -17.123 1.00 30.29 585 GLY C C 1
ATOM 2887 O O . GLY A 1 369 ? 32.063 12.466 -17.414 1.00 32.30 585 GLY C O 1
ATOM 2888 N N . PHE A 1 370 ? 33.841 12.791 -16.056 1.00 28.50 586 PHE C N 1
ATOM 2889 C CA . PHE A 1 370 ? 33.096 13.735 -15.211 1.00 27.13 586 PHE C CA 1
ATOM 2890 C C . PHE A 1 370 ? 32.719 14.982 -16.010 1.00 30.98 586 PHE C C 1
ATOM 2891 O O . PHE A 1 370 ? 31.598 15.479 -15.909 1.00 25.87 586 PHE C O 1
ATOM 2899 N N . VAL A 1 371 ? 33.661 15.514 -16.777 1.00 29.06 587 VAL C N 1
ATOM 2900 C CA . VAL A 1 371 ? 33.371 16.685 -17.580 1.00 32.78 587 VAL C CA 1
ATOM 2901 C C . VAL A 1 371 ? 32.330 16.400 -18.678 1.00 30.44 587 VAL C C 1
ATOM 2902 O O . VAL A 1 371 ? 31.395 17.173 -18.860 1.00 31.83 587 VAL C O 1
ATOM 2906 N N . TYR A 1 372 ? 32.452 15.286 -19.384 1.00 31.91 588 TYR C N 1
ATOM 2907 C CA . TYR A 1 372 ? 31.412 14.922 -20.341 1.00 37.04 588 TYR C CA 1
ATOM 2908 C C . TYR A 1 372 ? 30.058 14.818 -19.659 1.00 32.52 588 TYR C C 1
ATOM 2909 O O . TYR A 1 372 ? 29.050 15.209 -20.224 1.00 32.34 588 TYR C O 1
ATOM 2918 N N . PHE A 1 373 ? 30.041 14.240 -18.467 1.00 29.62 589 PHE C N 1
ATOM 2919 C CA . PHE A 1 373 ? 28.781 14.038 -17.760 1.00 27.01 589 PHE C CA 1
ATOM 2920 C C . PHE A 1 373 ? 28.116 15.357 -17.358 1.00 26.42 589 PHE C C 1
ATOM 2921 O O . PHE A 1 373 ? 26.907 15.503 -17.486 1.00 29.73 589 PHE C O 1
ATOM 2929 N N . GLN A 1 374 ? 28.921 16.289 -16.855 1.00 28.60 590 GLN C N 1
ATOM 2930 C CA . GLN A 1 374 ? 28.410 17.613 -16.521 1.00 29.28 590 GLN C CA 1
ATOM 2931 C C . GLN A 1 374 ? 27.803 18.320 -17.701 1.00 33.29 590 GLN C C 1
ATOM 2932 O O . GLN A 1 374 ? 26.708 18.886 -17.613 1.00 33.44 590 GLN C O 1
ATOM 2938 N N . ARG A 1 375 ? 28.495 18.303 -18.837 1.00 29.34 591 ARG C N 1
ATOM 2939 C CA . ARG A 1 375 ? 27.985 19.018 -19.984 1.00 30.73 591 ARG C CA 1
ATOM 2940 C C . ARG A 1 375 ? 26.743 18.304 -20.529 1.00 35.89 591 ARG C C 1
ATOM 2941 O O . ARG A 1 375 ? 25.794 18.940 -20.985 1.00 36.66 591 ARG C O 1
ATOM 2949 N N . PHE A 1 376 ? 26.724 16.973 -20.437 1.00 31.43 592 PHE C N 1
ATOM 2950 C CA . PHE A 1 376 ? 25.531 16.255 -20.854 1.00 31.68 592 PHE C CA 1
ATOM 2951 C C . PHE A 1 376 ? 24.364 16.627 -19.945 1.00 36.88 592 PHE C C 1
ATOM 2952 O O . PHE A 1 376 ? 23.238 16.842 -20.436 1.00 34.09 592 PHE C O 1
ATOM 2960 N N . MET A 1 377 ? 24.618 16.672 -18.642 1.00 32.23 593 MET C N 1
ATOM 2961 C CA . MET A 1 377 ? 23.558 16.921 -17.672 1.00 38.51 593 MET C CA 1
ATOM 2962 C C . MET A 1 377 ? 22.972 18.322 -17.866 1.00 35.82 593 MET C C 1
ATOM 2963 O O . MET A 1 377 ? 21.781 18.511 -17.665 1.00 41.79 593 MET C O 1
ATOM 2968 N N . GLN A 1 378 ? 23.801 19.291 -18.263 1.00 39.09 594 GLN C N 1
ATOM 2969 C CA . GLN A 1 378 ? 23.307 20.652 -18.475 1.00 43.94 594 GLN C CA 1
ATOM 2970 C C . GLN A 1 378 ? 22.318 20.670 -19.634 1.00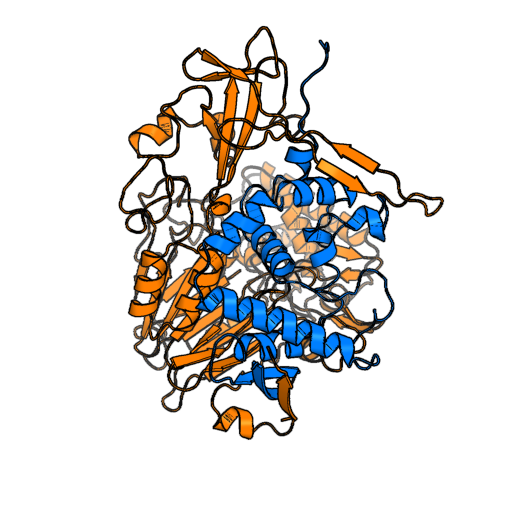 46.53 594 GLN C C 1
ATOM 2971 O O . GLN A 1 378 ? 21.388 21.474 -19.660 1.00 55.30 594 GLN C O 1
ATOM 2977 N N . ARG A 1 379 ? 22.466 19.749 -20.576 1.00 40.46 595 ARG C N 1
ATOM 2978 C CA . ARG A 1 379 ? 21.510 19.663 -21.663 1.00 40.29 595 ARG C CA 1
ATOM 2979 C C . ARG A 1 379 ? 20.308 18.767 -21.312 1.00 41.43 595 ARG C C 1
ATOM 2980 O O . ARG A 1 379 ? 19.152 19.067 -21.683 1.00 42.54 595 ARG C O 1
ATOM 2988 N N . PHE A 1 380 ? 20.582 17.663 -20.621 1.00 38.61 596 PHE C N 1
ATOM 2989 C CA . PHE A 1 380 ? 19.529 16.766 -20.165 1.00 41.96 596 PHE C CA 1
ATOM 2990 C C . PHE A 1 380 ? 18.462 17.535 -19.382 1.00 46.96 596 PHE C C 1
ATOM 2991 O O . PHE A 1 380 ? 17.257 17.320 -19.575 1.00 43.80 596 PHE C O 1
ATOM 2999 N N . ALA A 1 381 ? 18.921 18.450 -18.537 1.00 47.98 597 ALA C N 1
ATOM 3000 C CA . ALA A 1 381 ? 18.054 19.318 -17.740 1.00 57.20 597 ALA C CA 1
ATOM 3001 C C . ALA A 1 381 ? 17.028 20.101 -18.559 1.00 61.80 597 ALA C C 1
ATOM 3002 O O . ALA A 1 381 ? 15.941 20.394 -18.062 1.00 64.94 597 ALA C O 1
ATOM 3004 N N . GLU A 1 382 ? 17.361 20.440 -19.803 1.00 66.37 598 GLU C N 1
ATOM 3005 C CA . GLU A 1 382 ? 16.454 21.224 -20.650 1.00 67.48 598 GLU C CA 1
ATOM 3006 C C . GLU A 1 382 ? 15.443 20.367 -21.407 1.00 70.29 598 GLU C C 1
ATOM 3007 O O . GLU A 1 382 ? 14.501 20.893 -22.004 1.00 67.17 598 GLU C O 1
ATOM 3013 N N . LEU A 1 383 ? 15.632 19.053 -21.416 1.00 63.46 599 LEU C N 1
ATOM 3014 C CA . LEU A 1 383 ? 14.716 18.216 -22.168 1.00 58.26 599 LEU C CA 1
ATOM 3015 C C . LEU A 1 383 ? 13.418 18.080 -21.380 1.00 56.50 599 LEU C C 1
ATOM 3016 O O . LEU A 1 383 ? 13.413 18.258 -20.162 1.00 51.25 599 LEU C O 1
ATOM 3021 N N . ASP A 1 384 ? 12.323 17.801 -22.085 1.00 58.76 600 ASP C N 1
ATOM 3022 C CA . ASP A 1 384 ? 11.021 17.593 -21.444 1.00 62.48 600 ASP C CA 1
ATOM 3023 C C . ASP A 1 384 ? 10.585 16.132 -21.470 1.00 50.48 600 ASP C C 1
ATOM 3024 O O . ASP A 1 384 ? 10.622 15.480 -22.506 1.00 53.17 600 ASP C O 1
ATOM 3029 N N . GLY A 1 385 ? 10.175 15.621 -20.312 1.00 57.23 601 GLY C N 1
ATOM 3030 C CA . GLY A 1 385 ? 9.627 14.273 -20.220 1.00 54.10 601 GLY C CA 1
ATOM 3031 C C . GLY A 1 385 ? 10.614 13.164 -20.539 1.00 51.80 601 GLY C C 1
ATOM 3032 O O . GLY A 1 385 ? 10.209 12.127 -21.073 1.00 48.74 601 GLY C O 1
ATOM 3033 N N . ALA A 1 386 ? 11.890 13.377 -20.196 1.00 49.46 602 ALA C N 1
ATOM 3034 C CA . ALA A 1 386 ? 12.975 12.440 -20.523 1.00 49.78 602 ALA C CA 1
ATOM 3035 C C . ALA A 1 386 ? 13.286 11.407 -19.408 1.00 47.10 602 ALA C C 1
ATOM 3036 O O . ALA A 1 386 ? 13.899 10.379 -19.679 1.00 42.12 602 ALA C O 1
ATOM 3038 N N . TRP A 1 387 ? 12.873 11.689 -18.175 1.00 43.99 603 TRP C N 1
ATOM 3039 C CA . TRP A 1 387 ? 12.959 10.720 -17.079 1.00 40.86 603 TRP C CA 1
ATOM 3040 C C . TRP A 1 387 ? 12.112 9.478 -17.316 1.00 46.85 603 TRP C C 1
ATOM 3041 O O . TRP A 1 387 ? 10.924 9.579 -17.642 1.00 52.31 603 TRP C O 1
ATOM 3052 N N . LYS A 1 388 ? 12.699 8.300 -17.133 1.00 41.87 604 LYS C N 1
ATOM 3053 C CA . LYS A 1 388 ? 11.922 7.070 -17.204 1.00 45.10 604 LYS C CA 1
ATOM 3054 C C . LYS A 1 388 ? 10.931 7.002 -16.051 1.00 47.23 604 LYS C C 1
ATOM 3055 O O . LYS A 1 388 ? 9.789 6.608 -16.222 1.00 46.64 604 LYS C O 1
ATOM 3061 N N . GLU A 1 389 ? 11.379 7.383 -14.868 1.00 48.29 605 GLU C N 1
ATOM 3062 C CA . GLU A 1 389 ? 10.492 7.472 -13.720 1.00 52.85 605 GLU C CA 1
ATOM 3063 C C . GLU A 1 389 ? 10.508 8.903 -13.277 1.00 49.85 605 GLU C C 1
ATOM 3064 O O . GLU A 1 389 ? 11.480 9.370 -12.695 1.00 43.42 605 GLU C O 1
ATOM 3070 N N . PRO A 1 390 ? 9.433 9.622 -13.564 1.00 47.35 606 PRO C N 1
ATOM 3071 C CA . PRO A 1 390 ? 9.393 11.035 -13.192 1.00 43.05 606 PRO C CA 1
ATOM 3072 C C . PRO A 1 390 ? 9.236 11.184 -11.667 1.00 44.50 606 PRO C C 1
ATOM 3073 O O . PRO A 1 390 ? 8.958 10.187 -10.989 1.00 41.43 606 PRO C O 1
ATOM 3077 N N . PHE A 1 391 ? 9.415 12.387 -11.125 1.00 47.56 607 PHE C N 1
ATOM 3078 C CA . PHE A 1 391 ? 9.199 12.570 -9.694 1.00 47.53 607 PHE C CA 1
ATOM 3079 C C . PHE A 1 391 ? 7.827 12.059 -9.293 1.00 55.17 607 PHE C C 1
ATOM 3080 O O . PHE A 1 391 ? 6.819 12.391 -9.912 1.00 54.91 607 PHE C O 1
ATOM 3088 N N . ASP A 1 392 ? 7.824 11.208 -8.277 1.00 50.14 608 ASP C N 1
ATOM 3089 C CA . ASP A 1 392 ? 6.635 10.608 -7.696 1.00 57.00 608 ASP C CA 1
ATOM 3090 C C . ASP A 1 392 ? 6.571 11.088 -6.225 1.00 60.59 608 ASP C C 1
ATOM 3091 O O . ASP A 1 392 ? 7.505 10.846 -5.467 1.00 50.45 608 ASP C O 1
ATOM 3096 N N . ALA A 1 393 ? 5.497 11.763 -5.812 1.00 58.08 609 ALA C N 1
ATOM 3097 C CA . ALA A 1 393 ? 5.483 12.357 -4.466 1.00 61.58 609 ALA C CA 1
ATOM 3098 C C . ALA A 1 393 ? 5.408 11.291 -3.370 1.00 57.81 609 ALA C C 1
ATOM 3099 O O . ALA A 1 393 ? 5.744 11.549 -2.198 1.00 49.11 609 ALA C O 1
ATOM 3101 N N . GLN A 1 394 ? 4.974 10.097 -3.768 1.00 50.16 610 GLN C N 1
ATOM 3102 C CA . GLN A 1 394 ? 4.904 8.953 -2.869 1.00 58.96 610 GLN C CA 1
ATOM 3103 C C . GLN A 1 394 ? 6.218 8.179 -2.854 1.00 57.33 610 GLN C C 1
ATOM 3104 O O . GLN A 1 394 ? 6.389 7.256 -2.062 1.00 58.93 610 GLN C O 1
ATOM 3110 N N . ARG A 1 395 ? 7.138 8.546 -3.746 1.00 60.25 611 ARG C N 1
ATOM 3111 C CA . ARG A 1 395 ? 8.491 7.976 -3.749 1.00 57.16 611 ARG C CA 1
ATOM 3112 C C . ARG A 1 395 ? 9.545 9.063 -3.880 1.00 47.14 611 ARG C C 1
ATOM 3113 O O . ARG A 1 395 ? 10.382 8.997 -4.779 1.00 47.73 611 ARG C O 1
ATOM 3121 N N . PRO A 1 396 ? 9.528 10.070 -2.971 1.00 44.05 612 PRO C N 1
ATOM 3122 C CA . PRO A 1 396 ? 10.390 11.256 -3.098 1.00 43.70 612 PRO C CA 1
ATOM 3123 C C . PRO A 1 396 ? 11.872 10.957 -2.970 1.00 34.89 612 PRO C C 1
ATOM 3124 O O . PRO A 1 396 ? 12.698 11.769 -3.399 1.00 41.57 612 PRO C O 1
ATOM 3128 N N . LEU A 1 397 ? 12.217 9.808 -2.394 1.00 36.68 613 LEU C N 1
ATOM 3129 C CA . LEU A 1 397 ? 13.638 9.456 -2.240 1.00 37.42 613 LEU C CA 1
ATOM 3130 C C . LEU A 1 397 ? 14.245 8.801 -3.477 1.00 44.91 613 LEU C C 1
ATOM 3131 O O . LEU A 1 397 ? 15.470 8.790 -3.647 1.00 48.55 613 LEU C O 1
ATOM 3136 N N . ASP A 1 398 ? 13.396 8.237 -4.323 1.00 42.82 614 ASP C N 1
ATOM 3137 C CA . ASP A 1 398 ? 13.876 7.419 -5.425 1.00 48.40 614 ASP C CA 1
ATOM 3138 C C . ASP A 1 398 ? 13.511 7.924 -6.796 1.00 46.37 614 ASP C C 1
ATOM 3139 O O . ASP A 1 398 ? 13.742 7.226 -7.764 1.00 55.92 614 ASP C O 1
ATOM 3144 N N . THR A 1 399 ? 12.936 9.119 -6.875 1.00 50.05 615 THR C N 1
ATOM 3145 C CA . THR A 1 399 ? 12.543 9.713 -8.152 1.00 40.75 615 THR C CA 1
ATOM 3146 C C . THR A 1 399 ? 13.004 11.152 -8.213 1.00 46.13 615 THR C C 1
ATOM 3147 O O . THR A 1 399 ? 13.153 11.826 -7.181 1.00 45.76 615 THR C O 1
ATOM 3151 N N . PRO A 1 400 ? 13.296 11.639 -9.425 1.00 47.96 616 PRO C N 1
ATOM 3152 C CA . PRO A 1 400 ? 13.231 10.924 -10.707 1.00 50.10 616 PRO C CA 1
ATOM 3153 C C . PRO A 1 400 ? 14.424 9.968 -10.915 1.00 49.77 616 PRO C C 1
ATOM 3154 O O . PRO A 1 400 ? 15.461 10.155 -10.277 1.00 45.55 616 PRO C O 1
ATOM 3158 N N . GLN A 1 401 ? 14.263 8.988 -11.795 1.00 42.68 617 GLN C N 1
ATOM 3159 C CA . GLN A 1 401 ? 15.263 7.951 -12.051 1.00 46.37 617 GLN C CA 1
ATOM 3160 C C . GLN A 1 401 ? 15.214 7.549 -13.524 1.00 50.20 617 GLN C C 1
ATOM 3161 O O . GLN A 1 401 ? 14.120 7.381 -14.072 1.00 44.19 617 GLN C O 1
ATOM 3167 N N . GLY A 1 402 ? 16.373 7.367 -14.164 1.00 37.39 618 GLY C N 1
ATOM 3168 C CA . GLY A 1 402 ? 16.397 6.665 -15.452 1.00 33.14 618 GLY C CA 1
ATOM 3169 C C . GLY A 1 402 ? 16.055 7.551 -16.654 1.00 40.29 618 GLY C C 1
ATOM 3170 O O . GLY A 1 402 ? 15.498 8.644 -16.505 1.00 42.13 618 GLY C O 1
ATOM 3171 N N . ILE A 1 403 ? 16.431 7.096 -17.843 1.00 38.48 619 ILE C N 1
ATOM 3172 C CA . ILE A 1 403 ? 16.118 7.819 -19.080 1.00 43.06 619 ILE C CA 1
ATOM 3173 C C . ILE A 1 403 ? 15.055 7.053 -19.809 1.00 50.14 619 ILE C C 1
ATOM 3174 O O . ILE A 1 403 ? 15.129 5.820 -19.912 1.00 44.37 619 ILE C O 1
ATOM 3179 N N . ALA A 1 404 ? 14.067 7.767 -20.338 1.00 48.75 620 ALA C N 1
ATOM 3180 C CA . ALA A 1 404 ? 12.946 7.097 -20.975 1.00 47.49 620 ALA C CA 1
ATOM 3181 C C . ALA A 1 404 ? 13.259 6.674 -22.418 1.00 52.95 620 ALA C C 1
ATOM 3182 O O . ALA A 1 404 ? 12.595 7.111 -23.371 1.00 54.31 620 ALA C O 1
ATOM 3184 N N . LEU A 1 405 ? 14.240 5.789 -22.566 1.00 48.37 621 LEU C N 1
ATOM 3185 C CA . LEU A 1 405 ? 14.765 5.405 -23.877 1.00 45.27 621 LEU C CA 1
ATOM 3186 C C . LEU A 1 405 ? 13.784 4.656 -24.765 1.00 50.65 621 LEU C C 1
ATOM 3187 O O . LEU A 1 405 ? 14.052 4.475 -25.954 1.00 52.61 621 LEU C O 1
ATOM 3192 N N . ASP A 1 406 ? 12.683 4.177 -24.198 1.00 50.34 622 ASP C N 1
ATOM 3193 C CA . ASP A 1 406 ? 11.707 3.434 -24.980 1.00 53.63 622 ASP C CA 1
ATOM 3194 C C . ASP A 1 406 ? 10.799 4.371 -25.778 1.00 58.34 622 ASP C C 1
ATOM 3195 O O . ASP A 1 406 ? 10.106 3.930 -26.691 1.00 56.99 622 ASP C O 1
ATOM 3200 N N . ARG A 1 407 ? 10.815 5.657 -25.443 1.00 57.53 623 ARG C N 1
ATOM 3201 C CA . ARG A 1 407 ? 10.122 6.666 -26.241 1.00 49.75 623 ARG C CA 1
ATOM 3202 C C . ARG A 1 407 ? 11.039 7.241 -27.300 1.00 51.94 623 ARG C C 1
ATOM 3203 O O . ARG A 1 407 ? 11.924 8.031 -26.977 1.00 48.06 623 ARG C O 1
ATOM 3211 N N . PRO A 1 408 ? 10.804 6.887 -28.579 1.00 60.27 624 PRO C N 1
ATOM 3212 C CA . PRO A 1 408 ? 11.703 7.221 -29.699 1.00 55.71 624 PRO C CA 1
ATOM 3213 C C . PRO A 1 408 ? 12.143 8.691 -29.747 1.00 58.38 624 PRO C C 1
ATOM 3214 O O . PRO A 1 408 ? 13.274 8.975 -30.143 1.00 66.95 624 PRO C O 1
ATOM 3218 N N . GLN A 1 409 ? 11.266 9.601 -29.328 1.00 55.42 625 GLN C N 1
ATOM 3219 C CA . GLN A 1 409 ? 11.573 11.025 -29.275 1.00 51.84 625 GLN C CA 1
ATOM 3220 C C . GLN A 1 409 ? 12.661 11.297 -28.247 1.00 51.23 625 GLN C C 1
ATOM 3221 O O . GLN A 1 409 ? 13.578 12.099 -28.475 1.00 51.64 625 GLN C O 1
ATOM 3227 N N . VAL A 1 410 ? 12.528 10.657 -27.092 1.00 47.11 626 VAL C N 1
ATOM 3228 C CA . VAL A 1 410 ? 13.482 10.862 -26.009 1.00 49.66 626 VAL C CA 1
ATOM 3229 C C . VAL A 1 410 ? 14.847 10.315 -26.423 1.00 42.27 626 VAL C C 1
ATOM 3230 O O . VAL A 1 410 ? 15.853 10.999 -26.272 1.00 48.42 626 VAL C O 1
ATOM 3234 N N . ALA A 1 411 ? 14.867 9.110 -26.992 1.00 45.27 627 ALA C N 1
ATOM 3235 C CA . ALA A 1 411 ? 16.123 8.514 -27.462 1.00 52.80 627 ALA C CA 1
ATOM 3236 C C . ALA A 1 411 ? 16.848 9.478 -28.415 1.00 48.51 627 ALA C C 1
ATOM 3237 O O . ALA A 1 411 ? 18.049 9.748 -28.263 1.00 44.43 627 ALA C O 1
ATOM 3239 N N . THR A 1 412 ? 16.094 10.037 -29.357 1.00 48.80 628 THR C N 1
ATOM 3240 C CA . THR A 1 412 ? 16.633 11.026 -30.284 1.00 49.54 628 THR C CA 1
ATOM 3241 C C . THR A 1 412 ? 17.206 12.255 -29.598 1.00 47.30 628 THR C C 1
ATOM 3242 O O . THR A 1 412 ? 18.371 12.628 -29.794 1.00 45.61 628 THR C O 1
ATOM 3246 N N . GLN A 1 413 ? 16.410 12.885 -28.756 1.00 50.04 629 GLN C N 1
ATOM 3247 C CA . GLN A 1 413 ? 16.886 14.069 -28.076 1.00 46.89 629 GLN C CA 1
ATOM 3248 C C . GLN A 1 413 ? 18.047 13.808 -27.117 1.00 42.47 629 GLN C C 1
ATOM 3249 O O . GLN A 1 413 ? 18.975 14.640 -27.005 1.00 39.96 629 GLN C O 1
ATOM 3255 N N . VAL A 1 414 ? 18.008 12.688 -26.408 1.00 40.44 630 VAL C N 1
ATOM 3256 C CA . VAL A 1 414 ? 19.102 12.407 -25.455 1.00 42.73 630 VAL C CA 1
ATOM 3257 C C . VAL A 1 414 ? 20.418 12.141 -26.203 1.00 39.45 630 VAL C C 1
ATOM 3258 O O . VAL A 1 414 ? 21.477 12.647 -25.817 1.00 41.12 630 VAL C O 1
ATOM 3262 N N . ARG A 1 415 ? 20.340 11.390 -27.297 1.00 41.34 631 ARG C N 1
ATOM 3263 C CA . ARG A 1 415 ? 21.509 11.180 -28.155 1.00 41.63 631 ARG C CA 1
ATOM 3264 C C . ARG A 1 415 ? 22.049 12.515 -28.710 1.00 50.23 631 ARG C C 1
ATOM 3265 O O . ARG A 1 415 ? 23.268 12.743 -28.700 1.00 42.70 631 ARG C O 1
ATOM 3273 N N . GLN A 1 416 ? 21.159 13.401 -29.170 1.00 46.96 632 GLN C N 1
ATOM 3274 C CA . GLN A 1 416 ? 21.589 14.737 -29.600 1.00 48.35 632 GLN C CA 1
ATOM 3275 C C . GLN A 1 416 ? 22.280 15.508 -28.487 1.00 47.66 632 GLN C C 1
ATOM 3276 O O . GLN A 1 416 ? 23.317 16.158 -28.700 1.00 46.92 632 GLN C O 1
ATOM 3282 N N . ALA A 1 417 ? 21.689 15.457 -27.298 1.00 44.42 633 ALA C N 1
ATOM 3283 C CA . ALA A 1 417 ? 22.266 16.119 -26.151 1.00 42.52 633 ALA C CA 1
ATOM 3284 C C . ALA A 1 417 ? 23.671 15.612 -25.897 1.00 42.10 633 ALA C C 1
ATOM 3285 O O . ALA A 1 417 ? 24.557 16.408 -25.590 1.00 39.71 633 ALA C O 1
ATOM 3287 N N . LEU A 1 418 ? 23.882 14.297 -26.007 1.00 42.63 634 LEU C N 1
ATOM 3288 C CA . LEU A 1 418 ? 25.229 13.761 -25.752 1.00 40.81 634 LEU C CA 1
ATOM 3289 C C . LEU A 1 418 ? 26.218 14.191 -26.841 1.00 35.53 634 LEU C C 1
ATOM 3290 O O . LEU A 1 418 ? 27.356 14.568 -26.551 1.00 42.07 634 LEU C O 1
ATOM 3295 N N . ALA A 1 419 ? 25.777 14.156 -28.089 1.00 38.36 635 ALA C N 1
ATOM 3296 C CA . ALA A 1 419 ? 26.614 14.616 -29.195 1.00 42.42 635 ALA C CA 1
ATOM 3297 C C . ALA A 1 419 ? 26.962 16.088 -29.026 1.00 41.36 635 ALA C C 1
ATOM 3298 O O . ALA A 1 419 ? 28.114 16.487 -29.228 1.00 48.05 635 ALA C O 1
ATOM 3300 N N . ASP A 1 420 ? 25.983 16.899 -28.621 1.00 44.05 636 ASP C N 1
ATOM 3301 C CA . ASP A 1 420 ? 26.252 18.324 -28.354 1.00 45.03 636 ASP C CA 1
ATOM 3302 C C . ASP A 1 420 ? 27.294 18.513 -27.261 1.00 51.23 636 ASP C C 1
ATOM 3303 O O . ASP A 1 420 ? 28.238 19.303 -27.406 1.00 47.53 636 ASP C O 1
ATOM 3308 N N . ALA A 1 421 ? 27.114 17.805 -26.144 1.00 49.69 637 ALA C N 1
ATOM 3309 C CA . ALA A 1 421 ? 28.043 17.932 -25.026 1.00 38.95 637 ALA C CA 1
ATOM 3310 C C . ALA A 1 421 ? 29.440 17.441 -25.415 1.00 36.76 637 ALA C C 1
ATOM 3311 O O . ALA A 1 421 ? 30.466 18.047 -25.047 1.00 40.50 637 ALA C O 1
ATOM 3313 N N . ALA A 1 422 ? 29.476 16.333 -26.132 1.00 38.84 638 ALA C N 1
ATOM 3314 C CA . ALA A 1 422 ? 30.733 15.801 -26.603 1.00 39.04 638 ALA C CA 1
ATOM 3315 C C . ALA A 1 422 ? 31.445 16.838 -27.483 1.00 43.61 638 ALA C C 1
ATOM 3316 O O . ALA A 1 422 ? 32.631 17.103 -27.301 1.00 47.01 638 ALA C O 1
ATOM 3318 N N . ALA A 1 423 ? 30.727 17.442 -28.424 1.00 47.87 639 ALA C N 1
ATOM 3319 C CA . ALA A 1 423 ? 31.344 18.481 -29.246 1.00 49.02 639 ALA C CA 1
ATOM 3320 C C . ALA A 1 423 ? 31.806 19.682 -28.405 1.00 50.01 639 ALA C C 1
ATOM 3321 O O . ALA A 1 423 ? 32.846 20.285 -28.679 1.00 48.69 639 ALA C O 1
ATOM 3323 N N . GLU A 1 424 ? 31.032 20.043 -27.394 1.00 42.04 640 GLU C N 1
ATOM 3324 C CA . GLU A 1 424 ? 31.390 21.189 -26.591 1.00 47.10 640 GLU C CA 1
ATOM 3325 C C . GLU A 1 424 ? 32.676 20.896 -25.827 1.00 52.08 640 GLU C C 1
ATOM 3326 O O . GLU A 1 424 ? 33.617 21.699 -25.830 1.00 44.92 640 GLU C O 1
ATOM 3332 N N . VAL A 1 425 ? 32.719 19.726 -25.190 1.00 46.09 641 VAL C N 1
ATOM 3333 C CA . VAL A 1 425 ? 33.892 19.327 -24.433 1.00 46.03 641 VAL C CA 1
ATOM 3334 C C . VAL A 1 425 ? 35.130 19.259 -25.308 1.00 47.37 641 VAL C C 1
ATOM 3335 O O . VAL A 1 425 ? 36.216 19.679 -24.908 1.00 54.39 641 VAL C O 1
ATOM 3339 N N . GLU A 1 426 ? 34.962 18.752 -26.516 1.00 48.48 642 GLU C N 1
ATOM 3340 C CA . GLU A 1 426 ? 36.091 18.524 -27.400 1.00 53.12 642 GLU C CA 1
ATOM 3341 C C . GLU A 1 426 ? 36.547 19.834 -28.059 1.00 54.32 642 GLU C C 1
ATOM 3342 O O . GLU A 1 426 ? 37.665 19.931 -28.536 1.00 48.72 642 GLU C O 1
ATOM 3348 N N . LYS A 1 427 ? 35.691 20.851 -28.016 1.00 56.07 643 LYS C N 1
ATOM 3349 C CA . LYS A 1 427 ? 35.989 22.152 -28.608 1.00 61.65 643 LYS C CA 1
ATOM 3350 C C . LYS A 1 427 ? 36.767 22.983 -27.590 1.00 63.49 643 LYS C C 1
ATOM 3351 O O . LYS A 1 427 ? 37.549 23.861 -27.954 1.00 62.92 643 LYS C O 1
ATOM 3357 N N . SER A 1 428 ? 36.545 22.697 -26.308 1.00 62.50 644 SER C N 1
ATOM 3358 C CA . SER A 1 428 ? 37.376 23.253 -25.252 1.00 60.32 644 SER C CA 1
ATOM 3359 C C . SER A 1 428 ? 38.800 22.833 -25.551 1.00 65.66 644 SER C C 1
ATOM 3360 O O . SER A 1 428 ? 39.038 21.878 -26.313 1.00 70.34 644 SER C O 1
ATOM 3363 N N . GLY A 1 429 ? 39.753 23.537 -24.965 1.00 62.68 645 GLY C N 1
ATOM 3364 C CA . GLY A 1 429 ? 41.139 23.205 -25.223 1.00 67.26 645 GLY C CA 1
ATOM 3365 C C . GLY A 1 429 ? 41.765 22.393 -24.109 1.00 67.39 645 GLY C C 1
ATOM 3366 O O . GLY A 1 429 ? 42.923 22.618 -23.759 1.00 69.38 645 GLY C O 1
ATOM 3367 N N . ILE A 1 430 ? 41.006 21.457 -23.544 1.00 66.49 646 ILE C N 1
ATOM 3368 C CA . ILE A 1 430 ? 41.514 20.631 -22.457 1.00 60.56 646 ILE C CA 1
ATOM 3369 C C . ILE A 1 430 ? 42.428 19.519 -22.965 1.00 59.69 646 ILE C C 1
ATOM 3370 O O . ILE A 1 430 ? 42.038 18.728 -23.825 1.00 58.15 646 ILE C O 1
ATOM 3375 N N . PRO A 1 431 ? 43.655 19.459 -22.427 1.00 62.66 647 PRO C N 1
ATOM 3376 C CA . PRO A 1 431 ? 44.650 18.448 -22.812 1.00 68.79 647 PRO C CA 1
ATOM 3377 C C . PRO A 1 431 ? 44.075 17.048 -22.757 1.00 70.42 647 PRO C C 1
ATOM 3378 O O . PRO A 1 431 ? 43.345 16.755 -21.813 1.00 70.73 647 PRO C O 1
ATOM 3382 N N . ASP A 1 432 ? 44.378 16.201 -23.732 1.00 60.53 648 ASP C N 1
ATOM 3383 C CA . ASP A 1 432 ? 43.963 14.807 -23.635 1.00 67.74 648 ASP C CA 1
ATOM 3384 C C . ASP A 1 432 ? 44.544 14.217 -22.345 1.00 68.72 648 ASP C C 1
ATOM 3385 O O . ASP A 1 432 ? 45.664 14.567 -21.951 1.00 67.00 648 ASP C O 1
ATOM 3386 N N . GLY A 1 433 ? 43.778 13.357 -21.672 1.00 63.64 649 GLY C N 1
ATOM 3387 C CA . GLY A 1 433 ? 44.268 12.688 -20.477 1.00 60.54 649 GLY C CA 1
ATOM 3388 C C . GLY A 1 433 ? 44.295 13.494 -19.172 1.00 50.36 649 GLY C C 1
ATOM 3389 O O . GLY A 1 433 ? 44.620 12.924 -18.122 1.00 47.92 649 GLY C O 1
ATOM 3390 N N . ALA A 1 434 ? 44.028 14.804 -19.244 1.00 40.62 650 ALA C N 1
ATOM 3391 C CA . ALA A 1 434 ? 43.872 15.633 -18.051 1.00 44.48 650 ALA C CA 1
ATOM 3392 C C . ALA A 1 434 ? 42.843 14.994 -17.136 1.00 43.60 650 ALA C C 1
ATOM 3393 O O . ALA A 1 434 ? 41.825 14.490 -17.615 1.00 40.43 650 ALA C O 1
ATOM 3395 N N . ARG A 1 435 ? 43.110 15.005 -15.831 1.00 39.05 651 ARG C N 1
ATOM 3396 C CA . ARG A 1 435 ? 42.122 14.512 -14.864 1.00 38.65 651 ARG C CA 1
ATOM 3397 C C . ARG A 1 435 ? 41.467 15.691 -14.150 1.00 34.00 651 ARG C C 1
ATOM 3398 O O . ARG A 1 435 ? 41.848 16.838 -14.342 1.00 33.34 651 ARG C O 1
ATOM 3406 N N . TRP A 1 436 ? 40.414 15.421 -13.392 1.00 30.47 652 TRP C N 1
ATOM 3407 C CA . TRP A 1 436 ? 39.644 16.512 -12.785 1.00 30.17 652 TRP C CA 1
ATOM 3408 C C . TRP A 1 436 ? 40.509 17.441 -11.930 1.00 27.12 652 TRP C C 1
ATOM 3409 O O . TRP A 1 436 ? 40.375 18.653 -12.029 1.00 25.42 652 TRP C O 1
ATOM 3420 N N . GLY A 1 437 ? 41.466 16.908 -11.177 1.00 25.75 653 GLY C N 1
ATOM 3421 C CA . GLY A 1 437 ? 42.319 17.774 -10.349 1.00 28.26 653 GLY C CA 1
ATOM 3422 C C . GLY A 1 437 ? 43.304 18.645 -11.147 1.00 30.05 653 GLY C C 1
ATOM 3423 O O . GLY A 1 437 ? 43.828 19.646 -10.617 1.00 30.49 653 GLY C O 1
ATOM 3424 N N . ASP A 1 438 ? 43.545 18.291 -12.412 1.00 30.25 654 ASP C N 1
ATOM 3425 C CA . ASP A 1 438 ? 44.370 19.131 -13.264 1.00 35.00 654 ASP C CA 1
ATOM 3426 C C . ASP A 1 438 ? 43.590 20.375 -13.682 1.00 35.40 654 ASP C C 1
ATOM 3427 O O . ASP A 1 438 ? 44.171 21.401 -14.035 1.00 37.61 654 ASP C O 1
ATOM 3432 N N . LEU A 1 439 ? 42.273 20.256 -13.711 1.00 29.86 655 LEU C N 1
ATOM 3433 C CA . LEU A 1 439 ? 41.413 21.336 -14.182 1.00 33.43 655 LEU C CA 1
ATOM 3434 C C . LEU A 1 439 ? 40.928 22.261 -13.047 1.00 28.88 655 LEU C C 1
ATOM 3435 O O . LEU A 1 439 ? 40.962 23.492 -13.185 1.00 26.10 655 LEU C O 1
ATOM 3440 N N . GLN A 1 440 ? 40.513 21.661 -11.933 1.00 24.57 656 GLN C N 1
ATOM 3441 C CA . GLN A 1 440 ? 39.883 22.421 -10.852 1.00 24.14 656 GLN C CA 1
ATOM 3442 C C . GLN A 1 440 ? 40.906 22.694 -9.758 1.00 26.07 656 GLN C C 1
ATOM 3443 O O . GLN A 1 440 ? 41.396 21.774 -9.124 1.00 24.64 656 GLN C O 1
ATOM 3449 N N . VAL A 1 441 ? 41.193 23.971 -9.538 1.00 20.65 657 VAL C N 1
ATOM 3450 C CA . VAL A 1 441 ? 42.261 24.339 -8.615 1.00 20.56 657 VAL C CA 1
ATOM 3451 C C . VAL A 1 441 ? 41.916 25.554 -7.822 1.00 21.74 657 VAL C C 1
ATOM 3452 O O . VAL A 1 441 ? 40.966 26.245 -8.132 1.00 21.01 657 VAL C O 1
ATOM 3456 N N . SER A 1 442 ? 42.710 25.809 -6.781 1.00 21.41 658 SER C N 1
ATOM 3457 C CA . SER A 1 442 ? 42.661 27.077 -6.098 1.00 18.98 658 SER C CA 1
ATOM 3458 C C . SER A 1 442 ? 44.054 27.673 -6.148 1.00 25.14 658 SER C C 1
ATOM 3459 O O . SER A 1 442 ? 45.045 27.008 -5.782 1.00 26.96 658 SER C O 1
ATOM 3462 N N . THR A 1 443 ? 44.118 28.910 -6.614 1.00 21.88 659 THR C N 1
ATOM 3463 C CA . THR A 1 443 ? 45.373 29.645 -6.818 1.00 25.70 659 THR C CA 1
ATOM 3464 C C . THR A 1 443 ? 45.878 30.188 -5.477 1.00 20.99 659 THR C C 1
ATOM 3465 O O . THR A 1 443 ? 45.099 30.706 -4.682 1.00 20.30 659 THR C O 1
ATOM 3469 N N . ARG A 1 444 ? 47.183 30.020 -5.264 1.00 25.91 660 ARG C N 1
ATOM 3470 C CA . ARG A 1 444 ? 47.817 30.549 -4.046 1.00 23.54 660 ARG C CA 1
ATOM 3471 C C . ARG A 1 444 ? 49.103 31.233 -4.495 1.00 27.90 660 ARG C C 1
ATOM 3472 O O . ARG A 1 444 ? 50.008 30.571 -4.916 1.00 31.15 660 ARG C O 1
ATOM 3480 N N . GLY A 1 445 ? 49.150 32.561 -4.515 1.00 27.18 661 GLY C N 1
ATOM 3481 C CA . GLY A 1 445 ? 50.330 33.207 -5.112 1.00 28.41 661 GLY C CA 1
ATOM 3482 C C . GLY A 1 445 ? 50.422 32.859 -6.591 1.00 36.43 661 GLY C C 1
ATOM 3483 O O . GLY A 1 445 ? 49.470 33.093 -7.316 1.00 35.77 661 GLY C O 1
ATOM 3484 N N . GLN A 1 446 ? 51.528 32.307 -7.080 1.00 41.15 662 GLN C N 1
ATOM 3485 C CA . GLN A 1 446 ? 51.380 31.803 -8.450 1.00 53.52 662 GLN C CA 1
ATOM 3486 C C . GLN A 1 446 ? 51.535 30.288 -8.553 1.00 49.36 662 GLN C C 1
ATOM 3487 O O . GLN A 1 446 ? 51.830 29.732 -9.620 1.00 50.84 662 GLN C O 1
ATOM 3493 N N . GLU A 1 447 ? 51.237 29.617 -7.454 1.00 45.90 663 GLU C N 1
ATOM 3494 C CA . GLU A 1 447 ? 51.045 28.180 -7.467 1.00 34.78 663 GLU C CA 1
ATOM 3495 C C . GLU A 1 447 ? 49.539 27.850 -7.585 1.00 34.06 663 GLU C C 1
ATOM 3496 O O . GLU A 1 447 ? 48.673 28.691 -7.334 1.00 31.48 663 GLU C O 1
ATOM 3502 N N . ARG A 1 448 ? 49.228 26.642 -7.995 1.00 36.97 664 ARG C N 1
ATOM 3503 C CA . ARG A 1 448 ? 47.844 26.198 -7.928 1.00 40.37 664 ARG C CA 1
ATOM 3504 C C . ARG A 1 448 ? 47.859 25.047 -6.979 1.00 41.82 664 ARG C C 1
ATOM 3505 O O . ARG A 1 448 ? 48.942 24.437 -6.746 1.00 39.82 664 ARG C O 1
ATOM 3513 N N . ILE A 1 449 ? 46.683 24.744 -6.437 1.00 26.37 665 ILE C N 1
ATOM 3514 C CA . ILE A 1 449 ? 46.478 23.549 -5.684 1.00 27.87 665 ILE C CA 1
ATOM 3515 C C . ILE A 1 449 ? 45.225 22.879 -6.230 1.00 26.47 665 ILE C C 1
ATOM 3516 O O . ILE A 1 449 ? 44.141 23.501 -6.309 1.00 23.28 665 ILE C O 1
ATOM 3521 N N . ALA A 1 450 ? 45.369 21.608 -6.592 1.00 26.62 666 ALA C N 1
ATOM 3522 C CA . ALA A 1 450 ? 44.231 20.794 -7.058 1.00 24.56 666 ALA C CA 1
ATOM 3523 C C . ALA A 1 450 ? 43.164 20.600 -5.994 1.00 23.59 666 ALA C C 1
ATOM 3524 O O . ALA A 1 450 ? 43.463 20.246 -4.867 1.00 23.95 666 ALA C O 1
ATOM 3526 N N . ILE A 1 451 ? 41.898 20.789 -6.354 1.00 23.63 667 ILE C N 1
ATOM 3527 C CA . ILE A 1 451 ? 40.810 20.762 -5.324 1.00 20.74 667 ILE C CA 1
ATOM 3528 C C . ILE A 1 451 ? 39.759 19.703 -5.711 1.00 23.07 667 ILE C C 1
ATOM 3529 O O . ILE A 1 451 ? 39.189 19.798 -6.788 1.00 25.02 667 ILE C O 1
ATOM 3534 N N . PRO A 1 452 ? 39.541 18.692 -4.863 1.00 24.16 668 PRO C N 1
ATOM 3535 C CA . PRO A 1 452 ? 38.522 17.706 -5.210 1.00 24.06 668 PRO C CA 1
ATOM 3536 C C . PRO A 1 452 ? 37.112 18.174 -4.871 1.00 24.41 668 PRO C C 1
ATOM 3537 O O . PRO A 1 452 ? 36.919 19.107 -4.096 1.00 23.53 668 PRO C O 1
ATOM 3541 N N . GLY A 1 453 ? 36.124 17.471 -5.403 1.00 24.98 669 GLY C N 1
ATOM 3542 C CA . GLY A 1 453 ? 34.732 17.908 -5.257 1.00 19.61 669 GLY C CA 1
ATOM 3543 C C . GLY A 1 453 ? 34.155 18.477 -6.535 1.00 21.57 669 GLY C C 1
ATOM 3544 O O . GLY A 1 453 ? 34.861 18.769 -7.518 1.00 22.74 669 GLY C O 1
ATOM 3545 N N . GLY A 1 454 ? 32.859 18.741 -6.501 1.00 20.37 670 GLY C N 1
ATOM 3546 C CA . GLY A 1 454 ? 32.169 19.157 -7.704 1.00 20.18 670 GLY C CA 1
ATOM 3547 C C . GLY A 1 454 ? 30.859 19.813 -7.376 1.00 19.00 670 GLY C C 1
ATOM 3548 O O . GLY A 1 454 ? 30.454 19.843 -6.196 1.00 20.33 670 GLY C O 1
ATOM 3549 N N . ASP A 1 455 ? 30.138 20.275 -8.379 1.00 20.99 671 ASP C N 1
ATOM 3550 C CA . ASP A 1 455 ? 28.953 21.089 -8.099 1.00 20.53 671 ASP C CA 1
ATOM 3551 C C . ASP A 1 455 ? 27.870 20.314 -7.382 1.00 23.49 671 ASP C C 1
ATOM 3552 O O . ASP A 1 455 ? 27.522 19.173 -7.740 1.00 23.32 671 ASP C O 1
ATOM 3557 N N . GLY A 1 456 ? 27.375 20.914 -6.310 1.00 21.05 672 GLY C N 1
ATOM 3558 C CA . GLY A 1 456 ? 26.318 20.272 -5.539 1.00 22.93 672 GLY C CA 1
ATOM 3559 C C . GLY A 1 456 ? 25.107 19.915 -6.401 1.00 22.76 672 GLY C C 1
ATOM 3560 O O . GLY A 1 456 ? 24.354 19.001 -6.053 1.00 24.22 672 GLY C O 1
ATOM 3561 N N . HIS A 1 457 ? 24.869 20.641 -7.502 1.00 23.90 673 HIS C N 1
ATOM 3562 C CA . HIS A 1 457 ? 23.690 20.341 -8.326 1.00 24.88 673 HIS C CA 1
ATOM 3563 C C . HIS A 1 457 ? 23.806 18.985 -9.024 1.00 22.06 673 HIS C C 1
ATOM 3564 O O . HIS A 1 457 ? 22.797 18.443 -9.514 1.00 26.31 673 HIS C O 1
ATOM 3571 N N . PHE A 1 458 ? 25.021 18.423 -9.084 1.00 22.88 674 PHE C N 1
ATOM 3572 C CA . PHE A 1 458 ? 25.186 17.063 -9.608 1.00 26.11 674 PHE C CA 1
ATOM 3573 C C . PHE A 1 458 ? 25.191 16.023 -8.502 1.00 25.55 674 PHE C C 1
ATOM 3574 O O . PHE A 1 458 ? 25.543 14.840 -8.727 1.00 23.02 674 PHE C O 1
ATOM 3582 N N . GLY A 1 459 ? 24.820 16.439 -7.286 1.00 23.84 675 GLY C N 1
ATOM 3583 C CA . GLY A 1 459 ? 24.713 15.503 -6.175 1.00 23.11 675 GLY C CA 1
ATOM 3584 C C . GLY A 1 459 ? 26.067 15.157 -5.546 1.00 22.54 675 GLY C C 1
ATOM 3585 O O . GLY A 1 459 ? 26.230 14.071 -4.996 1.00 24.11 675 GLY C O 1
ATOM 3586 N N . VAL A 1 460 ? 27.065 16.025 -5.699 1.00 21.24 676 VAL C N 1
ATOM 3587 C CA . VAL A 1 460 ? 28.314 15.786 -4.995 1.00 19.04 676 VAL C CA 1
ATOM 3588 C C . VAL A 1 460 ? 28.212 16.400 -3.595 1.00 20.28 676 VAL C C 1
ATOM 3589 O O . VAL A 1 460 ? 27.979 17.582 -3.455 1.00 20.92 676 VAL C O 1
ATOM 3593 N N . TYR A 1 461 ? 28.323 15.567 -2.591 1.00 19.26 677 TYR C N 1
ATOM 3594 C CA . TYR A 1 461 ? 28.078 16.043 -1.236 1.00 19.70 677 TYR C CA 1
ATOM 3595 C C . TYR A 1 461 ? 29.141 17.097 -0.888 1.00 18.17 677 TYR C C 1
ATOM 3596 O O . TYR A 1 461 ? 28.825 18.171 -0.318 1.00 17.79 677 TYR C O 1
ATOM 3605 N N . ASN A 1 462 ? 30.396 16.796 -1.246 1.00 18.28 678 ASN C N 1
ATOM 3606 C CA . ASN A 1 462 ? 31.494 17.766 -1.168 1.00 18.88 678 ASN C CA 1
ATOM 3607 C C . ASN A 1 462 ? 31.351 18.778 -2.271 1.00 17.71 678 ASN C C 1
ATOM 3608 O O . ASN A 1 462 ? 32.009 18.675 -3.316 1.00 19.46 678 ASN C O 1
ATOM 3613 N N . ALA A 1 463 ? 30.443 19.729 -2.085 1.00 17.98 679 ALA C N 1
ATOM 3614 C CA . ALA A 1 463 ? 30.096 20.647 -3.123 1.00 16.82 679 ALA C CA 1
ATOM 3615 C C . ALA A 1 463 ? 31.164 21.719 -3.303 1.00 23.97 679 ALA C C 1
ATOM 3616 O O . ALA A 1 463 ? 31.534 22.389 -2.371 1.00 21.02 679 ALA C O 1
ATOM 3618 N N . ILE A 1 464 ? 31.628 21.856 -4.527 1.00 18.74 680 ILE C N 1
ATOM 3619 C CA . ILE A 1 464 ? 32.610 22.844 -4.884 1.00 20.64 680 ILE C CA 1
ATOM 3620 C C . ILE A 1 464 ? 32.131 23.557 -6.133 1.00 19.52 680 ILE C C 1
ATOM 3621 O O . ILE A 1 464 ? 31.802 22.911 -7.156 1.00 22.32 680 ILE C O 1
ATOM 3626 N N . GLN A 1 465 ? 32.113 24.881 -6.096 1.00 16.21 681 GLN C N 1
ATOM 3627 C CA . GLN A 1 465 ? 31.742 25.685 -7.263 1.00 20.81 681 GLN C CA 1
ATOM 3628 C C . GLN A 1 465 ? 32.989 26.392 -7.831 1.00 22.01 681 GLN C C 1
ATOM 3629 O O . GLN A 1 465 ? 33.732 27.027 -7.087 1.00 19.47 681 GLN C O 1
ATOM 3635 N N . SER A 1 466 ? 33.193 26.292 -9.151 1.00 21.92 682 SER C N 1
ATOM 3636 C CA A SER A 1 466 ? 34.346 26.933 -9.753 0.55 24.11 682 SER C CA 1
ATOM 3637 C CA B SER A 1 466 ? 34.345 26.910 -9.794 0.45 24.50 682 SER C CA 1
ATOM 3638 C C . SER A 1 466 ? 33.924 27.676 -11.016 1.00 25.64 682 SER C C 1
ATOM 3639 O O . SER A 1 466 ? 32.796 27.469 -11.531 1.00 25.82 682 SER C O 1
ATOM 3644 N N . VAL A 1 467 ? 34.816 28.536 -11.492 1.00 22.41 683 VAL C N 1
ATOM 3645 C CA . VAL A 1 467 ? 34.555 29.354 -12.679 1.00 23.53 683 VAL C CA 1
ATOM 3646 C C . VAL A 1 467 ? 35.783 29.271 -13.567 1.00 27.35 683 VAL C C 1
ATOM 3647 O O . VAL A 1 467 ? 36.903 29.176 -13.039 1.00 27.08 683 VAL C O 1
ATOM 3651 N N . ARG A 1 468 ? 35.563 29.290 -14.876 1.00 25.90 684 ARG C N 1
ATOM 3652 C CA . ARG A 1 468 ? 36.679 29.211 -15.812 1.00 27.14 684 ARG C CA 1
ATOM 3653 C C . ARG A 1 468 ? 37.513 30.479 -15.651 1.00 35.19 684 ARG C C 1
ATOM 3654 O O . ARG A 1 468 ? 36.972 31.594 -15.617 1.00 38.11 684 ARG C O 1
ATOM 3662 N N . LYS A 1 469 ? 38.826 30.305 -15.493 1.00 36.81 685 LYS C N 1
ATOM 3663 C CA . LYS A 1 469 ? 39.784 31.423 -15.434 1.00 40.20 685 LYS C CA 1
ATOM 3664 C C . LYS A 1 469 ? 41.018 31.010 -16.207 1.00 46.50 685 LYS C C 1
ATOM 3665 O O . LYS A 1 469 ? 41.722 30.112 -15.775 1.00 42.49 685 LYS C O 1
ATOM 3671 N N . GLY A 1 470 ? 41.269 31.645 -17.348 1.00 50.65 686 GLY C N 1
ATOM 3672 C CA . GLY A 1 470 ? 42.256 31.143 -18.293 1.00 48.46 686 GLY C CA 1
ATOM 3673 C C . GLY A 1 470 ? 42.145 29.655 -18.632 1.00 43.13 686 GLY C C 1
ATOM 3674 O O . GLY A 1 470 ? 41.143 29.176 -19.174 1.00 45.53 686 GLY C O 1
ATOM 3675 N N . ASP A 1 471 ? 43.191 28.920 -18.270 1.00 48.81 687 ASP C N 1
ATOM 3676 C CA . ASP A 1 471 ? 43.302 27.496 -18.575 1.00 56.14 687 ASP C CA 1
ATOM 3677 C C . ASP A 1 471 ? 42.718 26.575 -17.502 1.00 52.94 687 ASP C C 1
ATOM 3678 O O . ASP A 1 471 ? 42.900 25.354 -17.561 1.00 45.40 687 ASP C O 1
ATOM 3683 N N . HIS A 1 472 ? 42.030 27.131 -16.504 1.00 38.47 688 HIS C N 1
ATOM 3684 C CA . HIS A 1 472 ? 41.602 26.261 -15.421 1.00 32.10 688 HIS C CA 1
ATOM 3685 C C . HIS A 1 472 ? 40.216 26.649 -14.893 1.00 28.48 688 HIS C C 1
ATOM 3686 O O . HIS A 1 472 ? 39.624 27.627 -15.367 1.00 30.52 688 HIS C O 1
ATOM 3693 N N . LEU A 1 473 ? 39.737 25.853 -13.940 1.00 26.11 689 LEU C N 1
ATOM 3694 C CA . LEU A 1 473 ? 38.523 26.135 -13.165 1.00 22.81 689 LEU C CA 1
ATOM 3695 C C . LEU A 1 473 ? 38.989 26.574 -11.808 1.00 25.60 689 LEU C C 1
ATOM 3696 O O . LEU A 1 473 ? 39.638 25.801 -11.085 1.00 29.84 689 LEU C O 1
ATOM 3701 N N . GLU A 1 474 ? 38.710 27.822 -11.473 1.00 23.12 690 GLU C N 1
ATOM 3702 C CA . GLU A 1 474 ? 39.145 28.383 -10.195 1.00 20.84 690 GLU C CA 1
ATOM 3703 C C . GLU A 1 474 ? 38.040 28.248 -9.157 1.00 21.15 690 GLU C C 1
ATOM 3704 O O . GLU A 1 474 ? 36.930 28.716 -9.418 1.00 20.76 690 GLU C O 1
ATOM 3710 N N . VAL A 1 475 ? 38.352 27.651 -8.007 1.00 18.81 691 VAL C N 1
ATOM 3711 C CA . VAL A 1 475 ? 37.313 27.412 -6.998 1.00 18.48 691 VAL C CA 1
ATOM 3712 C C . VAL A 1 475 ? 36.810 28.757 -6.436 1.00 21.99 691 VAL C C 1
ATOM 3713 O O . VAL A 1 475 ? 37.643 29.647 -6.097 1.00 22.48 691 VAL C O 1
ATOM 3717 N N . VAL A 1 476 ? 35.481 28.962 -6.363 1.00 18.69 692 VAL C N 1
ATOM 3718 C CA . VAL A 1 476 ? 35.047 30.230 -5.783 1.00 21.00 692 VAL C CA 1
ATOM 3719 C C . VAL A 1 476 ? 34.252 30.021 -4.485 1.00 19.83 692 VAL C C 1
ATOM 3720 O O . VAL A 1 476 ? 34.138 30.931 -3.679 1.00 18.61 692 VAL C O 1
ATOM 3724 N N . GLY A 1 477 ? 33.761 28.819 -4.288 1.00 16.98 693 GLY C N 1
ATOM 3725 C CA . GLY A 1 477 ? 32.977 28.573 -3.076 1.00 17.65 693 GLY C CA 1
ATOM 3726 C C . GLY A 1 477 ? 32.683 27.094 -2.906 1.00 20.62 693 GLY C C 1
ATOM 3727 O O . GLY A 1 477 ? 32.919 26.295 -3.800 1.00 18.58 693 GLY C O 1
ATOM 3728 N N . GLY A 1 478 ? 32.190 26.703 -1.738 1.00 17.18 694 GLY C N 1
ATOM 3729 C CA . GLY A 1 478 ? 31.860 25.282 -1.519 1.00 15.85 694 GLY C CA 1
ATOM 3730 C C . GLY A 1 478 ? 32.313 24.890 -0.140 1.00 17.48 694 GLY C C 1
ATOM 3731 O O . GLY A 1 478 ? 32.327 25.718 0.771 1.00 15.98 694 GLY C O 1
ATOM 3732 N N . THR A 1 479 ? 32.571 23.608 0.032 1.00 15.86 695 THR C N 1
ATOM 3733 C CA . THR A 1 479 ? 33.058 23.094 1.309 1.00 13.88 695 THR C CA 1
ATOM 3734 C C . THR A 1 479 ? 34.128 24.053 1.841 1.00 16.94 695 THR C C 1
ATOM 3735 O O . THR A 1 479 ? 35.007 24.503 1.097 1.00 16.44 695 THR C O 1
ATOM 3739 N N . SER A 1 480 ? 34.042 24.350 3.126 1.00 16.14 696 SER C N 1
ATOM 3740 C CA . SER A 1 480 ? 34.693 25.545 3.683 1.00 13.64 696 SER C CA 1
ATOM 3741 C C . SER A 1 480 ? 35.197 25.154 5.077 1.00 12.73 696 SER C C 1
ATOM 3742 O O . SER A 1 480 ? 36.236 24.518 5.157 1.00 15.83 696 SER C O 1
ATOM 3745 N N . TYR A 1 481 ? 34.412 25.454 6.114 1.00 15.56 697 TYR C N 1
ATOM 3746 C CA . TYR A 1 481 ? 34.730 24.911 7.431 1.00 16.42 697 TYR C CA 1
ATOM 3747 C C . TYR A 1 481 ? 34.082 23.536 7.574 1.00 15.41 697 TYR C C 1
ATOM 3748 O O . TYR A 1 481 ? 32.869 23.455 7.403 1.00 16.06 697 TYR C O 1
ATOM 3757 N N . ILE A 1 482 ? 34.891 22.509 7.782 1.00 16.59 698 ILE C N 1
ATOM 3758 C CA . ILE A 1 482 ? 34.398 21.138 8.013 1.00 16.19 698 ILE C CA 1
ATOM 3759 C C . ILE A 1 482 ? 34.596 20.789 9.464 1.00 19.78 698 ILE C C 1
ATOM 3760 O O . ILE A 1 482 ? 35.701 20.925 9.957 1.00 19.49 698 ILE C O 1
ATOM 3765 N N . GLN A 1 483 ? 33.553 20.276 10.129 1.00 17.10 699 GLN C N 1
ATOM 3766 C CA . GLN A 1 483 ? 33.693 19.832 11.488 1.00 17.32 699 GLN C CA 1
ATOM 3767 C C . GLN A 1 483 ? 32.854 18.571 11.709 1.00 17.82 699 GLN C C 1
ATOM 3768 O O . GLN A 1 483 ? 31.673 18.546 11.408 1.00 18.69 699 GLN C O 1
ATOM 3774 N N . LEU A 1 484 ? 33.494 17.534 12.239 1.00 19.92 700 LEU C N 1
ATOM 3775 C CA . LEU A 1 484 ? 32.831 16.294 12.592 1.00 18.33 700 LEU C CA 1
ATOM 3776 C C . LEU A 1 484 ? 33.105 16.069 14.049 1.00 22.98 700 LEU C C 1
ATOM 3777 O O . LEU A 1 484 ? 34.258 15.976 14.456 1.00 20.74 700 LEU C O 1
ATOM 3782 N N . VAL A 1 485 ? 32.050 16.042 14.862 1.00 18.70 701 VAL C N 1
ATOM 3783 C CA . VAL A 1 485 ? 32.223 15.988 16.298 1.00 19.47 701 VAL C CA 1
ATOM 3784 C C . VAL A 1 485 ? 31.590 14.728 16.887 1.00 24.32 701 VAL C C 1
ATOM 3785 O O . VAL A 1 485 ? 30.435 14.406 16.572 1.00 22.88 701 VAL C O 1
ATOM 3789 N N . THR A 1 486 ? 32.315 14.044 17.791 1.00 21.77 702 THR C N 1
ATOM 3790 C CA . THR A 1 486 ? 31.763 13.000 18.614 1.00 23.31 702 THR C CA 1
ATOM 3791 C C . THR 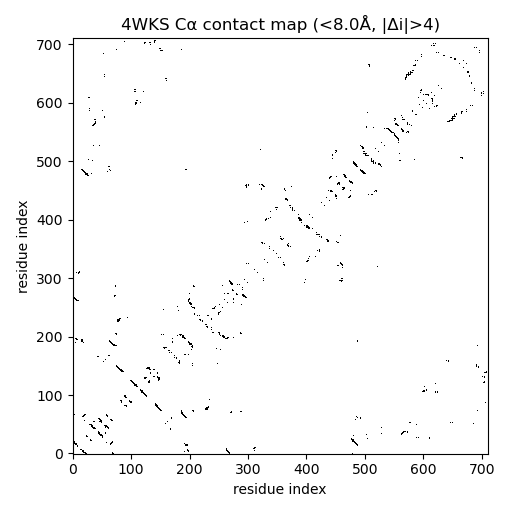A 1 486 ? 32.081 13.282 20.066 1.00 24.06 702 THR C C 1
ATOM 3792 O O . THR A 1 486 ? 32.842 14.220 20.383 1.00 23.34 702 THR C O 1
ATOM 3796 N N . PHE A 1 487 ? 31.499 12.480 20.953 1.00 25.61 703 PHE C N 1
ATOM 3797 C CA . PHE A 1 487 ? 31.587 12.767 22.403 1.00 26.55 703 PHE C CA 1
ATOM 3798 C C . PHE A 1 487 ? 32.102 11.601 23.214 1.00 28.98 703 PHE C C 1
ATOM 3799 O O . PHE A 1 487 ? 31.375 11.042 24.025 1.00 33.41 703 PHE C O 1
ATOM 3807 N N . PRO A 1 488 ? 33.378 11.257 23.010 1.00 31.81 704 PRO C N 1
ATOM 3808 C CA . PRO A 1 488 ? 33.882 10.158 23.855 1.00 37.27 704 PRO C CA 1
ATOM 3809 C C . PRO A 1 488 ? 34.046 10.620 25.302 1.00 39.49 704 PRO C C 1
ATOM 3810 O O . PRO A 1 488 ? 33.925 11.804 25.610 1.00 34.27 704 PRO C O 1
ATOM 3814 N N . GLU A 1 489 ? 34.343 9.697 26.208 1.00 43.30 705 GLU C N 1
ATOM 3815 C CA . GLU A 1 489 ? 34.233 10.034 27.618 1.00 48.11 705 GLU C CA 1
ATOM 3816 C C . GLU A 1 489 ? 35.134 11.201 28.078 1.00 45.13 705 GLU C C 1
ATOM 3817 O O . GLU A 1 489 ? 34.736 11.993 28.944 1.00 42.08 705 GLU C O 1
ATOM 3823 N N . GLU A 1 490 ? 36.326 11.333 27.515 1.00 38.31 706 GLU C N 1
ATOM 3824 C CA . GLU A 1 490 ? 37.243 12.380 27.995 1.00 47.85 706 GLU C CA 1
ATOM 3825 C C . GLU A 1 490 ? 36.820 13.814 27.596 1.00 52.03 706 GLU C C 1
ATOM 3826 O O . GLU A 1 490 ? 37.158 14.782 28.286 1.00 46.77 706 GLU C O 1
ATOM 3832 N N . GLY A 1 491 ? 36.068 13.956 26.503 1.00 43.42 707 GLY C N 1
ATOM 3833 C CA . GLY A 1 491 ? 35.660 15.285 26.055 1.00 40.15 707 GLY C CA 1
ATOM 3834 C C . GLY A 1 491 ? 35.371 15.237 24.586 1.00 32.65 707 GLY C C 1
ATOM 3835 O O . GLY A 1 491 ? 35.635 14.193 23.937 1.00 30.91 707 GLY C O 1
ATOM 3836 N N . PRO A 1 492 ? 34.863 16.357 24.005 1.00 27.31 708 PRO C N 1
ATOM 3837 C CA . PRO A 1 492 ? 34.504 16.280 22.594 1.00 23.16 708 PRO C CA 1
ATOM 3838 C C . PRO A 1 492 ? 35.684 16.006 21.677 1.00 27.71 708 PRO C C 1
ATOM 3839 O O . PRO A 1 492 ? 36.761 16.536 21.876 1.00 27.39 708 PRO C O 1
ATOM 3843 N N . LYS A 1 493 ? 35.460 15.167 20.681 1.00 22.42 709 LYS C N 1
ATOM 3844 C CA . LYS A 1 493 ? 36.488 14.873 19.692 1.00 24.37 709 LYS C CA 1
ATOM 3845 C C . LYS A 1 493 ? 36.025 15.470 18.396 1.00 26.85 709 LYS C C 1
ATOM 3846 O O . LYS A 1 493 ? 35.027 15.021 17.812 1.00 26.39 709 LYS C O 1
ATOM 3852 N N . ALA A 1 494 ? 36.702 16.518 17.968 1.00 22.77 710 ALA C N 1
ATOM 3853 C CA . ALA A 1 494 ? 36.303 17.220 16.735 1.00 19.90 710 ALA C CA 1
ATOM 3854 C C . ALA A 1 494 ? 37.400 17.089 15.688 1.00 23.37 710 ALA C C 1
ATOM 3855 O O . ALA A 1 494 ? 38.623 17.169 15.993 1.00 23.54 710 ALA C O 1
ATOM 3857 N N . ARG A 1 495 ? 36.984 16.795 14.479 1.00 19.49 711 ARG C N 1
ATOM 3858 C CA . ARG A 1 495 ? 37.899 16.557 13.363 1.00 19.82 711 ARG C CA 1
ATOM 3859 C C . ARG A 1 495 ? 37.441 17.366 12.151 1.00 24.06 711 ARG C C 1
ATOM 3860 O O . ARG A 1 495 ? 36.237 17.519 11.935 1.00 22.92 711 ARG C O 1
ATOM 3868 N N . GLY A 1 496 ? 38.396 17.889 11.377 1.00 20.44 712 GLY C N 1
ATOM 3869 C CA . GLY A 1 496 ? 38.013 18.631 10.186 1.00 19.91 712 GLY C CA 1
ATOM 3870 C C . GLY A 1 496 ? 39.117 19.509 9.614 1.00 19.12 712 GLY C C 1
ATOM 3871 O O . GLY A 1 496 ? 40.289 19.156 9.764 1.00 18.48 712 GLY C O 1
ATOM 3872 N N . LEU A 1 497 ? 38.731 20.598 8.943 1.00 19.84 713 LEU C N 1
ATOM 3873 C CA . LEU A 1 497 ? 39.640 21.438 8.174 1.00 19.04 713 LEU C CA 1
ATOM 3874 C C . LEU A 1 497 ? 38.913 22.742 7.863 1.00 17.76 713 LEU C C 1
ATOM 3875 O O . LEU A 1 497 ? 37.668 22.777 7.848 1.00 17.51 713 LEU C O 1
ATOM 3880 N N . LEU A 1 498 ? 39.701 23.775 7.577 1.00 18.09 714 LEU C N 1
ATOM 3881 C CA . LEU A 1 498 ? 39.177 25.001 6.998 1.00 16.90 714 LEU C CA 1
ATOM 3882 C C . LEU A 1 498 ? 39.806 24.959 5.606 1.00 15.37 714 LEU C C 1
ATOM 3883 O O . LEU A 1 498 ? 41.000 25.164 5.451 1.00 15.29 714 LEU C O 1
ATOM 3888 N N . ALA A 1 499 ? 38.998 24.627 4.583 1.00 15.29 715 ALA C N 1
ATOM 3889 C CA . ALA A 1 499 ? 39.562 24.201 3.300 1.00 15.82 715 ALA C CA 1
ATOM 3890 C C . ALA A 1 499 ? 40.477 25.230 2.654 1.00 17.27 715 ALA C C 1
ATOM 3891 O O . ALA A 1 499 ? 41.457 24.856 1.983 1.00 19.14 715 ALA C O 1
ATOM 3893 N N . PHE A 1 500 ? 40.125 26.518 2.833 1.00 15.61 716 PHE C N 1
ATOM 3894 C CA . PHE A 1 500 ? 40.899 27.574 2.163 1.00 14.58 716 PHE C CA 1
ATOM 3895 C C . PHE A 1 500 ? 41.982 28.184 3.076 1.00 16.05 716 PHE C C 1
ATOM 3896 O O . PHE A 1 500 ? 42.678 29.144 2.655 1.00 16.14 716 PHE C O 1
ATOM 3904 N N . SER A 1 501 ? 42.096 27.629 4.279 1.00 15.51 717 SER C N 1
ATOM 3905 C CA . SER A 1 501 ? 43.173 28.024 5.302 1.00 16.45 717 SER C CA 1
ATOM 3906 C C . SER A 1 501 ? 42.769 29.330 6.043 1.00 14.78 717 SER C C 1
ATOM 3907 O O . SER A 1 501 ? 41.871 30.132 5.611 1.00 16.24 717 SER C O 1
ATOM 3910 N N . GLN A 1 502 ? 43.372 29.556 7.209 1.00 15.20 718 GLN C N 1
ATOM 3911 C CA . GLN A 1 502 ? 42.950 30.637 8.064 1.00 14.66 718 GLN C CA 1
ATOM 3912 C C . GLN A 1 502 ? 43.081 31.991 7.445 1.00 15.03 718 GLN C C 1
ATOM 3913 O O . GLN A 1 502 ? 42.267 32.881 7.694 1.00 14.73 718 GLN C O 1
ATOM 3919 N N . SER A 1 503 ? 44.164 32.203 6.722 1.00 15.19 719 SER C N 1
ATOM 3920 C CA . SER A 1 503 ? 44.466 33.552 6.245 1.00 15.44 719 SER C CA 1
ATOM 3921 C C . SER A 1 503 ? 44.287 33.733 4.744 1.00 15.86 719 SER C C 1
ATOM 3922 O O . SER A 1 503 ? 44.783 32.915 3.964 1.00 17.48 719 SER C O 1
ATOM 3925 N N . SER A 1 504 ? 43.667 34.848 4.395 1.00 15.89 720 SER C N 1
ATOM 3926 C CA . SER A 1 504 ? 43.548 35.263 3.000 1.00 16.43 720 SER C CA 1
ATOM 3927 C C . SER A 1 504 ? 44.754 36.062 2.451 1.00 17.54 720 SER C C 1
ATOM 3928 O O . SER A 1 504 ? 44.775 36.475 1.282 1.00 18.22 720 SER C O 1
ATOM 3931 N N . ASP A 1 505 ? 45.771 36.252 3.314 1.00 17.83 721 ASP C N 1
ATOM 3932 C CA . ASP A 1 505 ? 46.917 37.070 2.916 1.00 19.01 721 ASP C CA 1
ATOM 3933 C C . ASP A 1 505 ? 48.104 36.179 2.480 1.00 19.64 721 ASP C C 1
ATOM 3934 O O . ASP A 1 505 ? 48.490 35.308 3.209 1.00 19.30 721 ASP C O 1
ATOM 3939 N N . PRO A 1 5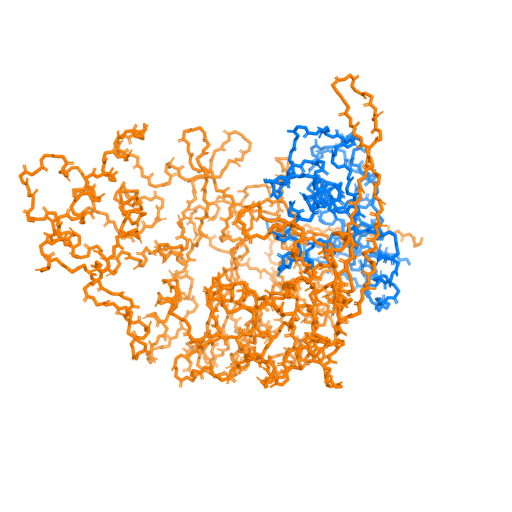06 ? 48.596 36.371 1.263 1.00 20.66 722 PRO C N 1
ATOM 3940 C CA . PRO A 1 506 ? 49.707 35.542 0.756 1.00 21.50 722 PRO C CA 1
ATOM 3941 C C . PRO A 1 506 ? 50.915 35.602 1.615 1.00 25.77 722 PRO C C 1
ATOM 3942 O O . PRO A 1 506 ? 51.744 34.684 1.516 1.00 22.63 722 PRO C O 1
ATOM 3946 N N . ARG A 1 507 ? 51.034 36.641 2.427 1.00 22.17 723 ARG C N 1
ATOM 3947 C CA . ARG A 1 507 ? 52.249 36.710 3.294 1.00 22.88 723 ARG C CA 1
ATOM 3948 C C . ARG A 1 507 ? 52.159 35.782 4.483 1.00 21.97 723 ARG C C 1
ATOM 3949 O O . ARG A 1 507 ? 53.155 35.567 5.191 1.00 24.49 723 ARG C O 1
ATOM 3957 N N . SER A 1 508 ? 50.993 35.293 4.806 1.00 20.66 724 SER C N 1
ATOM 3958 C CA . SER A 1 508 ? 50.818 34.537 6.046 1.00 19.89 724 SER C CA 1
ATOM 3959 C C . SER A 1 508 ? 51.325 33.085 5.944 1.00 20.06 724 SER C C 1
ATOM 3960 O O . SER A 1 508 ? 51.217 32.419 4.903 1.00 20.21 724 SER C O 1
ATOM 3963 N N . PRO A 1 509 ? 51.902 32.565 7.029 1.00 20.71 725 PRO C N 1
ATOM 3964 C CA . PRO A 1 509 ? 52.224 31.123 7.093 1.00 20.36 725 PRO C CA 1
ATOM 3965 C C . PRO A 1 509 ? 50.987 30.243 7.007 1.00 19.25 725 PRO C C 1
ATOM 3966 O O . PRO A 1 509 ? 51.162 29.021 6.845 1.00 21.08 725 PRO C O 1
ATOM 3970 N N . HIS A 1 510 ? 49.827 30.847 7.135 1.00 18.27 726 HIS C N 1
ATOM 3971 C CA . HIS A 1 510 ? 48.551 30.088 7.153 1.00 17.28 726 HIS C CA 1
ATOM 3972 C C . HIS A 1 510 ? 47.648 30.421 6.005 1.00 16.89 726 HIS C C 1
ATOM 3973 O O . HIS A 1 510 ? 46.416 30.332 6.116 1.00 16.06 726 HIS C O 1
ATOM 3980 N N . TYR A 1 511 ? 48.304 30.700 4.867 1.00 17.67 727 TYR C N 1
ATOM 3981 C CA . TYR A 1 511 ? 47.631 31.054 3.626 1.00 17.61 727 TYR C CA 1
ATOM 3982 C C . TYR A 1 511 ? 47.184 29.819 2.828 1.00 17.47 727 TYR C C 1
ATOM 3983 O O . TYR A 1 511 ? 46.201 29.847 2.092 1.00 17.07 727 TYR C O 1
ATOM 3992 N N . ARG A 1 512 ? 47.937 28.745 2.924 1.00 17.95 728 ARG C N 1
ATOM 3993 C CA . ARG A 1 512 ? 47.630 27.565 2.082 1.00 18.06 728 ARG C CA 1
ATOM 3994 C C . ARG A 1 512 ? 47.860 26.219 2.788 1.00 19.25 728 ARG C C 1
ATOM 3995 O O . ARG A 1 512 ? 47.819 25.175 2.143 1.00 21.09 728 ARG C O 1
ATOM 4003 N N . ASP A 1 513 ? 48.184 26.245 4.087 1.00 17.97 729 ASP C N 1
ATOM 4004 C CA . ASP A 1 513 ? 48.580 25.015 4.755 1.00 23.01 729 ASP C CA 1
ATOM 4005 C C . ASP A 1 513 ? 47.388 24.009 4.865 1.00 20.87 729 ASP C C 1
ATOM 4006 O O . ASP A 1 513 ? 47.594 22.799 4.597 1.00 23.63 729 ASP C O 1
ATOM 4011 N N . GLN A 1 514 ? 46.193 24.474 5.197 1.00 19.86 730 GLN C N 1
ATOM 4012 C CA . GLN A 1 514 ? 45.069 23.530 5.225 1.00 19.28 730 GLN C CA 1
ATOM 4013 C C . GLN A 1 514 ? 44.523 23.228 3.836 1.00 21.99 730 GLN C C 1
ATOM 4014 O O . GLN A 1 514 ? 43.837 22.246 3.617 1.00 20.72 730 GLN C O 1
ATOM 4020 N N . THR A 1 515 ? 44.823 24.088 2.894 1.00 19.08 731 THR C N 1
ATOM 4021 C CA . THR A 1 515 ? 44.388 23.839 1.522 1.00 19.49 731 THR C CA 1
ATOM 4022 C C . THR A 1 515 ? 45.166 22.672 0.904 1.00 21.40 731 THR C C 1
ATOM 4023 O O . THR A 1 515 ? 44.588 21.879 0.142 1.00 21.27 731 THR C O 1
ATOM 4027 N N . GLU A 1 516 ? 46.482 22.587 1.175 1.00 20.22 732 GLU C N 1
ATOM 4028 C CA . GLU A 1 516 ? 47.230 21.401 0.817 1.00 22.16 732 GLU C CA 1
ATOM 4029 C C . GLU A 1 516 ? 46.565 20.123 1.440 1.00 22.04 732 GLU C C 1
ATOM 4030 O O . GLU A 1 516 ? 46.453 19.103 0.769 1.00 23.54 732 GLU C O 1
ATOM 4036 N N . LEU A 1 517 ? 46.183 20.196 2.719 1.00 22.15 733 LEU C N 1
ATOM 4037 C CA . LEU A 1 517 ? 45.506 19.068 3.404 1.00 23.41 733 LEU C CA 1
ATOM 4038 C C . LEU A 1 517 ? 44.136 18.756 2.791 1.00 23.90 733 LEU C C 1
ATOM 4039 O O . LEU A 1 517 ? 43.742 17.613 2.685 1.00 21.29 733 LEU C O 1
ATOM 4044 N N . PHE A 1 518 ? 43.405 19.795 2.411 1.00 19.66 734 PHE C N 1
ATOM 4045 C CA . PHE A 1 518 ? 42.130 19.603 1.783 1.00 21.68 734 PHE C CA 1
ATOM 4046 C C . PHE A 1 518 ? 42.282 18.923 0.429 1.00 22.03 734 PHE C C 1
ATOM 4047 O O . PHE A 1 518 ? 41.524 18.026 0.082 1.00 24.40 734 PHE C O 1
ATOM 4055 N N . SER A 1 519 ? 43.302 19.303 -0.314 1.00 20.58 735 SER C N 1
ATOM 4056 C CA . SER A 1 519 ? 43.562 18.689 -1.598 1.00 22.53 735 SER C CA 1
ATOM 4057 C C . SER A 1 519 ? 43.719 17.177 -1.418 1.00 27.26 735 SER C C 1
ATOM 4058 O O . SER A 1 519 ? 43.183 16.403 -2.213 1.00 25.55 735 SER C O 1
ATOM 4061 N N . ARG A 1 520 ? 44.442 16.787 -0.359 1.00 23.05 736 ARG C N 1
ATOM 4062 C CA . ARG A 1 520 ? 44.752 15.389 -0.076 1.00 21.65 736 ARG C CA 1
ATOM 4063 C C . ARG A 1 520 ? 43.652 14.708 0.770 1.00 23.69 736 ARG C C 1
ATOM 4064 O O . ARG A 1 520 ? 43.761 13.515 1.073 1.00 27.19 736 ARG C O 1
ATOM 4072 N N . GLN A 1 521 ? 42.631 15.478 1.083 1.00 23.46 737 GLN C N 1
ATOM 4073 C CA . GLN A 1 521 ? 41.483 15.101 1.960 1.00 28.36 737 GLN C CA 1
ATOM 4074 C C . GLN A 1 521 ? 41.929 14.532 3.328 1.00 27.85 737 GLN C C 1
ATOM 4075 O O . GLN A 1 521 ? 41.440 13.505 3.805 1.00 27.32 737 GLN C O 1
ATOM 4081 N N . GLN A 1 522 ? 42.877 15.210 3.957 1.00 23.98 738 GLN C N 1
ATOM 4082 C CA . GLN A 1 522 ? 43.457 14.728 5.220 1.00 21.33 738 GLN C CA 1
ATOM 4083 C C . GLN A 1 522 ? 42.982 15.648 6.372 1.00 24.15 738 GLN C C 1
ATOM 4084 O O . GLN A 1 522 ? 43.572 16.690 6.642 1.00 25.08 738 GLN C O 1
ATOM 4090 N N . TRP A 1 523 ? 41.857 15.287 6.989 1.00 22.17 739 TRP C N 1
ATOM 4091 C CA . TRP A 1 523 ? 41.264 16.102 8.054 1.00 19.52 739 TRP C CA 1
ATOM 4092 C C . TRP A 1 523 ? 42.137 15.962 9.311 1.00 19.59 739 TRP C C 1
ATOM 4093 O O . TRP A 1 523 ? 42.902 15.006 9.454 1.00 24.77 739 TRP C O 1
ATOM 4104 N N . GLN A 1 524 ? 41.948 16.894 10.235 1.00 21.51 740 GLN C N 1
ATOM 4105 C CA . GLN A 1 524 ? 42.837 16.963 11.397 1.00 20.79 740 GLN C CA 1
ATOM 4106 C C . GLN A 1 524 ? 42.049 17.173 12.668 1.00 21.29 740 GLN C C 1
ATOM 4107 O O . GLN A 1 524 ? 40.883 17.606 12.642 1.00 21.77 740 GLN C O 1
ATOM 4113 N N . THR A 1 525 ? 42.726 16.947 13.786 1.00 21.24 741 THR C N 1
ATOM 4114 C CA . THR A 1 525 ? 42.086 17.229 15.091 1.00 25.35 741 THR C CA 1
ATOM 4115 C C . THR A 1 525 ? 41.881 18.721 15.260 1.00 30.38 741 THR C C 1
ATOM 4116 O O . THR A 1 525 ? 42.712 19.547 14.805 1.00 33.62 741 THR C O 1
ATOM 4120 N N . LEU A 1 526 ? 40.731 19.080 15.844 1.00 21.77 742 LEU C N 1
ATOM 4121 C CA . LEU A 1 526 ? 40.418 20.447 16.295 1.00 24.43 742 LEU C CA 1
ATOM 4122 C C . LEU A 1 526 ? 40.581 20.438 17.811 1.00 27.95 742 LEU C C 1
ATOM 4123 O O . LEU A 1 526 ? 39.638 20.007 18.497 1.00 29.75 742 LEU C O 1
ATOM 4128 N N . PRO A 1 527 ? 41.779 20.839 18.347 1.00 22.32 743 PRO C N 1
ATOM 4129 C CA . PRO A 1 527 ? 42.081 20.752 19.788 1.00 24.39 743 PRO C CA 1
ATOM 4130 C C . PRO A 1 527 ? 41.272 21.705 20.614 1.00 23.22 743 PRO C C 1
ATOM 4131 O O . PRO A 1 527 ? 41.252 22.890 20.315 1.00 22.72 743 PRO C O 1
ATOM 4135 N N . PHE A 1 528 ? 40.604 21.178 21.647 1.00 21.63 744 PHE C N 1
ATOM 4136 C CA . PHE A 1 528 ? 39.638 21.966 22.434 1.00 21.15 744 PHE C CA 1
ATOM 4137 C C . PHE A 1 528 ? 40.006 21.976 23.910 1.00 23.57 744 PHE C C 1
ATOM 4138 O O . PHE A 1 528 ? 39.921 23.014 24.603 1.00 22.96 744 PHE C O 1
ATOM 4146 N N . SER A 1 529 ? 40.397 20.818 24.452 1.00 23.36 745 SER C N 1
ATOM 4147 C CA . SER A 1 529 ? 40.776 20.802 25.868 1.00 28.10 745 SER C CA 1
ATOM 4148 C C . SER A 1 529 ? 42.162 21.403 26.073 1.00 30.24 745 SER C C 1
ATOM 4149 O O . SER A 1 529 ? 42.989 21.431 25.137 1.00 28.21 745 SER C O 1
ATOM 4152 N N . ASP A 1 530 ? 42.400 21.903 27.289 1.00 28.52 746 ASP C N 1
ATOM 4153 C CA . ASP A 1 530 ? 43.698 22.459 27.636 1.00 30.28 746 ASP C CA 1
ATOM 4154 C C . ASP A 1 530 ? 44.768 21.383 27.374 1.00 31.29 746 ASP C C 1
ATOM 4155 O O . ASP A 1 530 ? 45.862 21.701 26.942 1.00 37.98 746 ASP C O 1
ATOM 4160 N N . ARG A 1 531 ? 44.416 20.121 27.606 1.00 32.26 747 ARG C N 1
ATOM 4161 C CA . ARG A 1 531 ? 45.324 18.985 27.352 1.00 38.41 747 ARG C CA 1
ATOM 4162 C C . ARG A 1 531 ? 45.679 18.850 25.855 1.00 35.81 747 ARG C C 1
ATOM 4163 O O . ARG A 1 531 ? 46.861 18.625 25.514 1.00 38.13 747 ARG C O 1
ATOM 4171 N N . GLN A 1 532 ? 44.652 18.907 24.995 1.00 31.94 748 GLN C N 1
ATOM 4172 C CA . GLN A 1 532 ? 44.841 18.833 23.530 1.00 30.24 748 GLN C CA 1
ATOM 4173 C C . GLN A 1 532 ? 45.667 20.040 23.056 1.00 34.74 748 GLN C C 1
ATOM 4174 O O . GLN A 1 532 ? 46.557 19.875 22.211 1.00 36.65 748 GLN C O 1
ATOM 4180 N N . ILE A 1 533 ? 45.370 21.243 23.573 1.00 26.75 749 ILE C N 1
ATOM 4181 C CA . ILE A 1 533 ? 46.057 22.480 23.173 1.00 26.78 749 ILE C CA 1
ATOM 4182 C C . ILE A 1 533 ? 47.529 22.448 23.575 1.00 31.81 749 ILE C C 1
ATOM 4183 O O . ILE A 1 533 ? 48.431 22.780 22.814 1.00 27.92 749 ILE C O 1
ATOM 4188 N N . ASP A 1 534 ? 47.768 22.042 24.805 1.00 32.03 750 ASP C N 1
ATOM 4189 C CA . ASP A 1 534 ? 49.140 21.845 25.232 1.00 34.87 750 ASP C CA 1
ATOM 4190 C C . ASP A 1 534 ? 49.890 20.714 24.566 1.00 33.52 750 ASP C C 1
ATOM 4191 O O . ASP A 1 534 ? 51.109 20.723 24.519 1.00 42.57 750 ASP C O 1
ATOM 4196 N N . ALA A 1 535 ? 49.213 19.723 23.998 1.00 38.96 751 ALA C N 1
ATOM 4197 C CA . ALA A 1 535 ? 49.987 18.654 23.374 1.00 46.39 751 ALA C CA 1
ATOM 4198 C C . ALA A 1 535 ? 50.531 19.084 21.998 1.00 49.21 751 ALA C C 1
ATOM 4199 O O . ALA A 1 535 ? 51.326 18.350 21.393 1.00 41.79 751 ALA C O 1
ATOM 4201 N N . ASP A 1 536 ? 50.068 20.232 21.483 1.00 35.38 752 ASP C N 1
ATOM 4202 C CA . ASP A 1 536 ? 50.499 20.718 20.147 1.00 30.37 752 ASP C CA 1
ATOM 4203 C C . ASP A 1 536 ? 51.905 21.254 20.086 1.00 29.28 752 ASP C C 1
ATOM 4204 O O . ASP A 1 536 ? 52.223 22.263 20.726 1.00 32.16 752 ASP C O 1
ATOM 4209 N N . PRO A 1 537 ? 52.793 20.598 19.294 1.00 37.34 753 PRO C N 1
ATOM 4210 C CA . PRO A 1 537 ? 54.166 21.099 19.382 1.00 39.60 753 PRO C CA 1
ATOM 4211 C C . PRO A 1 537 ? 54.398 22.432 18.690 1.00 35.81 753 PRO C C 1
ATOM 4212 O O . PRO A 1 537 ? 55.468 23.000 18.910 1.00 40.00 753 PRO C O 1
ATOM 4216 N N . GLN A 1 538 ? 53.421 22.910 17.930 1.00 33.24 754 GLN C N 1
ATOM 4217 C CA . GLN A 1 538 ? 53.440 24.228 17.332 1.00 34.67 754 GLN C CA 1
ATOM 4218 C C . GLN A 1 538 ? 52.901 25.379 18.222 1.00 30.26 754 GLN C C 1
ATOM 4219 O O . GLN A 1 538 ? 52.768 26.504 17.778 1.00 32.12 754 GLN C O 1
ATOM 4225 N N . LEU A 1 539 ? 52.560 25.080 19.466 1.00 26.38 755 LEU C N 1
ATOM 4226 C CA . LEU A 1 539 ? 51.895 26.060 20.324 1.00 28.57 755 LEU C CA 1
ATOM 4227 C C . LEU A 1 539 ? 52.660 27.352 20.465 1.00 24.30 755 LEU C C 1
ATOM 4228 O O . LEU A 1 539 ? 53.882 27.319 20.747 1.00 28.56 755 LEU C O 1
ATOM 4233 N N . GLN A 1 540 ? 51.999 28.463 20.201 1.00 23.66 756 GLN C N 1
ATOM 4234 C CA . GLN A 1 540 ? 52.522 29.838 20.419 1.00 24.13 756 GLN C CA 1
ATOM 4235 C C . GLN A 1 540 ? 51.548 30.519 21.400 1.00 24.90 756 GLN C C 1
ATOM 4236 O O . GLN A 1 540 ? 50.316 30.250 21.349 1.00 24.56 756 GLN C O 1
ATOM 4242 N N . ARG A 1 541 ? 52.101 31.344 22.277 1.00 22.79 757 ARG C N 1
ATOM 4243 C CA . ARG A 1 541 ? 51.229 32.050 23.225 1.00 23.54 757 ARG C CA 1
ATOM 4244 C C . ARG A 1 541 ? 51.607 33.531 23.208 1.00 24.83 757 ARG C C 1
ATOM 4245 O O . ARG A 1 541 ? 52.792 33.917 23.117 1.00 26.23 757 ARG C O 1
ATOM 4253 N N . LEU A 1 542 ? 50.606 34.377 23.328 1.00 21.86 758 LEU C N 1
ATOM 4254 C CA . LEU A 1 542 ? 50.810 35.808 23.505 1.00 21.94 758 LEU C CA 1
ATOM 4255 C C . LEU A 1 542 ? 49.731 36.361 24.447 1.00 21.25 758 LEU C C 1
ATOM 4256 O O . LEU A 1 542 ? 48.518 36.082 24.236 1.00 22.51 758 LEU C O 1
ATOM 4261 N N . SER A 1 543 ? 50.115 37.224 25.368 1.00 22.07 759 SER C N 1
ATOM 4262 C CA . SER A 1 543 ? 49.104 37.888 26.199 1.00 22.17 759 SER C CA 1
ATOM 4263 C C . SER A 1 543 ? 49.171 39.344 25.851 1.00 24.57 759 SER C C 1
ATOM 4264 O O . SER A 1 543 ? 50.266 39.887 25.715 1.00 27.43 759 SER C O 1
ATOM 4267 N N . ILE A 1 544 ? 48.026 40.010 25.670 1.00 22.03 760 ILE C N 1
ATOM 4268 C CA . ILE A 1 544 ? 48.022 41.432 25.335 1.00 22.40 760 ILE C CA 1
ATOM 4269 C C . ILE A 1 544 ? 47.091 42.247 26.224 1.00 23.30 760 ILE C C 1
ATOM 4270 O O . ILE A 1 544 ? 46.076 41.731 26.686 1.00 22.66 760 ILE C O 1
ATOM 4275 N N . ARG A 1 545 ? 47.393 43.517 26.440 1.00 23.75 761 ARG C N 1
ATOM 4276 C CA . ARG A 1 545 ? 46.493 44.344 27.200 1.00 24.38 761 ARG C CA 1
ATOM 4277 C C . ARG A 1 545 ? 46.639 45.813 26.793 1.00 25.07 761 ARG C C 1
ATOM 4278 O O . ARG A 1 545 ? 47.690 46.239 26.309 1.00 26.30 761 ARG C O 1
ATOM 4286 N N . GLU A 1 546 ? 45.596 46.596 27.049 1.00 25.51 762 GLU C N 1
ATOM 4287 C CA . GLU A 1 546 ? 45.703 48.046 26.950 1.00 33.13 762 GLU C CA 1
ATOM 4288 C C . GLU A 1 546 ? 44.618 48.694 27.815 1.00 34.33 762 GLU C C 1
ATOM 4289 O O . GLU A 1 546 ? 43.570 48.122 28.152 1.00 33.60 762 GLU C O 1
ATOM 4295 N N . ALA A 1 547 ? 44.749 49.969 28.158 1.00 37.70 763 ALA C N 1
ATOM 4296 C CA . ALA A 1 547 ? 43.699 50.672 28.918 1.00 39.99 763 ALA C CA 1
ATOM 4297 C C . ALA A 1 547 ? 42.457 50.921 28.067 1.00 47.57 763 ALA C C 1
ATOM 4298 O O . ALA A 1 547 ? 42.565 51.059 26.839 1.00 44.22 763 ALA C O 1
ATOM 4300 N N . ALA A 1 548 ? 41.280 50.984 28.696 1.00 42.97 764 ALA C N 1
ATOM 4301 C CA . ALA A 1 548 ? 40.045 51.197 27.918 1.00 56.79 764 ALA C CA 1
ATOM 4302 C C . ALA A 1 548 ? 39.744 52.679 27.710 1.00 61.30 764 ALA C C 1
ATOM 4303 O O . ALA A 1 548 ? 40.565 53.428 27.171 1.00 65.23 764 ALA C O 1
ATOM 4305 N N . GLY B 2 3 ? 41.041 47.394 32.338 1.00 56.24 30 GLY A N 1
ATOM 4306 C CA . GLY B 2 3 ? 41.057 47.648 30.905 1.00 44.38 30 GLY A CA 1
ATOM 4307 C C . GLY B 2 3 ? 40.658 46.458 30.067 1.00 45.60 30 GLY A C 1
ATOM 4308 O O . GLY B 2 3 ? 39.738 45.725 30.435 1.00 39.84 30 GLY A O 1
ATOM 4309 N N . LEU B 2 4 ? 41.319 46.301 28.907 1.00 26.11 31 LEU A N 1
ATOM 4310 C CA . LEU B 2 4 ? 41.163 45.172 28.043 1.00 20.60 31 LEU A CA 1
ATOM 4311 C C . LEU B 2 4 ? 42.385 44.236 28.083 1.00 22.75 31 LEU A C 1
ATOM 4312 O O . LEU B 2 4 ? 43.520 44.718 27.958 1.00 24.32 31 LEU A O 1
ATOM 4317 N N . ALA B 2 5 ? 42.154 42.942 28.150 1.00 20.63 32 ALA A N 1
ATOM 4318 C CA . ALA B 2 5 ? 43.270 42.011 28.225 1.00 19.32 32 ALA A CA 1
ATOM 4319 C C . ALA B 2 5 ? 42.819 40.685 27.729 1.00 18.90 32 ALA A C 1
ATOM 4320 O O . ALA B 2 5 ? 41.685 40.281 27.961 1.00 19.94 32 ALA A O 1
ATOM 4322 N N . ALA B 2 6 ? 43.714 39.981 27.051 1.00 18.63 33 ALA A N 1
ATOM 4323 C CA . ALA B 2 6 ? 43.381 38.631 26.516 1.00 17.42 33 ALA A CA 1
ATOM 4324 C C . ALA B 2 6 ? 44.625 37.799 26.534 1.00 21.89 33 ALA A C 1
ATOM 4325 O O . ALA B 2 6 ? 45.751 38.331 26.360 1.00 20.98 33 ALA A O 1
ATOM 4327 N N . ASP B 2 7 ? 44.421 36.494 26.696 1.00 18.24 34 ASP A N 1
ATOM 4328 C CA . ASP B 2 7 ? 45.490 35.535 26.563 1.00 19.59 34 ASP A CA 1
ATOM 4329 C C . ASP B 2 7 ? 45.208 34.761 25.311 1.00 21.93 34 ASP A C 1
ATOM 4330 O O . ASP B 2 7 ? 44.098 34.269 25.115 1.00 22.69 34 ASP A O 1
ATOM 4335 N N . ILE B 2 8 ? 46.150 34.717 24.377 1.00 18.26 35 ILE A N 1
ATOM 4336 C CA . ILE B 2 8 ? 45.896 33.987 23.142 1.00 16.74 35 ILE A CA 1
ATOM 4337 C C . ILE B 2 8 ? 46.900 32.824 22.971 1.00 19.02 35 ILE A C 1
ATOM 4338 O O . ILE B 2 8 ? 48.102 33.015 23.141 1.00 20.78 35 ILE A O 1
ATOM 4343 N N . ARG B 2 9 ? 46.406 31.642 22.640 1.00 18.09 36 ARG A N 1
ATOM 4344 C CA . ARG B 2 9 ? 47.283 30.525 22.293 1.00 19.21 36 ARG A CA 1
ATOM 4345 C C . ARG B 2 9 ? 46.941 30.186 20.819 1.00 22.17 36 ARG A C 1
ATOM 4346 O O . ARG B 2 9 ? 45.795 30.199 20.439 1.00 21.40 36 ARG A O 1
ATOM 4354 N N . TRP B 2 10 ? 47.957 29.961 19.967 1.00 19.27 37 TRP A N 1
ATOM 4355 C CA . TRP B 2 10 ? 47.649 29.464 18.640 1.00 17.83 37 TRP A CA 1
ATOM 4356 C C . TRP B 2 10 ? 48.128 28.018 18.555 1.00 19.83 37 TRP A C 1
ATOM 4357 O O . TRP B 2 10 ? 49.264 27.691 18.990 1.00 22.48 37 TRP A O 1
ATOM 4368 N N . THR B 2 11 ? 47.326 27.127 17.983 1.00 17.17 38 THR A N 1
ATOM 4369 C CA . THR B 2 11 ? 47.756 25.784 17.699 1.00 20.78 38 THR A CA 1
ATOM 4370 C C . THR B 2 11 ? 48.069 25.653 16.190 1.00 19.11 38 THR A C 1
ATOM 4371 O O . THR B 2 11 ? 48.063 26.669 15.463 1.00 21.08 38 THR A O 1
ATOM 4375 N N . ALA B 2 12 ? 48.376 24.446 15.729 1.00 20.98 39 ALA A N 1
ATOM 4376 C CA . ALA B 2 12 ? 48.664 24.219 14.303 1.00 23.57 39 ALA A CA 1
ATOM 4377 C C . ALA B 2 12 ? 47.665 24.892 13.361 1.00 22.15 39 ALA A C 1
ATOM 4378 O O . ALA B 2 12 ? 46.450 24.964 13.658 1.00 21.11 39 ALA A O 1
ATOM 4380 N N . TYR B 2 13 ? 48.183 25.383 12.243 1.00 22.45 40 TYR A N 1
ATOM 4381 C CA . TYR B 2 13 ? 47.397 26.006 11.176 1.00 19.55 40 TYR A CA 1
ATOM 4382 C C . TYR B 2 13 ? 46.901 27.394 11.569 1.00 21.47 40 TYR A C 1
ATOM 4383 O O . TYR B 2 13 ? 46.105 27.986 10.829 1.00 18.03 40 TYR A O 1
ATOM 4392 N N . GLY B 2 14 ? 47.403 27.927 12.680 1.00 20.63 41 GLY A N 1
ATOM 4393 C CA . GLY B 2 14 ? 47.108 29.290 13.044 1.00 18.44 41 GLY A CA 1
ATOM 4394 C C . GLY B 2 14 ? 45.733 29.468 13.663 1.00 16.63 41 GLY A C 1
ATOM 4395 O O . GLY B 2 14 ? 45.149 30.524 13.527 1.00 16.44 41 GLY A O 1
ATOM 4396 N N . VAL B 2 15 ? 45.275 28.440 14.370 1.00 17.85 42 VAL A N 1
ATOM 4397 C CA . VAL B 2 15 ? 43.933 28.533 15.031 1.00 16.67 42 VAL A CA 1
ATOM 4398 C C . VAL B 2 15 ? 44.099 29.185 16.403 1.00 19.32 42 VAL A C 1
ATOM 4399 O O . VAL B 2 15 ? 44.845 28.651 17.211 1.00 17.73 42 VAL A O 1
ATOM 4403 N N . PRO B 2 16 ? 43.421 30.336 16.657 1.00 14.87 43 PRO A N 1
ATOM 4404 C CA . PRO B 2 16 ? 43.603 30.994 17.939 1.00 16.33 43 PRO A CA 1
ATOM 4405 C C . PRO B 2 16 ? 42.631 30.480 18.968 1.00 15.21 43 PRO A C 1
ATOM 4406 O O . PRO B 2 16 ? 41.464 30.172 18.675 1.00 15.53 43 PRO A O 1
ATOM 4410 N N . HIS B 2 17 ? 43.136 30.468 20.200 1.00 14.88 44 HIS A N 1
ATOM 4411 C CA . HIS B 2 17 ? 42.343 30.078 21.359 1.00 16.30 44 HIS A CA 1
ATOM 4412 C C . HIS B 2 17 ? 42.441 31.277 22.318 1.00 16.96 44 HIS A C 1
ATOM 4413 O O . HIS B 2 17 ? 43.531 31.561 22.884 1.00 17.45 44 HIS A O 1
ATOM 4420 N N . ILE B 2 18 ? 41.331 31.978 22.468 1.00 16.21 45 ILE A N 1
ATOM 4421 C CA . ILE B 2 18 ? 41.347 33.222 23.172 1.00 15.72 45 ILE A CA 1
ATOM 4422 C C . ILE B 2 18 ? 40.724 33.016 24.542 1.00 16.82 45 ILE A C 1
ATOM 4423 O O . ILE B 2 18 ? 39.615 32.485 24.588 1.00 18.06 45 ILE A O 1
ATOM 4428 N N . ARG B 2 19 ? 41.387 33.450 25.624 1.00 15.27 46 ARG A N 1
ATOM 4429 C CA . ARG B 2 19 ? 40.848 33.399 27.002 1.00 17.47 46 ARG A CA 1
ATOM 4430 C C . ARG B 2 19 ? 40.812 34.811 27.580 1.00 20.51 46 ARG A C 1
ATOM 4431 O O . ARG B 2 19 ? 41.763 35.599 27.457 1.00 18.86 46 ARG A O 1
ATOM 4439 N N . ALA B 2 20 ? 39.705 35.184 28.223 1.00 15.59 47 ALA A N 1
ATOM 4440 C CA . ALA B 2 20 ? 39.620 36.497 28.848 1.00 16.11 47 ALA A CA 1
ATOM 4441 C C . ALA B 2 20 ? 38.622 36.411 30.005 1.00 18.95 47 ALA A C 1
ATOM 4442 O O . ALA B 2 20 ? 37.902 35.412 30.072 1.00 17.61 47 ALA A O 1
ATOM 4444 N N . LYS B 2 21 ? 38.596 37.409 30.882 1.00 17.22 48 LYS A N 1
ATOM 4445 C CA . LYS B 2 21 ? 37.736 37.333 32.050 1.00 18.39 48 LYS A CA 1
ATOM 4446 C C . LYS B 2 21 ? 36.363 37.944 31.720 1.00 17.93 48 LYS A C 1
ATOM 4447 O O . LYS B 2 21 ? 35.446 37.849 32.550 1.00 19.04 48 LYS A O 1
ATOM 4453 N N . ASP B 2 22 ? 36.224 38.590 30.551 1.00 18.27 49 ASP A N 1
ATOM 4454 C CA . ASP B 2 22 ? 34.954 39.258 30.224 1.00 17.68 49 ASP A CA 1
ATOM 4455 C C . ASP B 2 22 ? 34.867 39.457 28.702 1.00 16.29 49 ASP A C 1
ATOM 4456 O O . ASP B 2 22 ? 35.824 39.116 27.985 1.00 17.88 49 ASP A O 1
ATOM 4461 N N . GLU B 2 23 ? 33.705 39.930 28.246 1.00 19.47 50 GLU A N 1
ATOM 4462 C CA . GLU B 2 23 ? 33.468 40.083 26.799 1.00 18.95 50 GLU A CA 1
ATOM 4463 C C . GLU B 2 23 ? 34.396 41.097 26.161 1.00 16.20 50 GLU A C 1
ATOM 4464 O O . GLU B 2 23 ? 34.834 40.891 25.016 1.00 16.67 50 GLU A O 1
ATOM 4470 N N . ARG B 2 24 ? 34.739 42.198 26.865 1.00 18.99 51 ARG A N 1
ATOM 4471 C CA A ARG B 2 24 ? 35.633 43.194 26.236 0.50 20.73 51 ARG A CA 1
ATOM 4472 C CA B ARG B 2 24 ? 35.603 43.153 26.138 0.50 17.35 51 ARG A CA 1
ATOM 4473 C C . ARG B 2 24 ? 37.019 42.591 25.956 1.00 16.74 51 ARG A C 1
ATOM 4474 O O . ARG B 2 24 ? 37.591 42.773 24.856 1.00 16.97 51 ARG A O 1
ATOM 4489 N N . GLY B 2 25 ? 37.525 41.889 26.931 1.00 17.91 52 GLY A N 1
ATOM 4490 C CA . GLY B 2 25 ? 38.833 41.232 26.698 1.00 17.32 52 GLY A CA 1
ATOM 4491 C C . GLY B 2 25 ? 38.762 40.120 25.681 1.00 19.18 52 GLY A C 1
ATOM 4492 O O . GLY B 2 25 ? 39.720 39.906 24.924 1.00 18.20 52 GLY A O 1
ATOM 4493 N N . LEU B 2 26 ? 37.680 39.356 25.684 1.00 15.82 53 LEU A N 1
ATOM 4494 C CA . LEU B 2 26 ? 37.511 38.315 24.679 1.00 15.68 53 LEU A CA 1
ATOM 4495 C C . LEU B 2 26 ? 37.494 38.912 23.266 1.00 15.39 53 LEU A C 1
ATOM 4496 O O . LEU B 2 26 ? 38.210 38.445 22.377 1.00 15.48 53 LEU A O 1
ATOM 4501 N N . GLY B 2 27 ? 36.730 39.975 23.098 1.00 15.94 54 GLY A N 1
ATOM 4502 C CA . GLY B 2 27 ? 36.677 40.690 21.825 1.00 15.39 54 GLY A CA 1
ATOM 4503 C C . GLY B 2 27 ? 38.058 41.229 21.406 1.00 15.43 54 GLY A C 1
ATOM 4504 O O . GLY B 2 27 ? 38.428 41.109 20.237 1.00 16.31 54 GLY A O 1
ATOM 4505 N N . TYR B 2 28 ? 38.819 41.735 22.368 1.00 15.02 55 TYR A N 1
ATOM 4506 C CA . TYR B 2 28 ? 40.183 42.225 22.137 1.00 13.11 55 TYR A CA 1
ATOM 4507 C C . TYR B 2 28 ? 41.053 41.126 21.541 1.00 18.86 55 TYR A C 1
ATOM 4508 O O . TYR B 2 28 ? 41.739 41.366 20.570 1.00 16.23 55 TYR A O 1
ATOM 4517 N N . GLY B 2 29 ? 40.962 39.922 22.087 1.00 14.32 56 GLY A N 1
ATOM 4518 C CA . GLY B 2 29 ? 41.752 38.793 21.592 1.00 15.63 56 GLY A CA 1
ATOM 4519 C C . GLY B 2 29 ? 41.303 38.402 20.169 1.00 15.92 56 GLY A C 1
ATOM 4520 O O . GLY B 2 29 ? 42.149 38.156 19.308 1.00 14.92 56 GLY A O 1
ATOM 4521 N N . ILE B 2 30 ? 39.995 38.341 19.945 1.00 15.49 57 ILE A N 1
ATOM 4522 C CA . ILE B 2 30 ? 39.450 37.940 18.651 1.00 14.29 57 ILE A CA 1
ATOM 4523 C C . ILE B 2 30 ? 39.919 38.954 17.583 1.00 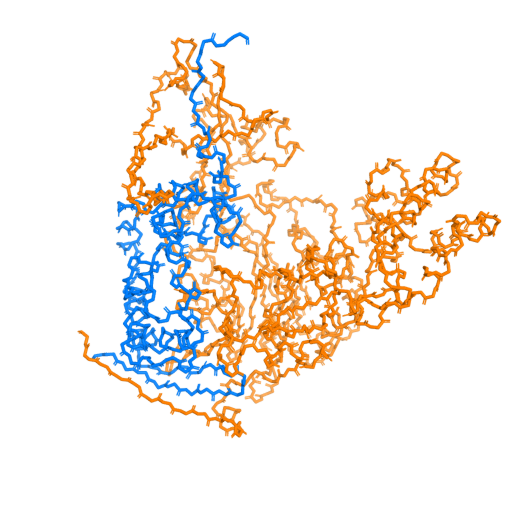14.55 57 ILE A C 1
ATOM 4524 O O . ILE B 2 30 ? 40.348 38.546 16.507 1.00 15.09 57 ILE A O 1
ATOM 4529 N N . GLY B 2 31 ? 39.728 40.242 17.839 1.00 15.01 58 GLY A N 1
ATOM 4530 C CA . GLY B 2 31 ? 40.038 41.265 16.832 1.00 13.91 58 GLY A CA 1
ATOM 4531 C C . GLY B 2 31 ? 41.539 41.250 16.520 1.00 15.17 58 GLY A C 1
ATOM 4532 O O . GLY B 2 31 ? 41.917 41.394 15.365 1.00 14.65 58 GLY A O 1
ATOM 4533 N N . TYR B 2 32 ? 42.388 41.100 17.538 1.00 15.02 59 TYR A N 1
ATOM 4534 C CA . TYR B 2 32 ? 43.841 40.995 17.276 1.00 14.49 59 TYR A CA 1
ATOM 4535 C C . TYR B 2 32 ? 44.187 39.750 16.436 1.00 15.82 59 TYR A C 1
ATOM 4536 O O . TYR B 2 32 ? 44.897 39.878 15.443 1.00 15.75 59 TYR A O 1
ATOM 4545 N N . ALA B 2 33 ? 43.723 38.584 16.873 1.00 13.87 60 ALA A N 1
ATOM 4546 C CA . ALA B 2 33 ? 44.042 37.343 16.144 1.00 14.70 60 ALA A CA 1
ATOM 4547 C C . ALA B 2 33 ? 43.515 37.450 14.699 1.00 13.64 60 ALA A C 1
ATOM 4548 O O . ALA B 2 33 ? 44.205 37.104 13.718 1.00 14.57 60 ALA A O 1
ATOM 4550 N N . TYR B 2 34 ? 42.299 37.972 14.539 1.00 15.10 61 TYR A N 1
ATOM 4551 C CA . TYR B 2 34 ? 41.748 38.004 13.177 1.00 13.30 61 TYR A CA 1
ATOM 4552 C C . TYR B 2 34 ? 42.509 38.987 12.292 1.00 17.14 61 TYR A C 1
ATOM 4553 O O . TYR B 2 34 ? 42.777 38.660 11.111 1.00 16.39 61 TYR A O 1
ATOM 4562 N N . ALA B 2 35 ? 42.890 40.138 12.834 1.00 14.90 62 ALA A N 1
ATOM 4563 C CA . ALA B 2 35 ? 43.699 41.106 12.059 1.00 15.06 62 ALA A CA 1
ATOM 4564 C C . ALA B 2 35 ? 45.009 40.468 11.585 1.00 14.58 62 ALA A C 1
ATOM 4565 O O . ALA B 2 35 ? 45.465 40.696 10.474 1.00 14.72 62 ALA A O 1
ATOM 4567 N N . ARG B 2 36 ? 45.624 39.674 12.451 1.00 14.42 63 ARG A N 1
ATOM 4568 C CA . ARG B 2 36 ? 46.921 39.068 12.098 1.00 16.82 63 ARG A CA 1
ATOM 4569 C C . ARG B 2 36 ? 46.804 38.223 10.839 1.00 17.12 63 ARG A C 1
ATOM 4570 O O . ARG B 2 36 ? 47.717 38.194 10.013 1.00 18.17 63 ARG A O 1
ATOM 4578 N N . ASP B 2 37 ? 45.645 37.592 10.679 1.00 17.04 64 ASP A N 1
ATOM 4579 C CA . ASP B 2 37 ? 45.412 36.724 9.513 1.00 15.78 64 ASP A CA 1
ATOM 4580 C C . ASP B 2 37 ? 44.702 37.442 8.337 1.00 14.29 64 ASP A C 1
ATOM 4581 O O . ASP B 2 37 ? 44.904 37.041 7.189 1.00 15.79 64 ASP A O 1
ATOM 4586 N N . ASN B 2 38 ? 43.884 38.445 8.666 1.00 15.35 65 ASN A N 1
ATOM 4587 C CA . ASN B 2 38 ? 42.907 38.870 7.637 1.00 14.96 65 ASN A CA 1
ATOM 4588 C C . ASN B 2 38 ? 42.612 40.363 7.691 1.00 14.60 65 ASN A C 1
ATOM 4589 O O . ASN B 2 38 ? 41.529 40.819 7.316 1.00 13.57 65 ASN A O 1
ATOM 4594 N N . ALA B 2 39 ? 43.584 41.152 8.110 1.00 14.74 66 ALA A N 1
ATOM 4595 C CA . ALA B 2 39 ? 43.308 42.591 8.177 1.00 12.58 66 ALA A CA 1
ATOM 4596 C C . ALA B 2 39 ? 42.885 43.185 6.837 1.00 17.79 66 ALA A C 1
ATOM 4597 O O . ALA B 2 39 ? 41.975 43.982 6.807 1.00 15.96 66 ALA A O 1
ATOM 4599 N N . CYS B 2 40 ? 43.571 42.806 5.768 1.00 16.05 67 CYS A N 1
ATOM 4600 C CA . CYS B 2 40 ? 43.235 43.384 4.455 1.00 14.36 67 CYS A CA 1
ATOM 4601 C C . CYS B 2 40 ? 41.826 43.016 4.027 1.00 15.15 67 CYS A C 1
ATOM 4602 O O . CYS B 2 40 ? 41.054 43.884 3.531 1.00 17.29 67 CYS A O 1
ATOM 4605 N N . LEU B 2 41 ? 41.462 41.756 4.252 1.00 12.28 68 LEU A N 1
ATOM 4606 C CA A LEU B 2 41 ? 40.102 41.327 3.911 0.50 13.76 68 LEU A CA 1
ATOM 4607 C CA B LEU B 2 41 ? 40.110 41.319 3.914 0.50 14.59 68 LEU A CA 1
ATOM 4608 C C . LEU B 2 41 ? 39.068 42.144 4.673 1.00 13.54 68 LEU A C 1
ATOM 4609 O O . LEU B 2 41 ? 38.082 42.639 4.085 1.00 13.76 68 LEU A O 1
ATOM 4618 N N . LEU B 2 42 ? 39.248 42.307 6.012 1.00 11.96 69 LEU A N 1
ATOM 4619 C CA . LEU B 2 42 ? 38.230 43.007 6.776 1.00 12.15 69 LEU A CA 1
ATOM 4620 C C . LEU B 2 42 ? 38.181 44.459 6.336 1.00 16.32 69 LEU A C 1
ATOM 4621 O O . LEU B 2 42 ? 37.067 45.018 6.217 1.00 14.08 69 LEU A O 1
ATOM 4626 N N . ALA B 2 43 ? 39.333 45.070 6.084 1.00 14.30 70 ALA A N 1
ATOM 4627 C CA . ALA B 2 43 ? 39.371 46.461 5.653 1.00 12.18 70 ALA A CA 1
ATOM 4628 C C . ALA B 2 43 ? 38.576 46.624 4.329 1.00 14.52 70 ALA A C 1
ATOM 4629 O O . ALA B 2 43 ? 37.805 47.589 4.229 1.00 13.62 70 ALA A O 1
ATOM 4631 N N . GLU B 2 44 ? 38.786 45.737 3.360 1.00 14.53 71 GLU A N 1
ATOM 4632 C CA A GLU B 2 44 ? 38.052 45.805 2.075 0.59 14.09 71 GLU A CA 1
ATOM 4633 C CA B GLU B 2 44 ? 38.068 45.782 2.077 0.41 14.48 71 GLU A CA 1
ATOM 4634 C C . GLU B 2 44 ? 36.562 45.666 2.305 1.00 16.08 71 GLU A C 1
ATOM 4635 O O . GLU B 2 44 ? 35.767 46.364 1.665 1.00 14.20 71 GLU A O 1
ATOM 4646 N N . GLU B 2 45 ? 36.176 44.716 3.180 1.00 11.66 72 GLU A N 1
ATOM 4647 C CA . GLU B 2 45 ? 34.740 44.516 3.340 1.00 13.63 72 GLU A CA 1
ATOM 4648 C C . GLU B 2 45 ? 34.082 45.632 4.094 1.00 14.64 72 GLU A C 1
ATOM 4649 O O . GLU B 2 45 ? 32.859 45.883 3.898 1.00 13.80 72 GLU A O 1
ATOM 4655 N N . ILE B 2 46 ? 34.847 46.305 4.968 1.00 13.53 73 ILE A N 1
ATOM 4656 C CA . ILE B 2 46 ? 34.340 47.472 5.653 1.00 11.63 73 ILE A CA 1
ATOM 4657 C C . ILE B 2 46 ? 34.192 48.640 4.674 1.00 17.05 73 ILE A C 1
ATOM 4658 O O . ILE B 2 46 ? 33.157 49.323 4.697 1.00 14.90 73 ILE A O 1
ATOM 4663 N N . VAL B 2 47 ? 35.141 48.815 3.754 1.00 14.33 74 VAL A N 1
ATOM 4664 C CA . VAL B 2 47 ? 34.942 49.813 2.674 1.00 14.34 74 VAL A CA 1
ATOM 4665 C C . VAL B 2 47 ? 33.599 49.519 1.948 1.00 14.41 74 VAL A C 1
ATOM 4666 O O . VAL B 2 47 ? 32.781 50.429 1.699 1.00 14.47 74 VAL A O 1
ATOM 4670 N N . THR B 2 48 ? 33.365 48.255 1.628 1.00 12.26 75 THR A N 1
ATOM 4671 C CA . THR B 2 48 ? 32.125 47.890 0.928 1.00 12.12 75 THR A CA 1
ATOM 4672 C C . THR B 2 48 ? 30.907 48.257 1.778 1.00 12.84 75 THR A C 1
ATOM 4673 O O . THR B 2 48 ? 29.989 48.930 1.337 1.00 13.90 75 THR A O 1
ATOM 4677 N N . ALA B 2 49 ? 30.929 47.844 3.035 1.00 11.46 76 ALA A N 1
ATOM 4678 C CA . ALA B 2 49 ? 29.735 48.096 3.868 1.00 13.87 76 ALA A CA 1
ATOM 4679 C C . ALA B 2 49 ? 29.544 49.581 4.273 1.00 13.46 76 ALA A C 1
ATOM 4680 O O . ALA B 2 49 ? 28.458 49.957 4.714 1.00 14.58 76 ALA A O 1
ATOM 4682 N N . ARG B 2 50 ? 30.611 50.394 4.203 1.00 12.43 77 ARG A N 1
ATOM 4683 C CA . ARG B 2 50 ? 30.511 51.847 4.338 1.00 13.11 77 ARG A CA 1
ATOM 4684 C C . ARG B 2 50 ? 30.048 52.540 3.049 1.00 14.29 77 ARG A C 1
ATOM 4685 O O . ARG B 2 50 ? 29.872 53.739 3.048 1.00 16.62 77 ARG A O 1
ATOM 4693 N N . GLY B 2 51 ? 29.920 51.780 1.951 1.00 15.16 78 GLY A N 1
ATOM 4694 C CA . GLY B 2 51 ? 29.592 52.408 0.667 1.00 16.22 78 GLY A CA 1
ATOM 4695 C C . GLY B 2 51 ? 30.669 53.354 0.143 1.00 15.97 78 GLY A C 1
ATOM 4696 O O . GLY B 2 51 ? 30.390 54.464 -0.377 1.00 15.78 78 GLY A O 1
ATOM 4697 N N . GLU B 2 52 ? 31.949 52.933 0.287 1.00 15.01 79 GLU A N 1
ATOM 4698 C CA . GLU B 2 52 ? 33.070 53.795 -0.124 1.00 16.74 79 GLU A CA 1
ATOM 4699 C C . GLU B 2 52 ? 33.932 53.147 -1.222 1.00 14.48 79 GLU A C 1
ATOM 4700 O O . GLU B 2 52 ? 35.057 53.597 -1.499 1.00 15.96 79 GLU A O 1
ATOM 4706 N N . ARG B 2 53 ? 33.421 52.093 -1.878 1.00 15.56 80 ARG A N 1
ATOM 4707 C CA . ARG B 2 53 ? 34.251 51.459 -2.932 1.00 14.10 80 ARG A CA 1
ATOM 4708 C C . ARG B 2 53 ? 34.579 52.389 -4.035 1.00 16.85 80 ARG A C 1
ATOM 4709 O O . ARG B 2 53 ? 35.694 52.379 -4.519 1.00 16.73 80 ARG A O 1
ATOM 4717 N N . ALA B 2 54 ? 33.598 53.160 -4.542 1.00 15.78 81 ALA A N 1
ATOM 4718 C CA . ALA B 2 54 ? 33.915 54.073 -5.667 1.00 17.65 81 ALA A CA 1
ATOM 4719 C C . ALA B 2 54 ? 34.902 55.165 -5.289 1.00 20.01 81 ALA A C 1
ATOM 4720 O O . ALA B 2 54 ? 35.640 55.649 -6.118 1.00 19.98 81 ALA A O 1
ATOM 4722 N N . ARG B 2 55 ? 34.908 55.520 -4.010 1.00 17.54 82 ARG A N 1
ATOM 4723 C CA . ARG B 2 55 ? 35.822 56.566 -3.533 1.00 18.91 82 ARG A CA 1
ATOM 4724 C C . ARG B 2 55 ? 37.278 56.089 -3.613 1.00 21.01 82 ARG A C 1
ATOM 4725 O O . ARG B 2 55 ? 38.172 56.831 -3.995 1.00 21.75 82 ARG A O 1
ATOM 4733 N N . TYR B 2 56 ? 37.492 54.816 -3.270 1.00 18.00 83 TYR A N 1
ATOM 4734 C CA . TYR B 2 56 ? 38.872 54.298 -3.255 1.00 20.64 83 TYR A CA 1
ATOM 4735 C C . TYR B 2 56 ? 39.278 53.623 -4.563 1.00 23.06 83 TYR A C 1
ATOM 4736 O O . TYR B 2 56 ? 40.454 53.647 -4.929 1.00 25.92 83 TYR A O 1
ATOM 4745 N N . PHE B 2 57 ? 38.291 53.049 -5.267 1.00 20.85 84 PHE A N 1
ATOM 4746 C CA . PHE B 2 57 ? 38.590 52.183 -6.414 1.00 21.23 84 PHE A CA 1
ATOM 4747 C C . PHE B 2 57 ? 37.931 52.580 -7.720 1.00 23.73 84 PHE A C 1
ATOM 4748 O O . PHE B 2 57 ? 38.202 51.940 -8.764 1.00 25.47 84 PHE A O 1
ATOM 4756 N N . GLY B 2 58 ? 37.097 53.631 -7.717 1.00 21.50 85 GLY A N 1
ATOM 4757 C CA . GLY B 2 58 ? 36.481 54.092 -8.952 1.00 22.38 85 GLY A CA 1
ATOM 4758 C C . GLY B 2 58 ? 35.253 53.273 -9.321 1.00 19.42 85 GLY A C 1
ATOM 4759 O O . GLY B 2 58 ? 34.924 52.263 -8.688 1.00 20.77 85 GLY A O 1
ATOM 4760 N N . SER B 2 59 ? 34.592 53.682 -10.382 1.00 21.88 86 SER A N 1
ATOM 4761 C CA . SER B 2 59 ? 33.333 53.032 -10.693 1.00 22.26 86 SER A CA 1
ATOM 4762 C C . SER B 2 59 ? 33.500 51.781 -11.586 1.00 23.88 86 SER A C 1
ATOM 4763 O O . SER B 2 59 ? 32.533 51.044 -11.817 1.00 24.05 86 SER A O 1
ATOM 4766 N N . GLU B 2 60 ? 34.701 51.522 -12.107 1.00 20.08 87 GLU A N 1
ATOM 4767 C CA . GLU B 2 60 ? 34.845 50.348 -12.987 1.00 22.66 87 GLU A CA 1
ATOM 4768 C C . GLU B 2 60 ? 35.150 49.041 -12.223 1.00 27.09 87 GLU A C 1
ATOM 4769 O O . GLU B 2 60 ? 35.314 47.996 -12.853 1.00 40.17 87 GLU A O 1
ATOM 4775 N N . GLY B 2 61 ? 35.247 49.066 -10.906 1.00 23.61 88 GLY A N 1
ATOM 4776 C CA . GLY B 2 61 ? 35.587 47.873 -10.172 1.00 20.18 88 GLY A CA 1
ATOM 4777 C C . GLY B 2 61 ? 34.312 47.259 -9.572 1.00 24.24 88 GLY A C 1
ATOM 4778 O O . GLY B 2 61 ? 33.216 47.807 -9.752 1.00 20.50 88 GLY A O 1
ATOM 4779 N N . LYS B 2 62 ? 34.486 46.135 -8.910 1.00 18.74 89 LYS A N 1
ATOM 4780 C CA . LYS B 2 62 ? 33.350 45.425 -8.253 1.00 17.41 89 LYS A CA 1
ATOM 4781 C C . LYS B 2 62 ? 33.731 45.119 -6.829 1.00 17.96 89 LYS A C 1
ATOM 4782 O O . LYS B 2 62 ? 34.911 45.043 -6.469 1.00 17.62 89 LYS A O 1
ATOM 4788 N N . SER B 2 63 ? 32.723 44.810 -6.014 1.00 16.35 90 SER A N 1
ATOM 4789 C CA . SER B 2 63 ? 32.940 44.272 -4.675 1.00 14.50 90 SER A CA 1
ATOM 4790 C C . SER B 2 63 ? 33.268 42.774 -4.763 1.00 13.09 90 SER A C 1
ATOM 4791 O O . SER B 2 63 ? 33.190 42.178 -5.838 1.00 16.54 90 SER A O 1
ATOM 4794 N N . SER B 2 64 ? 33.565 42.151 -3.608 1.00 15.66 91 SER A N 1
ATOM 4795 C CA . SER B 2 64 ? 33.826 40.703 -3.578 1.00 15.51 91 SER A CA 1
ATOM 4796 C C . SER B 2 64 ? 32.512 39.899 -3.741 1.00 17.69 91 SER A C 1
ATOM 4797 O O . SER B 2 64 ? 32.552 38.731 -3.985 1.00 22.34 91 SER A O 1
ATOM 4800 N N . ALA B 2 65 ? 31.379 40.578 -3.623 1.00 17.06 92 ALA A N 1
ATOM 4801 C CA . ALA B 2 65 ? 30.088 39.984 -4.009 1.00 22.26 92 ALA A CA 1
ATOM 4802 C C . ALA B 2 65 ? 29.763 40.154 -5.496 1.00 22.46 92 ALA A C 1
ATOM 4803 O O . ALA B 2 65 ? 28.669 39.796 -5.938 1.00 25.02 92 ALA A O 1
ATOM 4805 N N . GLU B 2 66 ? 30.729 40.676 -6.263 1.00 19.72 93 GLU A N 1
ATOM 4806 C CA . GLU B 2 66 ? 30.605 40.913 -7.684 1.00 22.12 93 GLU A CA 1
ATOM 4807 C C . GLU B 2 66 ? 29.500 41.930 -8.052 1.00 20.52 93 GLU A C 1
ATOM 4808 O O . GLU B 2 66 ? 28.966 41.885 -9.157 1.00 23.49 93 GLU A O 1
ATOM 4814 N N . LEU B 2 67 ? 29.200 42.862 -7.147 1.00 18.14 94 LEU A N 1
ATOM 4815 C CA . LEU B 2 67 ? 28.393 44.007 -7.504 1.00 17.21 94 LEU A CA 1
ATOM 4816 C C . LEU B 2 67 ? 29.290 45.145 -7.984 1.00 17.18 94 LEU A C 1
ATOM 4817 O O . LEU B 2 67 ? 30.337 45.379 -7.388 1.00 18.04 94 LEU A O 1
ATOM 4822 N N . ASP B 2 68 ? 28.855 45.887 -8.996 1.00 16.58 95 ASP A N 1
ATOM 4823 C CA . ASP B 2 68 ? 29.594 47.116 -9.386 1.00 17.42 95 ASP A CA 1
ATOM 4824 C C . ASP B 2 68 ? 29.750 48.068 -8.221 1.00 17.26 95 ASP A C 1
ATOM 4825 O O . ASP B 2 68 ? 28.850 48.225 -7.386 1.00 15.29 95 ASP A O 1
ATOM 4830 N N . ASN B 2 69 ? 30.843 48.817 -8.206 1.00 14.46 96 ASN A N 1
ATOM 4831 C CA . ASN B 2 69 ? 31.157 49.630 -7.074 1.00 12.41 96 ASN A CA 1
ATOM 4832 C C . ASN B 2 69 ? 30.144 50.733 -6.742 1.00 14.49 96 ASN A C 1
ATOM 4833 O O . ASN B 2 69 ? 29.798 50.911 -5.574 1.00 15.08 96 ASN A O 1
ATOM 4838 N N . LEU B 2 70 ? 29.624 51.428 -7.759 1.00 17.95 97 LEU A N 1
ATOM 4839 C CA . LEU B 2 70 ? 28.746 52.550 -7.436 1.00 14.93 97 LEU A CA 1
ATOM 4840 C C . LEU B 2 70 ? 27.374 52.043 -6.966 1.00 15.15 97 LEU A C 1
ATOM 4841 O O . LEU B 2 70 ? 26.905 52.520 -5.939 1.00 15.93 97 LEU A O 1
ATOM 4846 N N . PRO B 2 71 ? 26.739 51.056 -7.659 1.00 15.35 98 PRO A N 1
ATOM 4847 C CA . PRO B 2 71 ? 25.474 50.471 -7.161 1.00 15.76 98 PRO A CA 1
ATOM 4848 C C . PRO B 2 71 ? 25.682 49.895 -5.777 1.00 17.56 98 PRO A C 1
ATOM 4849 O O . PRO B 2 71 ? 24.795 50.063 -4.941 1.00 15.31 98 PRO A O 1
ATOM 4853 N N . SER B 2 72 ? 26.803 49.184 -5.543 1.00 15.12 99 SER A N 1
ATOM 4854 C CA . SER B 2 72 ? 27.034 48.606 -4.208 1.00 14.03 99 SER A CA 1
ATOM 4855 C C . SER B 2 72 ? 27.081 49.730 -3.178 1.00 14.44 99 SER A C 1
ATOM 4856 O O . SER B 2 72 ? 26.489 49.620 -2.070 1.00 15.08 99 SER A O 1
ATOM 4859 N N . ASP B 2 73 ? 27.786 50.812 -3.499 1.00 13.19 100 ASP A N 1
ATOM 4860 C CA . ASP B 2 73 ? 27.890 51.912 -2.548 1.00 16.24 100 ASP A CA 1
ATOM 4861 C C . ASP B 2 73 ? 26.528 52.561 -2.258 1.00 16.44 100 ASP A C 1
ATOM 4862 O O . ASP B 2 73 ? 26.245 52.925 -1.107 1.00 16.05 100 ASP A O 1
ATOM 4867 N N . ILE B 2 74 ? 25.720 52.775 -3.295 1.00 14.01 101 ILE A N 1
ATOM 4868 C CA . ILE B 2 74 ? 24.373 53.334 -3.051 1.00 11.92 101 ILE A CA 1
ATOM 4869 C C . ILE B 2 74 ? 23.616 52.413 -2.110 1.00 14.03 101 ILE A C 1
ATOM 4870 O O . ILE B 2 74 ? 22.947 52.896 -1.177 1.00 14.52 101 ILE A O 1
ATOM 4875 N N . PHE B 2 75 ? 23.649 51.106 -2.401 1.00 12.40 102 PHE A N 1
ATOM 4876 C CA . PHE B 2 75 ? 22.875 50.174 -1.594 1.00 13.66 102 PHE A CA 1
ATOM 4877 C C . PHE B 2 75 ? 23.355 50.244 -0.119 1.00 12.87 102 PHE A C 1
ATOM 4878 O O . PHE B 2 75 ? 22.492 50.243 0.787 1.00 14.90 102 PHE A O 1
ATOM 4886 N N . TYR B 2 76 ? 24.675 50.171 0.111 1.00 13.71 103 TYR A N 1
ATOM 4887 C CA . TYR B 2 76 ? 25.168 50.146 1.509 1.00 13.56 103 TYR A CA 1
ATOM 4888 C C . TYR B 2 76 ? 25.044 51.492 2.178 1.00 15.15 103 TYR A C 1
ATOM 4889 O O . TYR B 2 76 ? 24.807 51.524 3.412 1.00 14.13 103 TYR A O 1
ATOM 4898 N N . ALA B 2 77 ? 25.102 52.589 1.406 1.00 14.24 104 ALA A N 1
ATOM 4899 C CA . ALA B 2 77 ? 24.840 53.899 2.039 1.00 15.91 104 ALA A CA 1
ATOM 4900 C C . ALA B 2 77 ? 23.392 53.960 2.524 1.00 19.26 104 ALA A C 1
ATOM 4901 O O . ALA B 2 77 ? 23.102 54.507 3.585 1.00 19.62 104 ALA A O 1
ATOM 4903 N N . TRP B 2 78 ? 22.463 53.435 1.709 1.00 15.31 105 TRP A N 1
ATOM 4904 C CA . TRP B 2 78 ? 21.068 53.343 2.120 1.00 14.61 105 TRP A CA 1
ATOM 4905 C C . TRP B 2 78 ? 20.907 52.401 3.355 1.00 16.85 105 TRP A C 1
ATOM 4906 O O . TRP B 2 78 ? 20.207 52.713 4.331 1.00 18.21 105 TRP A O 1
ATOM 4917 N N . LEU B 2 79 ? 21.489 51.201 3.256 1.00 13.59 106 LEU A N 1
ATOM 4918 C CA . LEU B 2 79 ? 21.261 50.172 4.293 1.00 14.60 106 LEU A CA 1
ATOM 4919 C C . LEU B 2 79 ? 21.826 50.613 5.640 1.00 18.78 106 LEU A C 1
ATOM 4920 O O . LEU B 2 79 ? 21.197 50.504 6.688 1.00 17.30 106 LEU A O 1
ATOM 4925 N N . ASN B 2 80 ? 23.016 51.183 5.558 1.00 16.57 107 ASN A N 1
ATOM 4926 C CA . ASN B 2 80 ? 23.760 51.552 6.762 1.00 15.28 107 ASN A CA 1
ATOM 4927 C C . ASN B 2 80 ? 23.789 53.048 7.062 1.00 15.49 107 ASN A C 1
ATOM 4928 O O . ASN B 2 80 ? 24.756 53.610 7.552 1.00 19.76 107 ASN A O 1
ATOM 4933 N N . GLN B 2 81 ? 22.614 53.688 6.880 1.00 16.63 108 GLN A N 1
ATOM 4934 C CA . GLN B 2 81 ? 22.456 55.096 7.280 1.00 16.69 108 GLN A CA 1
ATOM 4935 C C . GLN B 2 81 ? 22.692 55.290 8.775 1.00 16.49 108 GLN A C 1
ATOM 4936 O O . GLN B 2 81 ? 22.486 54.375 9.554 1.00 18.57 108 GLN A O 1
ATOM 4942 N N . PRO B 2 82 ? 23.143 56.482 9.182 1.00 18.66 109 PRO A N 1
ATOM 4943 C CA . PRO B 2 82 ? 23.446 56.718 10.599 1.00 19.28 109 PRO A CA 1
ATOM 4944 C C . PRO B 2 82 ? 22.276 56.357 11.548 1.00 21.40 109 PRO A C 1
ATOM 4945 O O . PRO B 2 82 ? 22.544 55.757 12.613 1.00 23.09 109 PRO A O 1
ATOM 4949 N N . GLU B 2 83 ? 21.046 56.646 11.142 1.00 23.33 110 GLU A N 1
ATOM 4950 C CA . GLU B 2 83 ? 19.927 56.416 12.067 1.00 24.23 110 GLU A CA 1
ATOM 4951 C C . GLU B 2 83 ? 19.735 54.922 12.290 1.00 22.27 110 GLU A C 1
ATOM 4952 O O . GLU B 2 83 ? 19.394 54.458 13.428 1.00 24.95 110 GLU A O 1
ATOM 4958 N N . ALA B 2 84 ? 20.006 54.132 11.257 1.00 21.53 111 ALA A N 1
ATOM 4959 C CA . ALA B 2 84 ? 19.854 52.664 11.376 1.00 18.74 111 ALA A CA 1
ATOM 4960 C C . ALA B 2 84 ? 20.928 52.057 12.243 1.00 19.58 111 ALA A C 1
ATOM 4961 O O . ALA B 2 84 ? 20.662 51.148 13.005 1.00 19.47 111 ALA A O 1
ATOM 4963 N N . LEU B 2 85 ? 22.164 52.516 12.068 1.00 18.52 112 LEU A N 1
ATOM 4964 C CA . LEU B 2 85 ? 23.221 51.997 12.900 1.00 16.51 112 LEU A CA 1
ATOM 4965 C C . LEU B 2 85 ? 22.991 52.409 14.369 1.00 19.32 112 LEU A C 1
ATOM 4966 O O . LEU B 2 85 ? 23.252 51.628 15.266 1.00 19.16 112 LEU A O 1
ATOM 4971 N N . GLN B 2 86 ? 22.541 53.641 14.597 1.00 18.12 113 GLN A N 1
ATOM 4972 C CA . GLN B 2 86 ? 22.341 54.054 16.001 1.00 22.76 113 GLN A CA 1
ATOM 4973 C C . GLN B 2 86 ? 21.237 53.195 16.635 1.00 24.15 113 GLN A C 1
ATOM 4974 O O . GLN B 2 86 ? 21.323 52.824 17.808 1.00 22.74 113 GLN A O 1
ATOM 4980 N N . ALA B 2 87 ? 20.161 52.944 15.884 1.00 19.58 114 ALA A N 1
ATOM 4981 C CA . ALA B 2 87 ? 19.082 52.118 16.452 1.00 23.36 114 ALA A CA 1
ATOM 4982 C C . ALA B 2 87 ? 19.544 50.718 16.750 1.00 21.39 114 ALA A C 1
ATOM 4983 O O . ALA B 2 87 ? 19.154 50.109 17.764 1.00 21.30 114 ALA A O 1
ATOM 4985 N N . PHE B 2 88 ? 20.392 50.185 15.864 1.00 20.32 115 PHE A N 1
ATOM 4986 C CA . PHE B 2 88 ? 20.851 48.830 16.038 1.00 18.54 115 PHE A CA 1
ATOM 4987 C C . PHE B 2 88 ? 21.740 48.806 17.295 1.00 17.51 115 PHE A C 1
ATOM 4988 O O . PHE B 2 88 ? 21.600 47.905 18.127 1.00 19.48 115 PHE A O 1
ATOM 4996 N N . TRP B 2 89 ? 22.638 49.800 17.429 1.00 17.18 116 TRP A N 1
ATOM 4997 C CA . TRP B 2 89 ? 23.489 49.844 18.599 1.00 18.99 116 TRP A CA 1
ATOM 4998 C C . TRP B 2 89 ? 22.696 49.981 19.903 1.00 22.37 116 TRP A C 1
ATOM 4999 O O . TRP B 2 89 ? 22.997 49.299 20.893 1.00 19.61 116 TRP A O 1
ATOM 5010 N N . GLN B 2 90 ? 21.703 50.856 19.907 1.00 20.16 117 GLN A N 1
ATOM 5011 C CA . GLN B 2 90 ? 20.928 51.120 21.119 1.00 22.77 117 GLN A CA 1
ATOM 5012 C C . GLN B 2 90 ? 20.187 49.864 21.572 1.00 22.51 117 GLN A C 1
ATOM 5013 O O . GLN B 2 90 ? 19.862 49.720 22.754 1.00 24.45 117 GLN A O 1
ATOM 5019 N N . ALA B 2 91 ? 19.902 48.979 20.620 1.00 20.51 118 ALA A N 1
ATOM 5020 C CA . ALA B 2 91 ? 19.206 47.727 20.934 1.00 22.62 118 ALA A CA 1
ATOM 5021 C C . ALA B 2 91 ? 20.124 46.594 21.393 1.00 24.47 118 ALA A C 1
ATOM 5022 O O . ALA B 2 91 ? 19.625 45.519 21.769 1.00 24.15 118 ALA A O 1
ATOM 5024 N N . GLN B 2 92 ? 21.445 46.831 21.432 1.00 18.86 119 GLN A N 1
ATOM 5025 C CA . GLN B 2 92 ? 22.351 45.741 21.848 1.00 17.95 119 GLN A CA 1
ATOM 5026 C C . GLN B 2 92 ? 22.500 45.678 23.366 1.00 19.96 119 GLN A C 1
ATOM 5027 O O . GLN B 2 92 ? 22.510 46.692 24.041 1.00 23.46 119 GLN A O 1
ATOM 5033 N N . THR B 2 93 ? 22.636 44.468 23.891 1.00 20.20 120 THR A N 1
ATOM 5034 C CA . THR B 2 93 ? 22.954 44.261 25.290 1.00 20.40 120 THR A CA 1
ATOM 5035 C C . THR B 2 93 ? 24.361 44.726 25.597 1.00 21.34 120 THR A C 1
ATOM 5036 O O . THR B 2 93 ? 25.227 44.792 24.727 1.00 19.77 120 THR A O 1
ATOM 5040 N N . PRO B 2 94 ? 24.615 45.015 26.865 1.00 20.29 121 PRO A N 1
ATOM 5041 C CA . PRO B 2 94 ? 25.981 45.344 27.286 1.00 20.51 121 PRO A CA 1
ATOM 5042 C C . PRO B 2 94 ? 26.995 44.282 26.877 1.00 18.78 121 PRO A C 1
ATOM 5043 O O . PRO B 2 94 ? 28.096 44.635 26.439 1.00 19.38 121 PRO A O 1
ATOM 5047 N N . ALA B 2 95 ? 26.661 42.998 26.957 1.00 18.81 122 ALA A N 1
ATOM 5048 C CA . ALA B 2 95 ? 27.626 41.953 26.595 1.00 19.41 122 ALA A CA 1
ATOM 5049 C C . ALA B 2 95 ? 28.041 42.077 25.137 1.00 17.10 122 ALA A C 1
ATOM 5050 O O . ALA B 2 95 ? 29.237 41.968 24.767 1.00 18.41 122 ALA A O 1
ATOM 5052 N N . VAL B 2 96 ? 27.069 42.339 24.283 1.00 15.71 123 VAL A N 1
ATOM 5053 C CA . VAL B 2 96 ? 27.414 42.388 22.847 1.00 15.53 123 VAL A CA 1
ATOM 5054 C C . VAL B 2 96 ? 28.152 43.680 22.536 1.00 14.91 123 VAL A C 1
ATOM 5055 O O . VAL B 2 96 ? 29.138 43.665 21.746 1.00 16.73 123 VAL A O 1
ATOM 5059 N N . ARG B 2 97 ? 27.729 44.789 23.178 1.00 15.84 124 ARG A N 1
ATOM 5060 C CA . ARG B 2 97 ? 28.484 46.055 22.983 1.00 15.59 124 ARG A CA 1
ATOM 5061 C C . ARG B 2 97 ? 29.944 45.844 23.394 1.00 16.56 124 ARG A C 1
ATOM 5062 O O . ARG B 2 97 ? 30.867 46.364 22.728 1.00 16.23 124 ARG A O 1
ATOM 5070 N N . GLN B 2 98 ? 30.145 45.153 24.511 1.00 15.31 125 GLN A N 1
ATOM 5071 C CA . GLN B 2 98 ? 31.544 44.948 24.990 1.00 15.09 125 GLN A CA 1
ATOM 5072 C C . GLN B 2 98 ? 32.334 44.070 24.000 1.00 16.90 125 GLN A C 1
ATOM 5073 O O . GLN B 2 98 ? 33.507 44.357 23.760 1.00 16.49 125 GLN A O 1
ATOM 5079 N N . LEU B 2 99 ? 31.742 42.998 23.476 1.00 13.94 126 LEU A N 1
ATOM 5080 C CA . LEU B 2 99 ? 32.445 42.141 22.503 1.00 14.07 126 LEU A CA 1
ATOM 5081 C C . LEU B 2 99 ? 32.906 42.993 21.330 1.00 15.81 126 LEU A C 1
ATOM 5082 O O . LEU B 2 99 ? 34.013 42.840 20.853 1.00 15.62 126 LEU A O 1
ATOM 5087 N N . LEU B 2 100 ? 32.023 43.890 20.858 1.00 16.67 127 LEU A N 1
ATOM 5088 C CA . LEU B 2 100 ? 32.295 44.694 19.664 1.00 15.12 127 LEU A CA 1
ATOM 5089 C C . LEU B 2 100 ? 33.361 45.750 19.996 1.00 14.94 127 LEU A C 1
ATOM 5090 O O . LEU B 2 100 ? 34.260 45.961 19.189 1.00 15.81 127 LEU A O 1
ATOM 5095 N N . GLU B 2 101 ? 33.224 46.435 21.158 1.00 14.78 128 GLU A N 1
ATOM 5096 C CA . GLU B 2 101 ? 34.260 47.399 21.553 1.00 15.19 128 GLU A CA 1
ATOM 5097 C C . GLU B 2 101 ? 35.613 46.713 21.621 1.00 17.92 128 GLU A C 1
ATOM 5098 O O . GLU B 2 101 ? 36.628 47.268 21.172 1.00 16.16 128 GLU A O 1
ATOM 5104 N N . GLY B 2 102 ? 35.652 45.511 22.203 1.00 14.24 129 GLY A N 1
ATOM 5105 C CA . GLY B 2 102 ? 36.953 44.809 22.359 1.00 15.05 129 GLY A CA 1
ATOM 5106 C C . GLY B 2 102 ? 37.529 44.454 20.976 1.00 15.19 129 GLY A C 1
ATOM 5107 O O . GLY B 2 102 ? 38.748 44.627 20.712 1.00 16.74 129 GLY A O 1
ATOM 5108 N N . TYR B 2 103 ? 36.683 43.882 20.112 1.00 14.21 130 TYR A N 1
ATOM 5109 C CA . TYR B 2 103 ? 37.127 43.528 18.726 1.00 13.23 130 TYR A CA 1
ATOM 5110 C C . TYR B 2 103 ? 37.750 44.702 18.014 1.00 15.92 130 TYR A C 1
ATOM 5111 O O . TYR B 2 103 ? 38.854 44.579 17.492 1.00 14.20 130 TYR A O 1
ATOM 5120 N N . ALA B 2 104 ? 37.063 45.834 17.959 1.00 15.27 131 ALA A N 1
ATOM 5121 C CA . ALA B 2 104 ? 37.634 46.984 17.294 1.00 16.07 131 ALA A CA 1
ATOM 5122 C C . ALA B 2 104 ? 38.981 47.371 17.918 1.00 19.24 131 ALA A C 1
ATOM 5123 O O . ALA B 2 104 ? 39.959 47.663 17.216 1.00 17.25 131 ALA A O 1
ATOM 5125 N N . ALA B 2 105 ? 39.060 47.355 19.249 1.00 14.21 132 ALA A N 1
ATOM 5126 C CA . ALA B 2 105 ? 40.303 47.766 19.852 1.00 14.41 132 ALA A CA 1
ATOM 5127 C C . ALA B 2 105 ? 41.421 46.745 19.526 1.00 16.28 132 ALA A C 1
ATOM 5128 O O . ALA B 2 105 ? 42.577 47.134 19.409 1.00 17.18 132 ALA A O 1
ATOM 5130 N N . GLY B 2 106 ? 41.100 45.447 19.495 1.00 15.70 133 GLY A N 1
ATOM 5131 C CA . GLY B 2 106 ? 42.139 44.447 19.241 1.00 15.28 133 GLY A CA 1
ATOM 5132 C C . GLY B 2 106 ? 42.581 44.472 17.768 1.00 15.14 133 GLY A C 1
ATOM 5133 O O . GLY B 2 106 ? 43.827 44.392 17.513 1.00 15.83 133 GLY A O 1
ATOM 5134 N N . PHE B 2 107 ? 41.636 44.678 16.863 1.00 15.06 134 PHE A N 1
ATOM 5135 C CA . PHE B 2 107 ? 42.028 44.847 15.469 1.00 16.03 134 PHE A CA 1
ATOM 5136 C C . PHE B 2 107 ? 42.948 46.070 15.298 1.00 15.23 134 PHE A C 1
ATOM 5137 O O . PHE B 2 107 ? 44.023 45.965 14.613 1.00 14.95 134 PHE A O 1
ATOM 5145 N N . ASN B 2 108 ? 42.565 47.193 15.909 1.00 15.28 135 ASN A N 1
ATOM 5146 C CA . ASN B 2 108 ? 43.380 48.392 15.796 1.00 14.12 135 ASN A CA 1
ATOM 5147 C C . ASN B 2 108 ? 44.764 48.262 16.449 1.00 15.70 135 ASN A C 1
ATOM 5148 O O . ASN B 2 108 ? 45.749 48.826 15.974 1.00 17.45 135 ASN A O 1
ATOM 5153 N N . ARG B 2 109 ? 44.855 47.518 17.548 1.00 16.13 136 ARG A N 1
ATOM 5154 C CA . ARG B 2 109 ? 46.188 47.302 18.172 1.00 16.40 136 ARG A CA 1
ATOM 5155 C C . ARG B 2 109 ? 47.095 46.529 17.225 1.00 17.37 136 ARG A C 1
ATOM 5156 O O . ARG B 2 109 ? 48.299 46.855 17.097 1.00 19.72 136 ARG A O 1
ATOM 5164 N N . PHE B 2 110 ? 46.533 45.534 16.528 1.00 17.94 137 PHE A N 1
ATOM 5165 C CA . PHE B 2 110 ? 47.393 44.797 15.575 1.00 16.51 137 PHE A CA 1
ATOM 5166 C C . PHE B 2 110 ? 47.874 45.789 14.481 1.00 15.74 137 PHE A C 1
ATOM 5167 O O . PHE B 2 110 ? 49.075 45.754 14.109 1.00 19.72 137 PHE A O 1
ATOM 5175 N N . LEU B 2 111 ? 46.965 46.623 13.963 1.00 18.49 138 LEU A N 1
ATOM 5176 C CA . LEU B 2 111 ? 47.355 47.611 12.913 1.00 20.15 138 LEU A CA 1
ATOM 5177 C C . LEU B 2 111 ? 48.453 48.568 13.363 1.00 21.41 138 LEU A C 1
ATOM 5178 O O . LEU B 2 111 ? 49.381 48.869 12.584 1.00 24.50 138 LEU A O 1
ATOM 5183 N N . ARG B 2 112 ? 48.413 49.036 14.604 1.00 18.93 139 ARG A N 1
ATOM 5184 C CA . ARG B 2 112 ? 49.427 49.954 15.091 1.00 21.72 139 ARG A CA 1
ATOM 5185 C C . ARG B 2 112 ? 50.809 49.302 15.130 1.00 25.79 139 ARG A C 1
ATOM 5186 O O . ARG B 2 112 ? 51.851 49.969 14.976 1.00 26.94 139 ARG A O 1
ATOM 5194 N N . GLU B 2 113 ? 50.826 48.014 15.430 1.00 21.58 140 GLU A N 1
ATOM 5195 C CA . GLU B 2 113 ? 52.087 47.298 15.618 1.00 24.58 140 GLU A CA 1
ATOM 5196 C C . GLU B 2 113 ? 52.621 46.618 14.364 1.00 21.32 140 GLU A C 1
ATOM 5197 O O . GLU B 2 113 ? 53.816 46.282 14.328 1.00 24.65 140 GLU A O 1
ATOM 5203 N N . ALA B 2 114 ? 51.788 46.450 13.361 1.00 20.63 141 ALA A N 1
ATOM 5204 C CA . ALA B 2 114 ? 52.167 45.598 12.191 1.00 19.29 141 ALA A CA 1
ATOM 5205 C C . ALA B 2 114 ? 53.342 46.170 11.411 1.00 24.89 141 ALA A C 1
ATOM 5206 O O . ALA B 2 114 ? 53.388 47.388 11.139 1.00 22.95 141 ALA A O 1
ATOM 5208 N N . ASP B 2 115 ? 54.244 45.283 11.007 1.00 20.46 142 ASP A N 1
ATOM 5209 C CA . ASP B 2 115 ? 55.324 45.744 10.101 1.00 17.80 142 ASP A CA 1
ATOM 5210 C C . ASP B 2 115 ? 55.304 44.934 8.801 1.00 20.13 142 ASP A C 1
ATOM 5211 O O . ASP B 2 115 ? 56.249 45.017 8.034 1.00 22.65 142 ASP A O 1
ATOM 5216 N N . GLY B 2 116 ? 54.254 44.186 8.500 1.00 18.12 143 GLY A N 1
ATOM 5217 C CA . GLY B 2 116 ? 54.192 43.578 7.189 1.00 19.77 143 GLY A CA 1
ATOM 5218 C C . GLY B 2 116 ? 54.409 42.072 7.176 1.00 17.72 143 GLY A C 1
ATOM 5219 O O . GLY B 2 116 ? 54.322 41.435 6.127 1.00 17.04 143 GLY A O 1
ATOM 5220 N N . LYS B 2 117 ? 54.695 41.471 8.345 1.00 17.48 144 LYS A N 1
ATOM 5221 C CA . LYS B 2 117 ? 54.954 40.052 8.357 1.00 18.42 144 LYS A CA 1
ATOM 5222 C C . LYS B 2 117 ? 53.802 39.241 7.737 1.00 17.92 144 LYS A C 1
ATOM 5223 O O . LYS B 2 117 ? 54.022 38.209 7.099 1.00 18.78 144 LYS A O 1
ATOM 5229 N N . THR B 2 118 ? 52.591 39.683 8.043 1.00 16.82 145 THR A N 1
ATOM 5230 C CA . THR B 2 118 ? 51.460 38.885 7.621 1.00 16.61 145 THR A CA 1
ATOM 5231 C C . THR B 2 118 ? 50.354 39.723 6.968 1.00 16.19 145 THR A C 1
ATOM 5232 O O . THR B 2 118 ? 49.189 39.282 6.883 1.00 17.97 145 THR A O 1
ATOM 5236 N N . THR B 2 119 ? 50.707 40.931 6.543 1.00 15.51 146 THR A N 1
ATOM 5237 C CA . THR B 2 119 ? 49.719 41.888 6.008 1.00 16.20 146 THR A CA 1
ATOM 5238 C C . THR B 2 119 ? 50.267 42.563 4.744 1.00 15.88 146 THR A C 1
ATOM 5239 O O . THR B 2 119 ? 51.291 43.248 4.829 1.00 17.03 146 THR A O 1
ATOM 5243 N N . SER B 2 120 ? 49.577 42.392 3.629 1.00 15.70 147 SER A N 1
ATOM 5244 C CA . SER B 2 120 ? 50.067 42.884 2.345 1.00 18.79 147 SER A CA 1
ATOM 5245 C C . SER B 2 120 ? 49.620 44.290 1.960 1.00 22.18 147 SER A C 1
ATOM 5246 O O . SER B 2 120 ? 50.067 44.841 0.945 1.00 22.27 147 SER A O 1
ATOM 5249 N N . CYS B 2 121 ? 48.753 44.901 2.745 1.00 20.12 148 CYS A N 1
ATOM 5250 C CA . CYS B 2 121 ? 48.163 46.189 2.349 1.00 19.73 148 CYS A CA 1
ATOM 5251 C C . CYS B 2 121 ? 48.475 47.339 3.288 1.00 19.43 148 CYS A C 1
ATOM 5252 O O . CYS B 2 121 ? 47.813 48.394 3.295 1.00 18.34 148 CYS A O 1
ATOM 5255 N N . LEU B 2 122 ? 49.556 47.216 4.095 1.00 18.84 149 LEU A N 1
ATOM 5256 C CA . LEU B 2 122 ? 49.907 48.340 4.950 1.00 21.46 149 LEU A CA 1
ATOM 5257 C C . LEU B 2 122 ? 50.209 49.563 4.085 1.00 20.71 149 LEU A C 1
ATOM 5258 O O . LEU B 2 122 ? 50.855 49.456 3.028 1.00 23.90 149 LEU A O 1
ATOM 5263 N N . GLY B 2 123 ? 49.773 50.727 4.538 1.00 21.29 150 GLY A N 1
ATOM 5264 C CA . GLY B 2 123 ? 50.075 51.919 3.762 1.00 25.95 150 GLY A CA 1
ATOM 5265 C C . GLY B 2 123 ? 48.942 52.287 2.793 1.00 24.70 150 GLY A C 1
ATOM 5266 O O . GLY B 2 123 ? 48.917 53.399 2.298 1.00 24.06 150 GLY A O 1
ATOM 5267 N N . GLN B 2 124 ? 48.031 51.358 2.483 1.00 20.31 151 GLN A N 1
ATOM 5268 C CA . GLN B 2 124 ? 46.899 51.730 1.621 1.00 17.70 151 GLN A CA 1
ATOM 5269 C C . GLN B 2 124 ? 45.950 52.644 2.384 1.00 20.67 151 GLN A C 1
ATOM 5270 O O . GLN B 2 124 ? 45.743 52.453 3.584 1.00 20.67 151 GLN A O 1
ATOM 5276 N N . PRO B 2 125 ? 45.325 53.605 1.685 1.00 20.21 152 PRO A N 1
ATOM 5277 C CA . PRO B 2 125 ? 44.517 54.605 2.397 1.00 21.91 152 PRO A CA 1
ATOM 5278 C C . PRO B 2 125 ? 43.237 53.996 2.988 1.00 21.05 152 PRO A C 1
ATOM 5279 O O . PRO B 2 125 ? 42.693 54.486 3.964 1.00 24.56 152 PRO A O 1
ATOM 5283 N N . TRP B 2 126 ? 42.800 52.879 2.422 1.00 21.36 153 TRP A N 1
ATOM 5284 C CA . TRP B 2 126 ? 41.576 52.243 2.892 1.00 21.28 153 TRP A CA 1
ATOM 5285 C C . TRP B 2 126 ? 41.811 51.306 4.072 1.00 18.02 153 TRP A C 1
ATOM 5286 O O . TRP B 2 126 ? 40.850 50.769 4.672 1.00 19.63 153 TRP A O 1
ATOM 5297 N N . LEU B 2 127 ? 43.083 51.083 4.428 1.00 18.78 154 LEU A N 1
ATOM 5298 C CA . LEU B 2 127 ? 43.383 50.287 5.598 1.00 18.72 154 LEU A CA 1
ATOM 5299 C C . LEU B 2 127 ? 43.526 51.259 6.786 1.00 20.44 154 LEU A C 1
ATOM 5300 O O . LEU B 2 127 ? 44.511 52.066 6.843 1.00 22.62 154 LEU A O 1
ATOM 5305 N N . ARG B 2 128 ? 42.515 51.266 7.677 1.00 20.64 155 ARG A N 1
ATOM 5306 C CA . ARG B 2 128 ? 42.559 52.249 8.757 1.00 22.82 155 ARG A CA 1
ATOM 5307 C C . ARG B 2 128 ? 41.913 51.686 10.001 1.00 18.98 155 ARG A C 1
ATOM 5308 O O . ARG B 2 128 ? 41.279 50.622 9.978 1.00 19.08 155 ARG A O 1
ATOM 5316 N N . ALA B 2 129 ? 42.136 52.408 11.103 1.00 19.94 156 ALA A N 1
ATOM 5317 C CA . ALA B 2 129 ? 41.517 51.999 12.356 1.00 17.81 156 ALA A CA 1
ATOM 5318 C C . ALA B 2 129 ? 39.998 51.848 12.165 1.00 18.58 156 ALA A C 1
ATOM 5319 O O . ALA B 2 129 ? 39.376 52.700 11.525 1.00 20.47 156 ALA A O 1
ATOM 5321 N N . ILE B 2 130 ? 39.414 50.836 12.799 1.00 15.18 157 ILE A N 1
ATOM 5322 C CA . ILE B 2 130 ? 37.968 50.591 12.663 1.00 14.32 157 ILE A CA 1
ATOM 5323 C C . ILE B 2 130 ? 37.217 50.957 13.948 1.00 18.73 157 ILE A C 1
ATOM 5324 O O . ILE B 2 130 ? 37.818 51.156 15.032 1.00 17.04 157 ILE A O 1
ATOM 5329 N N . ALA B 2 131 ? 35.911 51.179 13.805 1.00 17.60 158 ALA A N 1
ATOM 5330 C CA . ALA B 2 131 ? 35.043 51.577 14.934 1.00 18.43 158 ALA A CA 1
ATOM 5331 C C . ALA B 2 131 ? 33.997 50.484 15.135 1.00 19.83 158 ALA A C 1
ATOM 5332 O O . ALA B 2 131 ? 33.753 49.667 14.250 1.00 17.55 158 ALA A O 1
ATOM 5334 N N . THR B 2 132 ? 33.356 50.475 16.288 1.00 18.14 159 THR A N 1
ATOM 5335 C CA . THR B 2 132 ? 32.232 49.555 16.414 1.00 16.93 159 THR A CA 1
ATOM 5336 C C . THR B 2 132 ? 31.170 49.776 15.340 1.00 19.50 159 THR A C 1
ATOM 5337 O O . THR B 2 132 ? 30.591 48.809 14.901 1.00 16.20 159 THR A O 1
ATOM 5341 N N . ASP B 2 133 ? 30.929 51.024 14.911 1.00 15.68 160 ASP A N 1
ATOM 5342 C CA . ASP B 2 133 ? 29.946 51.200 13.825 1.00 15.11 160 ASP A CA 1
ATOM 5343 C C . ASP B 2 133 ? 30.317 50.390 12.558 1.00 16.39 160 ASP A C 1
ATOM 5344 O O . ASP B 2 133 ? 29.429 49.924 11.863 1.00 16.31 160 ASP A O 1
ATOM 5349 N N . ASP B 2 134 ? 31.614 50.228 12.278 1.00 16.52 161 ASP A N 1
ATOM 5350 C CA . ASP B 2 134 ? 31.983 49.401 11.143 1.00 14.06 161 ASP A CA 1
ATOM 5351 C C . ASP B 2 134 ? 31.604 47.972 11.294 1.00 15.68 161 ASP A C 1
ATOM 5352 O O . ASP B 2 134 ? 31.262 47.298 10.342 1.00 14.88 161 ASP A O 1
ATOM 5357 N N . LEU B 2 135 ? 31.718 47.458 12.520 1.00 13.62 162 LEU A N 1
ATOM 5358 C CA . LEU B 2 135 ? 31.284 46.081 12.738 1.00 14.24 162 LEU A CA 1
ATOM 5359 C C . LEU B 2 135 ? 29.784 45.969 12.652 1.00 16.33 162 LEU A C 1
ATOM 5360 O O . LEU B 2 135 ? 29.290 44.970 12.174 1.00 14.73 162 LEU A O 1
ATOM 5365 N N . LEU B 2 136 ? 29.073 47.014 13.068 1.00 13.77 163 LEU A N 1
ATOM 5366 C CA . LEU B 2 136 ? 27.623 46.998 12.845 1.00 13.10 163 LEU A CA 1
ATOM 5367 C C . LEU B 2 136 ? 27.306 47.003 11.350 1.00 14.94 163 LEU A C 1
ATOM 5368 O O . LEU B 2 136 ? 26.334 46.347 10.928 1.00 15.01 163 LEU A O 1
ATOM 5373 N N . ARG B 2 137 ? 28.082 47.739 10.571 1.00 11.52 164 ARG A N 1
ATOM 5374 C CA . ARG B 2 137 ? 27.859 47.767 9.092 1.00 14.76 164 ARG A CA 1
ATOM 5375 C C . ARG B 2 137 ? 28.012 46.365 8.516 1.00 14.01 164 ARG A C 1
ATOM 5376 O O . ARG B 2 137 ? 27.233 45.957 7.646 1.00 14.72 164 ARG A O 1
ATOM 5384 N N . LEU B 2 138 ? 29.026 45.636 8.929 1.00 13.35 165 LEU A N 1
ATOM 5385 C CA . LEU B 2 138 ? 29.267 44.294 8.439 1.00 12.12 165 LEU A CA 1
ATOM 5386 C C . LEU B 2 138 ? 28.120 43.385 8.865 1.00 16.33 165 LEU A C 1
ATOM 5387 O O . LEU B 2 138 ? 27.705 42.491 8.121 1.00 15.02 165 LEU A O 1
ATOM 5392 N N . THR B 2 139 ? 27.658 43.561 10.101 1.00 15.81 166 THR A N 1
ATOM 5393 C CA . THR B 2 139 ? 26.617 42.692 10.593 1.00 13.08 166 THR A CA 1
ATOM 5394 C C . THR B 2 139 ? 25.327 42.871 9.791 1.00 16.40 166 THR A C 1
ATOM 5395 O O . THR B 2 139 ? 24.665 41.897 9.434 1.00 14.59 166 THR A O 1
ATOM 5399 N N . ARG B 2 140 ? 24.997 44.132 9.532 1.00 14.25 167 ARG A N 1
ATOM 5400 C CA . ARG B 2 140 ? 23.798 44.421 8.774 1.00 14.27 167 ARG A CA 1
ATOM 5401 C C . ARG B 2 140 ? 23.890 43.935 7.343 1.00 16.38 167 ARG A C 1
ATOM 5402 O O . ARG B 2 140 ? 22.839 43.488 6.790 1.00 15.56 167 ARG A O 1
ATOM 5410 N N . ARG B 2 141 ? 25.078 44.043 6.743 1.00 13.88 168 ARG A N 1
ATOM 5411 C CA . ARG B 2 141 ? 25.277 43.502 5.418 1.00 13.43 168 ARG A CA 1
ATOM 5412 C C . ARG B 2 141 ? 24.955 42.003 5.399 1.00 15.57 168 ARG A C 1
ATOM 5413 O O . ARG B 2 141 ? 24.347 41.465 4.454 1.00 16.71 168 ARG A O 1
ATOM 5421 N N . LEU B 2 142 ? 25.417 41.260 6.413 1.00 15.07 169 LEU A N 1
ATOM 5422 C CA . LEU B 2 142 ? 25.156 39.830 6.467 1.00 13.23 169 LEU A CA 1
ATOM 5423 C C . LEU B 2 142 ? 23.640 39.531 6.756 1.00 13.42 169 LEU A C 1
ATOM 5424 O O . LEU B 2 142 ? 23.068 38.583 6.222 1.00 16.22 169 LEU A O 1
ATOM 5429 N N . LEU B 2 143 ? 23.030 40.398 7.579 1.00 15.36 170 LEU A N 1
ATOM 5430 C CA A LEU B 2 143 ? 21.652 40.223 8.007 0.73 16.70 170 LEU A CA 1
ATOM 5431 C CA B LEU B 2 143 ? 21.658 40.177 8.016 0.27 14.78 170 LEU A CA 1
ATOM 5432 C C . LEU B 2 143 ? 20.706 40.100 6.827 1.00 15.13 170 LEU A C 1
ATOM 5433 O O . LEU B 2 143 ? 19.785 39.261 6.833 1.00 19.15 170 LEU A O 1
ATOM 5442 N N . VAL B 2 144 ? 20.948 40.963 5.830 1.00 12.54 171 VAL A N 1
ATOM 5443 C CA . VAL B 2 144 ? 20.021 41.128 4.651 1.00 15.61 171 VAL A CA 1
ATOM 5444 C C . VAL B 2 144 ? 20.423 40.265 3.461 1.00 17.20 171 VAL A C 1
ATOM 5445 O O . VAL B 2 144 ? 19.830 40.318 2.372 1.00 15.26 171 VAL A O 1
ATOM 5449 N N . GLU B 2 145 ? 21.406 39.384 3.653 1.00 13.94 172 GLU A N 1
ATOM 5450 C CA . GLU B 2 145 ? 21.797 38.468 2.580 1.00 15.28 172 GLU A CA 1
ATOM 5451 C C . GLU B 2 145 ? 20.693 37.511 2.121 1.00 22.52 172 GLU A C 1
ATOM 5452 O O . GLU B 2 145 ? 20.670 37.099 0.958 1.00 22.41 172 GLU A O 1
ATOM 5458 N N . GLY B 2 146 ? 19.719 37.222 2.984 1.00 19.15 173 GLY A N 1
ATOM 5459 C CA . GLY B 2 146 ? 18.566 36.398 2.589 1.00 22.20 173 GLY A CA 1
ATOM 5460 C C . GLY B 2 146 ? 17.357 37.232 2.190 1.00 21.15 173 GLY A C 1
ATOM 5461 O O . GLY B 2 146 ? 16.237 36.687 2.115 1.00 26.43 173 GLY A O 1
ATOM 5462 N N . GLY B 2 147 ? 17.543 38.520 1.986 1.00 18.11 174 GLY A N 1
ATOM 5463 C CA . GLY B 2 147 ? 16.422 39.423 1.718 1.00 17.41 174 GLY A CA 1
ATOM 5464 C C . GLY B 2 147 ? 16.780 40.517 0.748 1.00 16.99 174 GLY A C 1
ATOM 5465 O O . GLY B 2 147 ? 17.130 40.246 -0.404 1.00 17.77 174 GLY A O 1
ATOM 5466 N N . VAL B 2 148 ? 16.764 41.761 1.218 1.00 15.46 175 VAL A N 1
ATOM 5467 C CA . VAL B 2 148 ? 16.901 42.871 0.316 1.00 15.92 175 VAL A CA 1
ATOM 5468 C C . VAL B 2 148 ? 18.334 42.909 -0.268 1.00 16.76 175 VAL A C 1
ATOM 5469 O O . VAL B 2 148 ? 18.542 43.433 -1.362 1.00 14.74 175 VAL A O 1
ATOM 5473 N N . GLY B 2 149 ? 19.287 42.271 0.413 1.00 17.08 176 GLY A N 1
ATOM 5474 C CA . GLY B 2 149 ? 20.615 42.210 -0.219 1.00 16.72 176 GLY A CA 1
ATOM 5475 C C . GLY B 2 149 ? 20.638 41.505 -1.584 1.00 17.94 176 GLY A C 1
ATOM 5476 O O . GLY B 2 149 ? 21.507 41.774 -2.461 1.00 19.32 176 GLY A O 1
ATOM 5477 N N . GLN B 2 150 ? 19.737 40.558 -1.798 1.00 18.32 177 GLN A N 1
ATOM 5478 C CA A GLN B 2 150 ? 19.692 39.861 -3.070 0.61 17.51 177 GLN A CA 1
ATOM 5479 C CA B GLN B 2 150 ? 19.639 39.848 -3.064 0.39 17.90 177 GLN A CA 1
ATOM 5480 C C . GLN B 2 150 ? 19.031 40.737 -4.148 1.00 18.46 177 GLN A C 1
ATOM 5481 O O . GLN B 2 150 ? 19.008 40.349 -5.313 1.00 21.92 177 GLN A O 1
ATOM 5492 N N . PHE B 2 151 ? 18.525 41.876 -3.738 1.00 14.86 178 PHE A N 1
ATOM 5493 C CA . PHE B 2 151 ? 17.822 42.813 -4.633 1.00 13.61 178 PHE A CA 1
ATOM 5494 C C . PHE B 2 151 ? 18.578 44.137 -4.630 1.00 15.93 178 PHE A C 1
ATOM 5495 O O . PHE B 2 151 ? 18.052 45.167 -4.992 1.00 16.36 178 PHE A O 1
ATOM 5503 N N . ALA B 2 152 ? 19.881 44.113 -4.362 1.00 16.09 179 ALA A N 1
ATOM 5504 C CA . ALA B 2 152 ? 20.555 45.376 -4.290 1.00 16.55 179 ALA A CA 1
ATOM 5505 C C . ALA B 2 152 ? 20.583 46.114 -5.645 1.00 15.94 179 ALA A C 1
ATOM 5506 O O . ALA B 2 152 ? 20.332 47.322 -5.704 1.00 16.11 179 ALA A O 1
ATOM 5508 N N . ASP B 2 153 ? 20.922 45.403 -6.712 1.00 15.81 180 ASP A N 1
ATOM 5509 C CA . ASP B 2 153 ? 20.917 46.028 -8.055 1.00 15.48 180 ASP A CA 1
ATOM 5510 C C . ASP B 2 153 ? 19.473 46.557 -8.352 1.00 17.53 180 ASP A C 1
ATOM 5511 O O . ASP B 2 153 ? 19.292 47.613 -8.959 1.00 16.50 180 ASP A O 1
ATOM 5516 N N . ALA B 2 154 ? 18.466 45.760 -7.963 1.00 17.19 181 ALA A N 1
ATOM 5517 C CA . ALA B 2 154 ? 17.075 46.108 -8.289 1.00 17.50 181 ALA A CA 1
ATOM 5518 C C . ALA B 2 154 ? 16.613 47.364 -7.548 1.00 16.23 181 ALA A C 1
ATOM 5519 O O . ALA B 2 154 ? 15.827 48.178 -8.060 1.00 15.42 181 ALA A O 1
ATOM 5521 N N . LEU B 2 155 ? 17.081 47.517 -6.305 1.00 14.13 182 LEU A N 1
ATOM 5522 C CA . LEU B 2 155 ? 16.792 48.708 -5.500 1.00 14.15 182 LEU A CA 1
ATOM 5523 C C . LEU B 2 155 ? 17.399 49.937 -6.188 1.00 14.25 182 LEU A C 1
ATOM 5524 O O . LEU B 2 155 ? 16.765 50.992 -6.328 1.00 17.48 182 LEU A O 1
ATOM 5529 N N . VAL B 2 156 ? 18.672 49.820 -6.565 1.00 15.51 183 VAL A N 1
ATOM 5530 C CA . VAL B 2 156 ? 19.369 50.945 -7.129 1.00 17.26 183 VAL A CA 1
ATOM 5531 C C . VAL B 2 156 ? 18.771 51.349 -8.477 1.00 18.66 183 VAL A C 1
ATOM 5532 O O . VAL B 2 156 ? 18.742 52.520 -8.828 1.00 20.88 183 VAL A O 1
ATOM 5536 N N . ALA B 2 157 ? 18.263 50.359 -9.221 1.00 15.61 184 ALA A N 1
ATOM 5537 C CA . ALA B 2 157 ? 17.627 50.600 -10.498 1.00 17.41 184 ALA A CA 1
ATOM 5538 C C . ALA B 2 157 ? 16.225 51.185 -10.477 1.00 19.24 184 ALA A C 1
ATOM 5539 O O . ALA B 2 157 ? 15.728 51.603 -11.530 1.00 23.01 184 ALA A O 1
ATOM 5541 N N . ALA B 2 158 ? 15.587 51.182 -9.323 1.00 15.43 185 ALA A N 1
ATOM 5542 C CA . ALA B 2 158 ? 14.177 51.564 -9.253 1.00 17.09 185 ALA A CA 1
ATOM 5543 C C . ALA B 2 158 ? 13.976 53.069 -9.411 1.00 18.85 185 ALA A C 1
ATOM 5544 O O . ALA B 2 158 ? 14.291 53.822 -8.497 1.00 19.73 185 ALA A O 1
ATOM 5546 N N . ALA B 2 159 ? 13.379 53.510 -10.518 1.00 21.69 186 ALA A N 1
ATOM 5547 C CA . ALA B 2 159 ? 13.068 54.905 -10.761 1.00 24.26 186 ALA A CA 1
ATOM 5548 C C . ALA B 2 159 ? 11.712 54.973 -11.469 1.00 23.74 186 ALA A C 1
ATOM 5549 O O . ALA B 2 159 ? 11.368 54.038 -12.214 1.00 26.16 186 ALA A O 1
ATOM 5551 N N . PRO B 2 160 ? 10.931 56.050 -11.251 1.00 24.34 187 PRO A N 1
ATOM 5552 C CA . PRO B 2 160 ? 9.619 56.093 -11.876 1.00 25.10 187 PRO A CA 1
ATOM 5553 C C . PRO B 2 160 ? 9.700 56.282 -13.359 1.00 28.60 187 PRO A C 1
ATOM 5554 O O . PRO B 2 160 ? 10.705 56.815 -13.835 1.00 26.19 187 PRO A O 1
ATOM 5558 N N . PRO B 2 161 ? 8.633 55.928 -14.055 1.00 25.84 188 PRO A N 1
ATOM 5559 C CA . PRO B 2 161 ? 8.635 56.084 -15.492 1.00 30.65 188 PRO A CA 1
ATOM 5560 C C . PRO B 2 161 ? 8.612 57.541 -15.905 1.00 38.71 188 PRO A C 1
ATOM 5561 O O . PRO B 2 161 ? 8.294 58.425 -15.073 1.00 29.56 188 PRO A O 1
ATOM 5565 N N . GLY B 2 162 ? 8.918 57.756 -17.189 1.00 40.61 189 GLY A N 1
ATOM 5566 C CA . GLY B 2 162 ? 8.734 59.028 -17.847 1.00 45.72 189 GLY A CA 1
ATOM 5567 C C . GLY B 2 162 ? 7.432 59.019 -18.633 1.00 54.10 189 GLY A C 1
ATOM 5568 O O . GLY B 2 162 ? 6.411 58.489 -18.164 1.00 43.96 189 GLY A O 1
ATOM 5569 N N . ALA B 2 163 ? 7.450 59.559 -19.853 1.00 49.77 190 ALA A N 1
ATOM 5570 C CA . ALA B 2 163 ? 6.197 59.678 -20.603 1.00 54.82 190 ALA A CA 1
ATOM 5571 C C . ALA B 2 163 ? 6.087 58.654 -21.739 1.00 56.76 190 ALA A C 1
ATOM 5572 O O . ALA B 2 163 ? 5.415 58.893 -22.747 1.00 58.63 190 ALA A O 1
ATOM 5574 N N . GLU B 2 164 ? 6.734 57.505 -21.568 1.00 48.96 191 GLU A N 1
ATOM 5575 C CA . GLU B 2 164 ? 6.752 56.491 -22.618 1.00 56.77 191 GLU A CA 1
ATOM 5576 C C . GLU B 2 164 ? 5.380 55.901 -22.936 1.00 64.74 191 GLU A C 1
ATOM 5577 O O . GLU B 2 164 ? 4.526 55.774 -22.049 1.00 60.67 191 GLU A O 1
ATOM 5583 N N . LYS B 2 165 ? 5.203 55.533 -24.210 1.00 57.40 192 LYS A N 1
ATOM 5584 C CA . LYS B 2 165 ? 4.151 54.604 -24.634 1.00 58.55 192 LYS A CA 1
ATOM 5585 C C . LYS B 2 165 ? 4.725 53.212 -25.031 1.00 62.36 192 LYS A C 1
ATOM 5586 O O . LYS B 2 165 ? 5.878 52.830 -24.727 1.00 43.58 192 LYS A O 1
#

InterPro domains:
  IPR002692 Penicillin/GL-7-ACA/AHL/aculeacin-A acylase [PF01804] (33-751)
  IPR002692 Penicillin/GL-7-ACA/AHL/aculeacin-A acylase [PTHR34218] (1-758)
  IPR014395 Penicillin/GL-7-ACA/AHL acylase [PIRSF001227] (33-752)
  IPR023343 Penicillin amidase type, domain 1 [G3DSA:1.10.439.10] (25-192)
  IPR029055 Nucleophile aminohydrolases, N-terminal [G3DSA:3.60.20.10] (217-748)
  IPR029055 Nucleophile aminohydrolases, N-terminal [SSF56235] (33-756)
  IPR043146 Penicillin amidase type, N-terminal domain, B-knob [G3DSA:2.30.120.10] (292-366)
  IPR043147 Penicillin amidase type, A-knob [G3DSA:1.10.1400.10] (509-690)

Sequence (711 aa):
SNAIAVGSERSADGKGMLLANPHFFPWNGAMRRFYQMHLTIPGRLDVMGASLPGLPVVNIGFSRHLAWTHTVDTSSHFTLYRLALDPKDPRRYLVDGRSLPLEEKSSVAIEVRGADGKLSSRVEHKVYQQSIYGPLVVVWPGKLDWNRSEAYALRDANLENTRVLQQWYSINQASDVADLRRRVEALQGIPWVNTLAADEQGNALYMNQSVVPYLKPELIPACAIPQLVAEGLPALQGQDSRCAWSRDPAAAQAGITPAAQLPVLLRRDFVQNSNDSAWLTNPASPLQGFSPLVSQEEKPIGPRARYALSRLQGKQPLEAKTLEEMVTANHVFSADQVLPDLLRLCRDNQGEKSLARACAALAQWDRGANLDSGSGFVYFQRFMQRFAELDGAWKEPFDAQRPLDTPQGIALDRPQVATQVRQALADAAAEVEKSGIPDGARWGDLQVSTRGQERIAIPGGDGHFGVYNAIQSSVRKGDHLEVVGGTSYIQLVTFPEEGPKARGLLAFSQSSDPRSPHYRDQTELFSRQQWQTLPFSDRQIDADPQLQRLSIREAAGLAADIRWTAYGVPHIRAKDERRGLGYGIGYAYARDNACLLLAEEEIVTARGERARYFGSEGKSSAELDNLPSDIFYAWLNQPEALQAFWQAQTPAVRQLLEGYAAGFNRFLREADGKTTSCLGQPWLRAIATDDLLRLTRRLLLVEGGVGQQFADALVAAAPPGAEK

B-factor: mean 29.23, std 14.27, range [10.09, 95.14]

Radius of gyration: 26.09 Å; Cα contacts (8 Å, |Δi|>4): 1705; chains: 2; bounding box: 64×64×69 Å

CATH classification: 1.10.439.10

Secondary structure (DSSP, 8-state):
-EEEEEEEEGGGEEEEE-SSHHHHHHHHHHHHHHHHHHHHHHHHHHHTT-HHHHH-TT-B-TTS-BHHHHHHHHHHHT-HHHHHHHHHTS-HHHHHHHHHHHHHHHHHHHH--SSS-S-TT-TT-----HHHHHHHHHHHHGGGTGGGGHHHHHH-----S--/-EEEEE-TTTBTTSS-EEEEE-EEESSGGG--EEEEEEETTTEEEEEEE-TT-SS-SEEE-SSEEEEEEE-SS-SEEEEEEEEETTEEEEEEETTEEEEPEEEEEEEEEE-TTS-EEEEEEEEEEETTEEEE-BTTTB---SSEEEEEEEGGGG-TTHHHHHHHHHT--SHHHHHHHHHHH----SEEEEEEETT--EEEE--S--B---TTHHHHHB-HHHHHTT--EEETT-GGGSPPP-TTSSSTTBPPGGGS-EEEESSEEEESSS-STTSSTTS------TTT----PPPHHHHHHHHHH-SSSPBPHHHHHHHHHT-BBTHHHHHHHHHHHHHHTTTT-GGGHHHHHHHHH--SB--TT--THHHHHHHHHHHHTTSSS-EEE---TTSTTT-SEEE-TTSHHHHHHHHHHHHHHHHHHHHS-PPTT--HHHHEEEEETTEEEE---B-GGGTBSSBEEEEEETTEEEEEEEE-EEEEEE--TTS-EEEEEETT-S---TTSTTSSHHHHHHHTT--EE---SHHHHHT-TT-EEEEEEE--

Nearest PDB structures (foldseek):
  3l91-assembly1_A  TM=1.005E+00  e=1.984E-25  Pseudomonas aeruginosa
  4bth-assembly1_A  TM=1.005E+00  e=3.277E-25  Pseudomonas aeruginosa PAO1
  5ubl-assembly1_A  TM=1.006E+00  e=3.857E-23  Pseudomonas aeruginosa
  5ubk-assembly1_A  TM=9.901E-01  e=9.054E-23  Pseudomonas aeruginosa
  3ml0-assembly1_A  TM=6.938E-01  e=4.737E-06  Alcaligenes faecalis

Organism: Pseudomonas aeruginosa (strain ATCC 15692 / DSM 22644 / CIP 104116 / JCM 14847 / LMG 12228 / 1C / PRS 101 / PAO1) (NCBI:txid208964)

Foldseek 3Di:
DKKKKFFQQFAPVSFIWIWEFEWWWCDPQAAKFWDWDDDPPFFTWTFIDTPPFPFHAFTADFWKGKYKYFALFAQKAKAKFFADLVDLQWTAAPRDTDGWDWDKDWDWDQDPVRDTDIDIDIFTADPQATWDDDPPPAHRDSTITMGMHGQLVPLPCQSVLRVLCRRADADVRNLCSCLQRQNAAGIWMWMTTGNTKTKTWLRHWFFADDPVCQVVFAPVVVVVVVHNYGHRRYVSNQQDADVQCNDGGTDRRVQTDMDMDRGMFMDDHAHQQPRPVVDGDDDHDPSHHDLDQDALQVLLVCVQRDDRHHDYLVSVLCLQVVQALRLCQFEVVQVLVLCVVPVVPPLQPVLSVLLVPAPNGQALATACNVQLVVQLVVQVVPDPPQFCAAQDSVCSSCPRGYGVCVPVVSSVSSVVSSSVSSVVVVVDPDDPSRHNQNAEWAQQPNDTFRAGHDDCNSNRNQHWAFDDDPRHTHTTIGGATIWMWHNDPVGIWIKAAGQQFNDCDSVDPGRCPRVNVNSVSNIGTDQRDPVSQVVDPPDDDDDDDDDD/DAAWDWDADPPLRIDIDDPALLNSLLRVLQSCLLAALPVLLLVLCLLCLNCCVQPNQDDAHPVRHTSNLSSVLSCVQLPPVVLVVVVVPDDPRVVSSLNNNLNNNVVNLVPDDPPNDDCNPRPSRDRDDSSSVSSVVSCVVCPVHCNVCSSVVSPDDDDDDDD

Solvent-accessible surface area: 28233 Å² total; per-residue (Å²): 9,0,0,0,0,0,0,34,123,24,10,62,80,34,56,0,4,0,0,0,0,0,34,23,45,5,96,6,11,35,7,4,6,3,1,6,2,18,4,88,90,116,12,62,0,2,1,0,2,19,2,1,15,1,3,0,11,4,0,0,11,93,81,1,0,1,0,10,1,60,13,69,10,24,7,25,0,0,1,60,1,34,8,17,116,192,50,16,104,78,2,41,16,96,70,162,36,20,78,13,118,87,75,54,11,44,5,54,18,116,33,126,108,37,143,76,69,154,51,112,43,102,2,12,38,12,116,24,15,4,2,1,20,85,117,71,93,0,56,17,63,116,80,50,0,8,0,1,57,4,0,1,48,93,0,36,34,13,4,37,0,18,26,13,2,6,52,5,62,53,2,54,17,0,80,149,71,0,51,81,44,4,0,0,9,27,10,0,0,0,0,0,4,36,130,0,26,0,0,1,0,2,2,0,0,0,1,17,5,82,96,121,38,33,106,72,2,19,1,90,102,10,66,90,103,62,20,12,0,8,30,0,67,33,54,176,4,52,8,10,162,39,144,79,16,44,17,50,2,0,4,4,16,106,73,6,0,29,18,88,60,81,22,5,0,5,4,5,38,27,12,1,20,8,2,2,29,77,35,57,20,104,82,54,32,60,16,2,11,76,88,124,66,15,24,35,37,1,15,10,0,2,69,96,0,77,49,183,134,80,8,93,38,130,34,0,23,73,1,2,23,50,0,45,0,19,7,1,58,9,0,5,78,32,0,39,138,7,8,146,107,24,147,79,37,94,78,4,58,152,0,20,64,14,1,72,131,5,62,118,2,0,36,56,88,2,11,48,0,0,23,5,0,25,91,0,24,85,66,8,82,152,44,135,56,6,71,107,69,90,70,55,58,162,107,19,39,74,2,27,60,5,1,1,37,103,99,98,94,8,30,79,84,0,107,103,5,0,25,62,0,1,60,55,15,62,187,48,81,63,97,82,75,21,125,11,6,88,25,1,6,3,51,20,49,175,102,114,13,30,0,1,0,1,39,12,158,22,0,0,1,0,9,3,98,30,54,170,100,54,108,19,37,26,5,47,6,7,0,0,1,0,0,4,0,21,0,38,150,139,10,8,108,1,80,0,0,0,0,0,0,0,0,32,8,79,130,10,96,32,33,72,33,3,0,59,20,3,13,136,46,86,8,49,76,8,17,12,47,86,207,55,0,91,80,24,138,121,63,86,153,59,78,11,155,39,74,110,79,10,53,6,20,0,14,6,6,26,57,1,6,0,3,1,60,10,164,34,10,92,1,3,0,0,0,3,0,21,0,6,1,41,2,3,3,22,18,0,3,50,7,8,1,2,0,72,6,33,17,0,94,42,69,10,59,174,26,110,5,57,62,123,31,67,1,38,32,0,0,7,0,18,25,17,2,10,34,101,119,27,4,107,58,3,54,117,55,9,52,92,20,1,70,42,2,0,59,0,2,7,22,0,0,24,43,17,30,154,96,26,107,9,159,22,2,55,10,66,80,84,94,27,24,90,75,13,52,31,60,6,0,0,40,4,4,17,16,17,2,1,57,23,2,0,19,113,9,4,83,6,2,22,57,6,61,25,18,42,104,114,153

GO terms:
  GO:0002049 pyoverdine biosynthetic process (P, IDA)
  GO:0005737 cytoplasm (C, IDA)
  GO:0016811 hydrolase activity, acting on carbon-nitrogen (but not peptide) bonds, in linear amides (F, IDA)
  GO:0071978 bacterial-type flagellum-dependent swarming motility (P, IEP)
  GO:0002049 pyoverdine biosynthetic process (P, IMP)
  GO:0044010 single-species biofilm formation (P, IMP)
  GO:0071978 bacterial-type flagellum-dependent swarming motility (P, IMP)
  GO:0046677 response to antibiotic (P, IMP)
  GO:0042802 identical protein binding (F, IPI)